Protein AF-A0A9E3QFG5-F1 (afdb_monomer)

Nearest PDB structures (foldseek):
  8r2e-assembly1_A  TM=4.050E-01  e=1.063E+00  Streptomyces nogalater
  7dsb-assembly1_A  TM=5.712E-01  e=6.136E+00  Gallus gallus
  8r20-assembly1_B  TM=4.074E-01  e=7.694E+00  Micromonospora
  3ina-assembly1_A  TM=1.939E-01  e=5.799E+00  Bacteroides thetaiotaomicron

Sequence (519 aa):
MRIGIRLGGVVAWTTLAAAFALSSQGATVERVQPVPLGAPAAGTFTGERHFGVYVPTRFGGVLTIKTTSGTVEGLTGPDGLPRRNGAEVGADQPGRDQHGWYTFRVVGAERPYTVETTFVQVGQARRLPWNFYYWPTKSDAIHEPWDGTGDGIARSMAVGDDEQAVPVGMPVAPGQDIVRAGSNGILETPVAPGDTSTWFPNLYDDMTFRGADGTFYAVPSPLLKYDQLFGTNARAWEAANTQNHDIQRWPGHCLGAAIASILLAEPTPAPGSGLTRDELKALWAELGENHLNHQIGDNVNNIPPGPPRPGWDETDAFAPNFHRMLEVHIRGRRQALLANLRAFPPTGTPGEVWNHGVGKYTAKFHPVPGKGERAVLISLELVANTGSNLNNSDNKPRINTYQYTLVYDMNGNVDLTPGTSDWIAVGGEAMFCPLNVMEVVMSRWQGHNPFVNEANVRALDLANGGLGNGRFAGAPPQFRPVGAYEGGFGPLFARRGGFGGLFGFGNGAGEMAGGPSGL

Solvent-accessible surface area (backbone atoms only — not comparable to full-atom values): 28314 Å² total; per-residue (Å²): 137,85,87,84,88,81,87,87,83,92,76,90,86,87,87,89,89,84,86,82,90,80,83,78,76,79,74,71,78,77,71,64,42,75,31,47,42,35,36,62,32,91,68,76,45,69,66,70,47,44,32,29,34,47,42,40,46,28,74,32,29,33,43,33,73,50,55,78,40,44,46,85,42,75,36,22,41,61,82,72,45,79,54,62,83,60,34,79,40,26,56,92,45,93,93,50,78,42,31,39,52,32,35,31,32,40,38,83,36,90,50,77,21,43,46,33,33,42,36,40,30,72,25,49,17,80,56,66,27,53,67,31,49,26,37,32,31,25,54,28,32,31,21,34,30,72,85,58,79,33,82,44,53,26,62,40,65,57,33,91,64,27,39,65,67,36,62,67,75,35,80,45,53,61,49,41,61,22,27,34,32,18,63,73,31,51,63,71,47,69,61,30,89,61,49,37,62,51,85,49,77,22,54,38,32,41,56,55,46,73,45,65,88,67,50,76,41,80,46,65,26,36,27,48,52,48,17,72,76,70,76,53,60,35,23,59,49,42,26,61,72,56,53,40,90,58,89,65,66,72,56,46,33,24,53,1,35,21,50,40,21,57,77,44,65,73,61,36,50,27,61,20,59,65,51,49,51,59,34,49,45,48,56,44,7,45,21,37,46,36,71,89,39,49,45,68,58,67,68,37,66,80,37,46,54,58,63,45,43,80,55,95,56,85,45,15,70,42,46,36,50,50,51,44,52,45,49,51,32,16,42,67,65,28,34,45,29,44,26,29,43,29,30,62,69,94,79,46,48,74,85,41,78,39,39,25,16,37,17,36,37,40,34,37,41,25,61,37,89,96,60,53,75,42,24,32,34,37,46,35,41,40,37,24,27,23,52,70,19,55,89,69,73,39,76,60,61,38,48,31,28,40,30,33,36,37,31,34,43,98,80,18,43,68,40,75,62,80,82,57,36,32,29,35,37,57,27,80,55,25,81,29,45,41,37,30,43,33,33,70,72,48,72,49,61,48,25,80,51,86,63,53,48,51,72,64,54,24,50,38,16,45,57,66,68,13,72,83,50,70,88,25,67,52,78,42,75,90,83,68,45,51,73,73,57,49,69,78,54,76,71,87,68,84,69,83,74,85,83,91,78,90,79,83,84,70,86,71,80,73,83,86,77,80,84,84,88,84,136

Foldseek 3Di:
DDDDDDDDDDDDDPDDDPDPPDDPPDPPPADAQEAAEAWKGPDWDDAKHKYKAFAQALLWFFKAKDKPFADKAQWAFPVRHGDDHRDTDNHDDPPDSGGTITMIMGHDGPDIMIMHMWTKHKFFAPDAQAFAAQAWLAFKFKAAAQVNQFPQFQAWDADDQKDQPDDGGDGHDHLDTGIGDGLQRAGPTAHDPRIAMDHGQHQQDWQWHQGNVRDTDGGAHLVLLLCVLPVFCLNSCSSNPRRDPDSDGQHGLQQQLQLCRQPFDQFDFQQQSPHDSRSLSNLSSQLRRPPVFFDWDQKQAQQDFDFFAFDDDSNFLRVQSVVLLRSCPRSVVSGWKKFQLAAFPDDGDSLHGRIWTWGMKMWIWGDDPPPDNQKTKIWMWTWTHYNRQDPNPPRDTQIKIWIKIFGHDPSNGTDSDPPRMGGHGIDDRRPGHIRMITDGPDGRRHGPRNRRDPVSSLCGGPRRNVVPNPSRNDHYDDRDTCCVP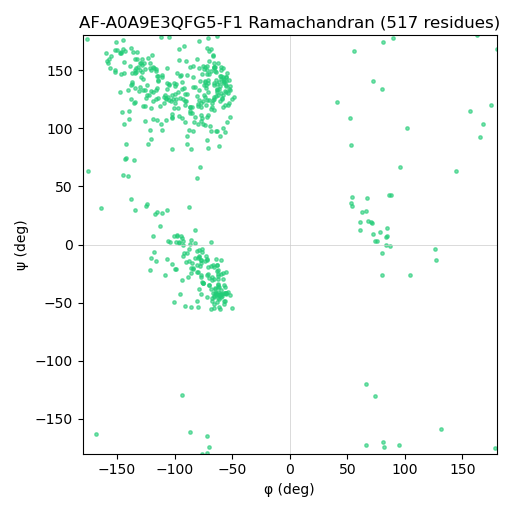CVVPDPPPVPPDDDPDDDDPPPCPPPPDDDDDDD

Structure (mmCIF, N/CA/C/O backbone):
data_AF-A0A9E3QFG5-F1
#
_entry.id   AF-A0A9E3QFG5-F1
#
loop_
_atom_site.group_PDB
_atom_site.id
_atom_site.type_symbol
_atom_site.label_atom_id
_atom_site.label_alt_id
_atom_site.label_comp_id
_atom_site.label_asym_id
_atom_site.label_entity_id
_atom_site.label_seq_id
_atom_site.pdbx_PDB_ins_code
_atom_site.Cartn_x
_atom_site.Cartn_y
_atom_site.Cartn_z
_atom_site.occupancy
_atom_site.B_iso_or_equiv
_atom_site.auth_seq_id
_atom_site.auth_comp_id
_atom_site.auth_asym_id
_atom_site.auth_atom_id
_atom_site.pdbx_PDB_model_num
ATOM 1 N N . MET A 1 1 ? -70.756 -3.613 -9.139 1.00 39.25 1 MET A N 1
ATOM 2 C CA . MET A 1 1 ? -70.552 -4.678 -8.127 1.00 39.25 1 MET A CA 1
ATOM 3 C C . MET A 1 1 ? -70.052 -3.980 -6.868 1.00 39.25 1 MET A C 1
ATOM 5 O O . MET A 1 1 ? -68.941 -3.489 -6.897 1.00 39.25 1 MET A O 1
ATOM 9 N N . ARG A 1 2 ? -70.882 -3.521 -5.923 1.00 32.50 2 ARG A N 1
ATOM 10 C CA . ARG A 1 2 ? -71.702 -4.224 -4.910 1.00 32.50 2 ARG A CA 1
ATOM 11 C C . ARG A 1 2 ? -70.933 -5.233 -4.029 1.00 32.50 2 ARG A C 1
ATOM 13 O O . ARG A 1 2 ? -70.700 -6.341 -4.483 1.00 32.50 2 ARG A O 1
ATOM 20 N N . ILE A 1 3 ? -70.770 -4.818 -2.756 1.00 33.53 3 ILE A N 1
ATOM 21 C CA . ILE A 1 3 ? -70.898 -5.582 -1.487 1.00 33.53 3 ILE A CA 1
ATOM 22 C C . ILE A 1 3 ? -69.675 -6.459 -1.108 1.00 33.53 3 ILE A C 1
ATOM 24 O O . ILE A 1 3 ? -69.174 -7.190 -1.942 1.00 33.53 3 ILE A O 1
ATOM 28 N N . GLY A 1 4 ? -69.154 -6.468 0.129 1.00 34.84 4 GLY A N 1
ATOM 29 C CA . GLY A 1 4 ? -69.692 -5.905 1.365 1.00 34.84 4 GLY A CA 1
ATOM 30 C C . GLY A 1 4 ? -68.798 -6.017 2.608 1.00 34.84 4 GLY A C 1
ATOM 31 O O . GLY A 1 4 ? -67.713 -6.588 2.608 1.00 34.84 4 GLY A O 1
ATOM 32 N N . ILE A 1 5 ? -69.355 -5.419 3.657 1.00 42.41 5 ILE A N 1
ATOM 33 C CA . ILE A 1 5 ? -68.932 -5.283 5.053 1.00 42.41 5 ILE A CA 1
ATOM 34 C C . ILE A 1 5 ? -69.005 -6.625 5.797 1.00 42.41 5 ILE A C 1
ATOM 36 O O . ILE A 1 5 ? -69.973 -7.362 5.612 1.00 42.41 5 ILE A O 1
ATOM 40 N N . ARG A 1 6 ? -68.088 -6.860 6.750 1.00 33.69 6 ARG A N 1
ATOM 41 C CA . ARG A 1 6 ? -68.387 -7.596 7.993 1.00 33.69 6 ARG A CA 1
ATOM 42 C C . ARG A 1 6 ? -67.704 -6.952 9.205 1.00 33.69 6 ARG A C 1
ATOM 44 O O . ARG A 1 6 ? -66.496 -7.051 9.377 1.00 33.69 6 ARG A O 1
ATOM 51 N N . LEU A 1 7 ? -68.533 -6.315 10.035 1.00 39.66 7 LEU A N 1
ATOM 52 C CA . LEU A 1 7 ? -68.345 -6.177 11.479 1.00 39.66 7 LEU A CA 1
ATOM 53 C C . LEU A 1 7 ? -68.588 -7.537 12.153 1.00 39.66 7 LEU A C 1
ATOM 55 O O . LEU A 1 7 ? -69.469 -8.282 11.722 1.00 39.66 7 LEU A O 1
ATOM 59 N N . GLY A 1 8 ? -67.916 -7.780 13.277 1.00 30.80 8 GLY A N 1
ATOM 60 C CA . GLY A 1 8 ? -68.390 -8.716 14.297 1.00 30.80 8 GLY A CA 1
ATOM 61 C C . GLY A 1 8 ? -67.276 -9.261 15.185 1.00 30.80 8 GLY A C 1
ATOM 62 O O . GLY A 1 8 ? -66.440 -10.015 14.702 1.00 30.80 8 GLY A O 1
ATOM 63 N N . GLY A 1 9 ? -67.302 -8.929 16.481 1.00 31.84 9 GLY A N 1
ATOM 64 C CA . GLY A 1 9 ? -66.568 -9.690 17.499 1.00 31.84 9 GLY A CA 1
ATOM 65 C C . GLY A 1 9 ? -65.978 -8.885 18.654 1.00 31.84 9 GLY A C 1
ATOM 66 O O . GLY A 1 9 ? -64.768 -8.878 18.830 1.00 31.84 9 GLY A O 1
ATOM 67 N N . VAL A 1 10 ? -66.823 -8.240 19.462 1.00 39.94 10 VAL A N 1
ATOM 68 C CA . VAL A 1 10 ? -66.477 -7.840 20.836 1.00 39.94 10 VAL A CA 1
ATOM 69 C C . VAL A 1 10 ? -66.626 -9.079 21.721 1.00 39.94 10 VAL A C 1
ATOM 71 O O . VAL A 1 10 ? -67.732 -9.606 21.816 1.00 39.94 10 VAL A O 1
ATOM 74 N N . VAL A 1 11 ? -65.555 -9.533 22.380 1.00 38.69 11 VAL A N 1
ATOM 75 C CA . VAL A 1 11 ? -65.648 -10.444 23.534 1.00 38.69 11 VAL A CA 1
ATOM 76 C C . VAL A 1 11 ? -64.703 -9.973 24.635 1.00 38.69 11 VAL A C 1
ATOM 78 O O . VAL A 1 11 ? -63.500 -9.817 24.445 1.00 38.69 11 VAL A O 1
ATOM 81 N N . ALA A 1 12 ? -65.327 -9.728 25.782 1.00 42.28 12 ALA A N 1
ATOM 82 C CA . ALA A 1 12 ? -64.786 -9.314 27.060 1.00 42.28 12 ALA A CA 1
ATOM 83 C C . ALA A 1 12 ? -63.647 -10.201 27.588 1.00 42.28 12 ALA A C 1
ATOM 85 O O . ALA A 1 12 ? -63.809 -11.413 27.685 1.00 42.28 12 ALA A O 1
ATOM 86 N N . TRP A 1 13 ? -62.567 -9.565 28.053 1.00 31.06 13 TRP A N 1
ATOM 87 C CA . TRP A 1 13 ? -61.645 -10.109 29.059 1.00 31.06 13 TRP A CA 1
ATOM 88 C C . TRP A 1 13 ? -61.184 -8.987 29.997 1.00 31.06 13 TRP A C 1
ATOM 90 O O . TRP A 1 13 ? -60.064 -8.491 29.943 1.00 31.06 13 TRP A O 1
ATOM 100 N N . THR A 1 14 ? -62.090 -8.576 30.876 1.00 35.97 14 THR A N 1
ATOM 101 C CA . THR A 1 14 ? -61.793 -7.780 32.072 1.00 35.97 14 THR A CA 1
ATOM 102 C C . THR A 1 14 ? -62.259 -8.574 33.277 1.00 35.97 14 THR A C 1
ATOM 104 O O . THR A 1 14 ? -63.431 -8.472 33.622 1.00 35.97 14 THR A O 1
ATOM 107 N N . THR A 1 15 ? -61.381 -9.399 33.862 1.00 37.97 15 THR A N 1
ATOM 108 C CA . THR A 1 15 ? -61.264 -9.706 35.311 1.00 37.97 15 THR A CA 1
ATOM 109 C C . THR A 1 15 ? -60.390 -10.945 35.538 1.00 37.97 15 THR A C 1
ATOM 111 O O . THR A 1 15 ? -60.888 -12.061 35.526 1.00 37.97 15 THR A O 1
ATOM 114 N N . LEU A 1 16 ? -59.082 -10.745 35.757 1.00 35.25 16 LEU A N 1
ATOM 115 C CA . LEU A 1 16 ? -58.198 -11.619 36.559 1.00 35.25 16 LEU A CA 1
ATOM 116 C C . LEU A 1 16 ? -56.796 -10.981 36.659 1.00 35.25 16 LEU A C 1
ATOM 118 O O . LEU A 1 16 ? -55.808 -11.496 36.155 1.00 35.25 16 LEU A O 1
ATOM 122 N N . ALA A 1 17 ? -56.716 -9.804 37.286 1.00 35.88 17 ALA A N 1
ATOM 123 C CA . ALA A 1 17 ? -55.449 -9.120 37.585 1.00 35.88 17 ALA A CA 1
ATOM 124 C C . ALA A 1 17 ? -55.452 -8.517 39.003 1.00 35.88 17 ALA A C 1
ATOM 126 O O . ALA A 1 17 ? -54.980 -7.408 39.227 1.00 35.88 17 ALA A O 1
ATOM 127 N N . ALA A 1 18 ? -56.029 -9.238 39.967 1.00 38.50 18 ALA A N 1
ATOM 128 C CA . ALA A 1 18 ? -56.089 -8.809 41.363 1.00 38.50 18 ALA A CA 1
ATOM 129 C C . ALA A 1 18 ? -55.976 -10.007 42.322 1.00 38.50 18 ALA A C 1
ATOM 131 O O . ALA A 1 18 ? -56.902 -10.272 43.077 1.00 38.50 18 ALA A O 1
ATOM 132 N N . ALA A 1 19 ? -54.868 -10.762 42.256 1.00 37.28 19 ALA A N 1
ATOM 133 C CA . ALA A 1 19 ? -54.499 -11.743 43.294 1.00 37.28 19 ALA A CA 1
ATOM 134 C C . ALA A 1 19 ? -53.022 -12.219 43.248 1.00 37.28 19 ALA A C 1
ATOM 136 O O . ALA A 1 19 ? -52.739 -13.351 43.617 1.00 37.28 19 ALA A O 1
ATOM 137 N N . PHE A 1 20 ? -52.069 -11.382 42.812 1.00 38.00 20 PHE A N 1
ATOM 138 C CA . PHE A 1 20 ? -50.620 -11.647 42.975 1.00 38.00 20 PHE A CA 1
ATOM 139 C C . PHE A 1 20 ? -49.849 -10.414 43.475 1.00 38.00 20 PHE A C 1
ATOM 141 O O . PHE A 1 20 ? -48.667 -10.225 43.204 1.00 38.00 20 PHE A O 1
ATOM 148 N N . ALA A 1 21 ? -50.519 -9.562 44.248 1.00 43.41 21 ALA A N 1
ATOM 149 C CA . ALA A 1 21 ? -49.835 -8.634 45.132 1.00 43.41 21 ALA A CA 1
ATOM 150 C C . ALA A 1 21 ? -49.597 -9.376 46.445 1.00 43.41 21 ALA A C 1
ATOM 152 O O . ALA A 1 21 ? -50.540 -9.520 47.212 1.00 43.41 21 ALA A O 1
ATOM 153 N N . LEU A 1 22 ? -48.389 -9.917 46.632 1.00 44.12 22 LEU A N 1
ATOM 154 C CA . LEU A 1 22 ? -47.682 -10.095 47.909 1.00 44.12 22 LEU A CA 1
ATOM 155 C C . LEU A 1 22 ? -46.391 -10.889 47.632 1.00 44.12 22 LEU A C 1
ATOM 157 O O . LEU A 1 22 ? -46.441 -12.026 47.174 1.00 44.12 22 LEU A O 1
ATOM 161 N N . SER A 1 23 ? -45.248 -10.268 47.949 1.00 44.97 23 SER A N 1
ATOM 162 C CA . SER A 1 23 ? -43.858 -10.767 47.875 1.00 44.97 23 SER A CA 1
ATOM 163 C C . SER A 1 23 ? -43.057 -10.600 46.568 1.00 44.97 23 SER A C 1
ATOM 165 O O . SER A 1 23 ? -42.237 -11.441 46.225 1.00 44.97 23 SER A O 1
ATOM 167 N N . SER A 1 24 ? -43.142 -9.440 45.907 1.00 43.78 24 SER A N 1
ATOM 168 C CA . SER A 1 24 ? -41.946 -8.893 45.244 1.00 43.78 24 SER A CA 1
ATOM 169 C C . SER A 1 24 ? -41.217 -8.007 46.256 1.00 43.78 24 SER A C 1
ATOM 171 O O . SER A 1 24 ? -41.562 -6.836 46.423 1.00 43.78 24 SER A O 1
ATOM 173 N N . GLN A 1 25 ? -40.245 -8.562 46.987 1.00 44.00 25 GLN A N 1
ATOM 174 C CA . GLN A 1 25 ? -39.234 -7.716 47.623 1.00 44.00 25 GLN A CA 1
ATOM 175 C C . GLN A 1 25 ? -38.654 -6.836 46.516 1.00 44.00 25 GLN A C 1
ATOM 177 O O . GLN A 1 25 ? -38.232 -7.351 45.482 1.00 44.00 25 GLN A O 1
ATOM 182 N N . GLY A 1 26 ? -38.751 -5.519 46.690 1.00 40.88 26 GLY A N 1
ATOM 183 C CA . GLY A 1 26 ? -38.322 -4.544 45.702 1.00 40.88 26 GLY A CA 1
ATOM 184 C C . GLY A 1 26 ? -36.835 -4.700 45.424 1.00 40.88 26 GLY A C 1
ATOM 185 O O . GLY A 1 26 ? -36.014 -4.105 46.114 1.00 40.88 26 GLY A O 1
ATOM 186 N N . ALA A 1 27 ? -36.495 -5.484 44.403 1.00 50.88 27 ALA A N 1
ATOM 187 C CA . ALA A 1 27 ? -35.227 -5.352 43.723 1.00 50.88 27 ALA A CA 1
ATOM 188 C C . ALA A 1 27 ? -35.248 -3.955 43.107 1.00 50.88 27 ALA A C 1
ATOM 190 O O . ALA A 1 27 ? -35.889 -3.715 42.082 1.00 50.88 27 ALA A O 1
ATOM 191 N N . THR A 1 28 ? -34.628 -2.996 43.794 1.00 56.84 28 THR A N 1
ATOM 192 C CA . THR A 1 28 ? -34.267 -1.719 43.193 1.00 56.84 28 THR A CA 1
ATOM 193 C C . THR A 1 28 ? -33.508 -2.061 41.925 1.00 56.84 28 THR A C 1
ATOM 195 O O . THR A 1 28 ? -32.416 -2.616 42.016 1.00 56.84 28 THR A O 1
ATOM 198 N N . VAL A 1 29 ? -34.118 -1.812 40.762 1.00 66.88 29 VAL A N 1
ATOM 199 C CA . VAL A 1 29 ? -33.468 -1.994 39.464 1.00 66.88 29 VAL A CA 1
ATOM 200 C C . VAL A 1 29 ? -32.193 -1.171 39.524 1.00 66.88 29 VAL A C 1
ATOM 202 O O . VAL A 1 29 ? -32.242 0.060 39.564 1.00 66.88 29 VAL A O 1
ATOM 205 N N . GLU A 1 30 ? -31.065 -1.856 39.669 1.00 77.62 30 GLU A N 1
ATOM 206 C CA . GLU A 1 30 ? -29.807 -1.187 39.925 1.00 77.62 30 GLU A CA 1
ATOM 207 C C . GLU A 1 30 ? -29.450 -0.389 38.674 1.00 77.62 30 GLU A C 1
ATOM 209 O O . GLU A 1 30 ? -29.372 -0.922 37.565 1.00 77.62 30 GLU A O 1
ATOM 214 N N . ARG A 1 31 ? -29.350 0.933 38.826 1.00 89.75 31 ARG A N 1
ATOM 215 C CA . ARG A 1 31 ? -29.195 1.835 37.690 1.00 89.75 31 ARG A CA 1
ATOM 216 C C . ARG A 1 31 ? -27.799 1.657 37.098 1.00 89.75 31 ARG A C 1
ATOM 218 O O . ARG A 1 31 ? -26.817 2.055 37.718 1.00 89.75 31 ARG A O 1
ATOM 225 N N . VAL A 1 32 ? -27.733 1.105 35.889 1.00 95.38 32 VAL A N 1
ATOM 226 C CA . VAL A 1 32 ? -26.496 0.990 35.108 1.00 95.38 32 VAL A CA 1
ATOM 227 C C . VAL A 1 32 ? -26.032 2.385 34.682 1.00 95.38 32 VAL A C 1
ATOM 229 O O . VAL A 1 32 ? -26.767 3.116 34.015 1.00 95.38 32 VAL A O 1
ATOM 232 N N . GLN A 1 33 ? -24.817 2.762 35.075 1.00 97.25 33 GLN A N 1
ATOM 233 C CA . GLN A 1 33 ? -24.192 4.028 34.699 1.00 97.25 33 GLN A CA 1
ATOM 234 C C . GLN A 1 33 ? -23.457 3.884 33.353 1.00 97.25 33 GLN A C 1
ATOM 236 O O . GLN A 1 33 ? -22.507 3.103 33.268 1.00 97.25 33 GLN A O 1
ATOM 241 N N . PRO A 1 34 ? -23.831 4.632 32.299 1.00 97.00 34 PRO A N 1
ATOM 242 C CA . PRO A 1 34 ? -23.105 4.579 31.036 1.00 97.00 34 PRO A CA 1
ATOM 243 C C . PRO A 1 34 ? -21.682 5.137 31.181 1.00 97.00 34 PRO A C 1
ATOM 245 O O . PRO A 1 34 ? -21.459 6.160 31.839 1.00 97.00 34 PRO A O 1
ATOM 248 N N . VAL A 1 35 ? -20.736 4.461 30.532 1.00 97.88 35 VAL A N 1
ATOM 249 C CA . VAL A 1 35 ? -19.325 4.828 30.388 1.00 97.88 35 VAL A CA 1
ATOM 250 C C . VAL A 1 35 ? -19.042 4.995 28.893 1.00 97.88 35 VAL A C 1
ATOM 252 O O . VAL A 1 35 ? -19.291 4.056 28.132 1.00 97.88 35 VAL A O 1
ATOM 255 N N . PRO A 1 36 ? -18.544 6.158 28.437 1.00 97.44 36 PRO A N 1
ATOM 256 C CA . PRO A 1 36 ? -18.240 6.357 27.025 1.00 97.44 36 PRO A CA 1
ATOM 257 C C . PRO A 1 36 ? -17.120 5.420 26.553 1.00 97.44 36 PRO A C 1
ATOM 259 O O . PRO A 1 36 ? -16.150 5.193 27.278 1.00 97.44 36 PRO A O 1
ATOM 262 N N . LEU A 1 37 ? -17.233 4.904 25.328 1.00 97.44 37 LEU A N 1
ATOM 263 C CA . LEU A 1 37 ? -16.230 4.023 24.730 1.00 97.44 37 LEU A CA 1
ATOM 264 C C . LEU A 1 37 ? -14.938 4.797 24.435 1.00 97.44 37 LEU A C 1
ATOM 266 O O . LEU A 1 37 ? -14.951 5.707 23.612 1.00 97.44 37 LEU A O 1
ATOM 270 N N . GLY A 1 38 ? -13.826 4.434 25.075 1.00 96.94 38 GLY A N 1
ATOM 271 C CA . GLY A 1 38 ? -12.532 5.088 24.844 1.00 96.94 38 GLY A CA 1
ATOM 272 C C . GLY A 1 38 ? -12.292 6.367 25.647 1.00 96.94 38 GLY A C 1
ATOM 273 O O . GLY A 1 38 ? -11.388 7.132 25.302 1.00 96.94 38 GLY A O 1
ATOM 274 N N . ALA A 1 39 ? -13.100 6.628 26.679 1.00 96.88 39 ALA A N 1
ATOM 275 C CA . ALA A 1 39 ? -12.957 7.780 27.565 1.00 96.88 39 ALA A CA 1
ATOM 276 C C . ALA A 1 39 ? -13.412 7.451 29.005 1.00 96.88 39 ALA A C 1
ATOM 278 O O . ALA A 1 39 ? -14.078 6.434 29.234 1.00 96.88 39 ALA A O 1
ATOM 279 N N . PRO A 1 40 ? -13.056 8.286 29.999 1.00 97.38 40 PRO A N 1
ATOM 280 C CA . PRO A 1 40 ? -13.573 8.149 31.356 1.00 97.38 40 PRO A CA 1
ATOM 281 C C . PRO A 1 40 ? -15.072 8.465 31.451 1.00 97.38 40 PRO A C 1
ATOM 283 O O . PRO A 1 40 ? -15.602 9.316 30.735 1.00 97.38 40 PRO A O 1
ATOM 286 N N . ALA A 1 41 ? -15.752 7.806 32.388 1.00 96.44 41 ALA A N 1
ATOM 287 C CA . ALA A 1 41 ? -17.092 8.177 32.821 1.00 96.44 41 ALA A CA 1
ATOM 288 C C . ALA A 1 41 ? -17.086 9.561 33.489 1.00 96.44 41 ALA A C 1
ATOM 290 O O . ALA A 1 41 ? -16.118 9.949 34.146 1.00 96.44 41 ALA A O 1
ATOM 291 N N . ALA A 1 42 ? -18.187 10.299 33.350 1.00 94.88 42 ALA A N 1
ATOM 292 C CA . ALA A 1 42 ? -18.318 11.613 33.964 1.00 94.88 42 ALA A CA 1
ATOM 293 C C . ALA A 1 42 ? -18.478 11.503 35.490 1.00 94.88 42 ALA A C 1
ATOM 295 O O . ALA A 1 42 ? -19.421 10.878 35.977 1.00 94.88 42 ALA A O 1
ATOM 296 N N . GLY A 1 43 ? -17.591 12.175 36.229 1.00 95.25 43 GLY A N 1
ATOM 297 C CA . GLY A 1 43 ? -17.656 12.302 37.686 1.00 95.25 43 GLY A CA 1
ATOM 298 C C . GLY A 1 43 ? -16.821 11.278 38.458 1.00 95.25 43 GLY A C 1
ATOM 299 O O . GLY A 1 43 ? -16.023 10.528 37.899 1.00 95.25 43 GLY A O 1
ATOM 300 N N . THR A 1 44 ? -16.992 11.295 39.779 1.00 97.38 44 THR A N 1
ATOM 301 C CA . THR A 1 44 ? -16.400 10.335 40.714 1.00 97.38 44 THR A CA 1
ATOM 302 C C . THR A 1 44 ? -17.498 9.509 41.366 1.00 97.38 44 THR A C 1
ATOM 304 O O . THR A 1 44 ? -18.601 9.991 41.629 1.00 97.38 44 THR A O 1
ATOM 307 N N . PHE A 1 45 ? -17.194 8.245 41.625 1.00 97.44 45 PHE A N 1
ATOM 308 C CA . PHE A 1 45 ? -18.141 7.266 42.135 1.00 97.44 45 PHE A CA 1
ATOM 309 C C . PHE A 1 45 ? -17.695 6.763 43.503 1.00 97.44 45 PHE A C 1
ATOM 311 O O . PHE A 1 45 ? -16.508 6.747 43.825 1.00 97.44 45 PHE A O 1
ATOM 318 N N . THR A 1 46 ? -18.660 6.354 44.319 1.00 97.00 46 THR A N 1
ATOM 319 C CA . THR A 1 46 ? -18.440 5.737 45.629 1.00 97.00 46 THR A CA 1
ATOM 320 C C . THR A 1 46 ? -19.318 4.502 45.769 1.00 97.00 46 THR A C 1
ATOM 322 O O . THR A 1 46 ? -20.395 4.420 45.163 1.00 97.00 46 THR A O 1
ATOM 325 N N . GLY A 1 47 ? -18.846 3.554 46.582 1.00 95.81 47 GLY A N 1
ATOM 326 C CA . GLY A 1 47 ? -19.505 2.270 46.795 1.00 95.81 47 GLY A CA 1
ATOM 327 C C . GLY A 1 47 ? -19.515 1.379 45.553 1.00 95.81 47 GLY A C 1
ATOM 328 O O . GLY A 1 47 ? -18.892 1.679 44.529 1.00 95.81 47 GLY A O 1
ATOM 329 N N . GLU A 1 48 ? -20.237 0.270 45.658 1.00 96.81 48 GLU A N 1
ATOM 330 C CA . GLU A 1 48 ? -20.452 -0.636 44.534 1.00 96.81 48 GLU A CA 1
ATOM 331 C C . GLU A 1 48 ? -21.427 -0.019 43.531 1.00 96.81 48 GLU A C 1
ATOM 333 O O . GLU A 1 48 ? -22.423 0.608 43.908 1.00 96.81 48 GLU A O 1
ATOM 338 N N . ARG A 1 49 ? -21.110 -0.150 42.241 1.00 97.31 49 ARG A N 1
ATOM 339 C CA . ARG A 1 49 ? -21.917 0.403 41.149 1.00 97.31 49 ARG A CA 1
ATOM 340 C C . ARG A 1 49 ? -21.860 -0.493 39.924 1.00 97.31 49 ARG A C 1
ATOM 342 O O . ARG A 1 49 ? -20.811 -1.060 39.615 1.00 97.31 49 ARG A O 1
ATOM 349 N N . HIS A 1 50 ? -22.971 -0.528 39.194 1.00 97.62 50 HIS A N 1
ATOM 350 C CA . HIS A 1 50 ? -23.059 -1.129 37.870 1.00 97.62 50 HIS A CA 1
ATOM 351 C C . HIS A 1 50 ? -22.830 -0.088 36.778 1.00 97.62 50 HIS A C 1
ATOM 353 O O . HIS A 1 50 ? -23.332 1.036 36.840 1.00 97.62 50 HIS A O 1
ATOM 359 N N . PHE A 1 51 ? -22.099 -0.495 35.753 1.00 98.38 51 PHE A N 1
ATOM 360 C CA . PHE A 1 51 ? -21.701 0.319 34.619 1.00 98.38 51 PHE A CA 1
ATOM 361 C C . PHE A 1 51 ? -22.019 -0.396 33.308 1.00 98.38 51 PHE A C 1
ATOM 363 O O . PHE A 1 51 ? -22.117 -1.623 33.261 1.00 98.38 51 PHE A O 1
ATOM 370 N N . GLY A 1 52 ? -22.177 0.383 32.243 1.00 98.00 52 GLY A N 1
ATOM 371 C CA . GLY A 1 52 ? -22.401 -0.118 30.893 1.00 98.00 52 GLY A CA 1
ATOM 372 C C . GLY A 1 52 ? -21.563 0.648 29.882 1.00 98.00 52 GLY A C 1
ATOM 373 O O . GLY A 1 52 ? -21.481 1.868 29.958 1.00 98.00 52 GLY A O 1
ATOM 374 N N . VAL A 1 53 ? -20.961 -0.045 28.923 1.00 98.25 53 VAL A N 1
ATOM 375 C CA . VAL A 1 53 ? -20.265 0.556 27.778 1.00 98.25 53 VAL A CA 1
ATOM 376 C C . VAL A 1 53 ? -20.835 -0.030 26.494 1.00 98.25 53 VAL A C 1
ATOM 378 O O . VAL A 1 53 ? -21.032 -1.239 26.393 1.00 98.25 53 VAL A O 1
ATOM 381 N N . TYR A 1 54 ? -21.141 0.822 25.522 1.00 97.88 54 TYR A N 1
ATOM 382 C CA . TYR A 1 54 ? -21.677 0.391 24.237 1.00 97.88 54 TYR A CA 1
ATOM 383 C C . TYR A 1 54 ? -20.538 0.194 23.231 1.00 97.88 54 TYR A C 1
ATOM 385 O O . TYR A 1 54 ? -19.748 1.109 22.999 1.00 97.88 54 TYR A O 1
ATOM 393 N N . VAL A 1 55 ? -20.451 -0.994 22.633 1.00 97.75 55 VAL A N 1
ATOM 394 C CA . VAL A 1 55 ? -19.514 -1.310 21.546 1.00 97.75 55 VAL A CA 1
ATOM 395 C C . VAL A 1 55 ? -20.294 -1.285 20.229 1.00 97.75 55 VAL A C 1
ATOM 397 O O . VAL A 1 55 ? -21.157 -2.144 20.040 1.00 97.75 55 VAL A O 1
ATOM 400 N N . PRO A 1 56 ? -20.032 -0.325 19.323 1.00 97.00 56 PRO A N 1
ATOM 401 C CA . PRO A 1 56 ? -20.906 -0.080 18.180 1.00 97.00 56 PRO A CA 1
ATOM 402 C C . PRO A 1 56 ? -20.642 -0.987 16.979 1.00 97.00 56 PRO A C 1
ATOM 404 O O . PRO A 1 56 ? -21.527 -1.148 16.152 1.00 97.00 56 PRO A O 1
ATOM 407 N N . THR A 1 57 ? -19.462 -1.597 16.880 1.00 96.25 57 THR A N 1
ATOM 408 C CA . THR A 1 57 ? -19.078 -2.437 15.738 1.00 96.25 57 THR A CA 1
ATOM 409 C C . THR A 1 57 ? -19.382 -3.911 15.980 1.00 96.25 57 THR A C 1
ATOM 411 O O . THR A 1 57 ? -19.018 -4.477 17.016 1.00 96.25 57 THR A O 1
ATOM 414 N N . ARG A 1 58 ? -19.984 -4.567 14.983 1.00 94.56 58 ARG A N 1
ATOM 415 C CA . ARG A 1 58 ? -20.160 -6.030 14.958 1.00 94.56 58 ARG A CA 1
ATOM 416 C C . ARG A 1 58 ? -18.852 -6.786 14.738 1.00 94.56 58 ARG A C 1
ATOM 418 O O . ARG A 1 58 ? -18.781 -7.976 15.014 1.00 94.56 58 ARG A O 1
ATOM 425 N N . PHE A 1 59 ? -17.823 -6.119 14.213 1.00 93.88 59 PHE A N 1
ATOM 426 C CA . PHE A 1 59 ? -16.549 -6.766 13.912 1.00 93.88 59 PHE A CA 1
ATOM 427 C C . PHE A 1 59 ? -15.724 -6.994 15.169 1.00 93.88 59 PHE A C 1
ATOM 429 O O . PHE A 1 59 ? -14.766 -7.757 15.113 1.00 93.88 59 PHE A O 1
ATOM 436 N N . GLY A 1 60 ? -16.081 -6.375 16.295 1.00 93.38 60 GLY A N 1
ATOM 437 C CA . GLY A 1 60 ? -15.425 -6.568 17.580 1.00 93.38 60 GLY A CA 1
ATOM 438 C C . GLY A 1 60 ? -14.136 -5.771 17.773 1.00 93.38 60 GLY A C 1
ATOM 439 O O . GLY A 1 60 ? -13.813 -4.885 16.982 1.00 93.38 60 GLY A O 1
ATOM 440 N N . GLY A 1 61 ? -13.417 -6.095 18.846 1.00 96.06 61 GLY A N 1
ATOM 441 C CA . GLY A 1 61 ? -12.140 -5.503 19.250 1.00 96.06 61 GLY A CA 1
ATOM 442 C C . GLY A 1 61 ? -11.831 -5.795 20.718 1.00 96.06 61 GLY A C 1
ATOM 443 O O . GLY A 1 61 ? -12.626 -6.426 21.411 1.00 96.06 61 GLY A O 1
ATOM 444 N N . VAL A 1 62 ? -10.697 -5.314 21.217 1.00 97.75 62 VAL A N 1
ATOM 445 C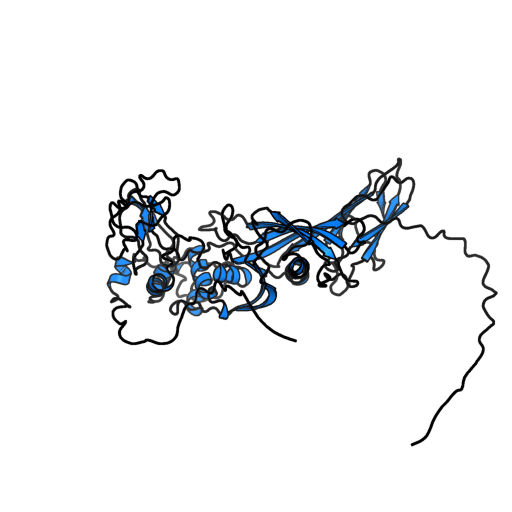 CA . VAL A 1 62 ? -10.294 -5.501 22.614 1.00 97.75 62 VAL A CA 1
ATOM 446 C C . VAL A 1 62 ? -10.897 -4.397 23.475 1.00 97.75 62 VAL A C 1
ATOM 448 O O . VAL A 1 62 ? -10.520 -3.231 23.336 1.00 97.75 62 VAL A O 1
ATOM 451 N N . LEU A 1 63 ? -11.791 -4.768 24.397 1.00 98.19 63 LEU A N 1
ATOM 452 C CA . LEU A 1 63 ? -12.376 -3.862 25.389 1.00 98.19 63 LEU A CA 1
ATOM 453 C C . LEU A 1 63 ? -11.621 -3.976 26.717 1.00 98.19 63 LEU A C 1
ATOM 455 O O . LEU A 1 63 ? -11.632 -5.026 27.358 1.00 98.19 63 LEU A O 1
ATOM 459 N N . THR A 1 64 ? -10.999 -2.884 27.158 1.00 98.56 64 THR A N 1
ATOM 460 C CA . THR A 1 64 ? -10.361 -2.793 28.479 1.00 98.56 64 THR A CA 1
ATOM 461 C C . THR A 1 64 ? -11.077 -1.764 29.341 1.00 98.56 64 THR A C 1
ATOM 463 O O . THR A 1 64 ? -11.356 -0.657 28.897 1.00 98.56 64 THR A O 1
ATOM 466 N N . ILE A 1 65 ? -11.341 -2.121 30.591 1.00 98.62 65 ILE A N 1
ATOM 467 C CA . ILE A 1 65 ? -11.969 -1.284 31.609 1.00 98.62 65 ILE A CA 1
ATOM 468 C C . ILE A 1 65 ? -10.972 -1.119 32.751 1.00 98.62 65 ILE A C 1
ATOM 470 O O . ILE A 1 65 ? -10.415 -2.105 33.244 1.00 98.62 65 ILE A O 1
ATOM 474 N N . LYS A 1 66 ? -10.753 0.115 33.196 1.00 98.50 66 LYS A N 1
ATOM 475 C CA . LYS A 1 66 ? -9.900 0.423 34.347 1.00 98.50 66 LYS A CA 1
ATOM 476 C C . LYS A 1 66 ? -10.670 1.247 35.370 1.00 98.50 66 LYS A C 1
ATOM 478 O O . LYS A 1 66 ? -11.572 2.009 35.028 1.00 98.50 66 LYS A O 1
ATOM 483 N N . THR A 1 67 ? -10.288 1.082 36.632 1.00 98.50 67 THR A N 1
ATOM 484 C CA . THR A 1 67 ? -10.782 1.876 37.758 1.00 98.50 67 THR A CA 1
ATOM 485 C C . THR A 1 67 ? -9.613 2.333 38.626 1.00 98.50 67 THR A C 1
ATOM 487 O O . THR A 1 67 ? -8.604 1.636 38.729 1.00 98.50 67 THR A O 1
ATOM 490 N N . THR A 1 68 ? -9.728 3.505 39.251 1.00 98.44 68 THR A N 1
ATOM 491 C CA . THR A 1 68 ? -8.699 4.054 40.158 1.00 98.44 68 THR A CA 1
ATOM 492 C C . THR A 1 68 ? -8.770 3.502 41.592 1.00 98.44 68 THR A C 1
ATOM 494 O O . THR A 1 68 ? -7.837 3.699 42.381 1.00 98.44 68 THR A O 1
ATOM 497 N N . SER A 1 69 ? -9.855 2.800 41.940 1.00 98.38 69 SER A N 1
ATOM 498 C CA . SER A 1 69 ? -10.011 1.990 43.158 1.00 98.38 69 SER A CA 1
ATOM 499 C C . SER A 1 69 ? -11.082 0.909 42.951 1.00 98.38 69 SER A C 1
ATOM 501 O O . SER A 1 69 ? -12.005 1.092 42.157 1.00 98.38 69 SER A O 1
ATOM 503 N N . GLY A 1 70 ? -10.966 -0.211 43.666 1.00 98.06 70 GLY A N 1
ATOM 504 C CA . GLY A 1 70 ? -11.840 -1.375 43.511 1.00 98.06 70 GLY A CA 1
ATOM 505 C C . GLY A 1 70 ? -11.441 -2.296 42.355 1.00 98.06 70 GLY A C 1
ATOM 506 O O . GLY A 1 70 ? -10.404 -2.115 41.718 1.00 98.06 70 GLY A O 1
ATOM 507 N N . THR A 1 71 ? -12.278 -3.299 42.098 1.00 98.25 71 THR A N 1
ATOM 508 C CA . THR A 1 71 ? -12.068 -4.340 41.082 1.00 98.25 71 THR A CA 1
ATOM 509 C C . THR A 1 71 ? -13.241 -4.378 40.110 1.00 98.25 71 THR A C 1
ATOM 511 O O . THR A 1 71 ? -14.396 -4.298 40.523 1.00 98.25 71 THR A O 1
ATOM 514 N N . VAL A 1 72 ? -12.944 -4.503 38.813 1.00 98.31 72 VAL A N 1
ATOM 515 C CA . VAL A 1 72 ? -13.950 -4.704 37.759 1.00 98.31 72 VAL A CA 1
ATOM 516 C C . VAL A 1 72 ? -14.364 -6.175 37.738 1.00 98.31 72 VAL A C 1
ATOM 518 O O . VAL A 1 72 ? -13.530 -7.045 37.492 1.00 98.31 72 VAL A O 1
ATOM 521 N N . GLU A 1 73 ? -15.651 -6.450 37.939 1.00 98.06 73 GLU A N 1
ATOM 522 C CA . GLU A 1 73 ? -16.223 -7.798 37.950 1.00 98.06 73 GLU A CA 1
ATOM 523 C C . GLU A 1 73 ? -17.436 -7.929 37.023 1.00 98.06 73 GLU A C 1
ATOM 525 O O . GLU A 1 73 ? -18.101 -6.948 36.684 1.00 98.06 73 GLU A O 1
ATOM 530 N N . GLY A 1 74 ? -17.757 -9.173 36.649 1.00 96.44 74 GLY A N 1
ATOM 531 C CA . GLY A 1 74 ? -19.035 -9.512 36.017 1.00 96.44 74 GLY A CA 1
ATOM 532 C C . GLY A 1 74 ? -19.250 -8.909 34.629 1.00 96.44 74 GLY A C 1
ATOM 533 O O . GLY A 1 74 ? -20.397 -8.663 34.260 1.00 96.44 74 GLY A O 1
ATOM 534 N N . LEU A 1 75 ? -18.179 -8.657 33.864 1.00 97.69 75 LEU A N 1
ATOM 535 C CA . LEU A 1 75 ? -18.311 -8.161 32.495 1.00 97.69 75 LEU A CA 1
ATOM 536 C C . LEU A 1 75 ? -19.144 -9.146 31.670 1.00 97.69 75 LEU A C 1
ATOM 538 O O . LEU A 1 75 ? -18.761 -10.299 31.495 1.00 97.69 75 LEU A O 1
ATOM 542 N N . THR A 1 76 ? -20.275 -8.673 31.171 1.00 96.75 76 THR A N 1
ATOM 543 C CA . THR A 1 76 ? -21.273 -9.462 30.453 1.00 96.75 76 THR A CA 1
ATOM 544 C C . THR A 1 76 ? -21.562 -8.784 29.122 1.00 96.75 76 THR A C 1
ATOM 546 O O . THR A 1 76 ? -21.710 -7.563 29.076 1.00 96.75 76 THR A O 1
ATOM 549 N N . GLY A 1 77 ? -21.578 -9.561 28.039 1.00 95.38 77 GLY A N 1
ATOM 550 C CA . GLY A 1 77 ? -21.888 -9.063 26.700 1.00 95.38 77 GLY A CA 1
ATOM 551 C C . GLY A 1 77 ? -23.392 -8.872 26.459 1.00 95.38 77 GLY A C 1
ATOM 552 O O . GLY A 1 77 ? -24.210 -9.271 27.291 1.00 95.38 77 GLY A O 1
ATOM 553 N N . PRO A 1 78 ? -23.777 -8.327 25.292 1.00 94.75 78 PRO A N 1
ATOM 554 C CA . PRO A 1 78 ? -25.183 -8.129 24.919 1.00 94.75 78 PRO A CA 1
ATOM 555 C C . PRO A 1 78 ? -25.973 -9.443 24.787 1.00 94.75 78 PRO A C 1
ATOM 557 O O . PRO A 1 78 ? -27.198 -9.439 24.831 1.00 94.75 78 PRO A O 1
ATOM 560 N N . ASP A 1 79 ? -25.279 -10.575 24.663 1.00 92.56 79 ASP A N 1
ATOM 561 C CA . ASP A 1 79 ? -25.850 -11.923 24.658 1.00 92.56 79 ASP A CA 1
ATOM 562 C C . ASP A 1 79 ? -26.041 -12.519 26.067 1.00 92.56 79 ASP A C 1
ATOM 564 O O . ASP A 1 79 ? -26.411 -13.685 26.200 1.00 92.56 79 ASP A O 1
ATOM 568 N N . GLY A 1 80 ? -25.758 -11.751 27.124 1.00 93.38 80 GLY A N 1
ATOM 569 C CA . GLY A 1 80 ? -25.849 -12.202 28.511 1.00 93.38 80 GLY A CA 1
ATOM 570 C C . GLY A 1 80 ? -24.724 -13.148 28.943 1.00 93.38 80 GLY A C 1
ATOM 571 O O . GLY A 1 80 ? -24.737 -13.628 30.076 1.00 93.38 80 GLY A O 1
ATOM 572 N N . LEU A 1 81 ? -23.744 -13.430 28.078 1.00 93.38 81 LEU A N 1
ATOM 573 C CA . LEU A 1 81 ? -22.636 -14.324 28.403 1.00 93.38 81 LEU A CA 1
ATOM 574 C C . LEU A 1 81 ? -21.464 -13.546 29.033 1.00 93.38 81 LEU A C 1
ATOM 576 O O . LEU A 1 81 ? -21.190 -12.408 28.634 1.00 93.38 81 LEU A O 1
ATOM 580 N N . PRO A 1 82 ? -20.718 -14.153 29.975 1.00 95.44 82 PRO A N 1
ATOM 581 C CA . PRO A 1 82 ? -19.575 -13.507 30.608 1.00 95.44 82 PRO A CA 1
ATOM 582 C C . PRO A 1 82 ? -18.438 -13.257 29.609 1.00 95.44 82 PRO A C 1
ATOM 584 O O . PRO A 1 82 ? -18.258 -13.985 28.628 1.00 95.44 82 PRO A O 1
ATOM 587 N N . ARG A 1 83 ? -17.648 -12.218 29.867 1.00 95.38 83 ARG A N 1
ATOM 588 C CA . ARG A 1 83 ? -16.455 -11.823 29.114 1.00 95.38 83 ARG A CA 1
ATOM 589 C C . ARG A 1 83 ? -15.321 -11.510 30.078 1.00 95.38 83 ARG A C 1
ATOM 591 O O . ARG A 1 83 ? -15.529 -11.211 31.252 1.00 95.38 83 ARG A O 1
ATOM 598 N N . ARG A 1 84 ? -14.097 -11.556 29.564 1.00 96.44 84 ARG A N 1
ATOM 599 C CA . ARG A 1 84 ? -12.904 -11.173 30.316 1.00 96.44 84 ARG A CA 1
ATOM 600 C C . ARG A 1 84 ? -12.534 -9.730 29.980 1.00 96.44 84 ARG A C 1
ATOM 602 O O . ARG A 1 84 ? -12.448 -9.371 28.812 1.00 96.44 84 ARG A O 1
ATOM 609 N N . ASN A 1 85 ? -12.284 -8.918 31.002 1.00 98.00 85 ASN A N 1
ATOM 610 C CA . ASN A 1 85 ? -11.753 -7.569 30.822 1.00 98.00 85 ASN A CA 1
ATOM 611 C C . ASN A 1 85 ? -10.384 -7.617 30.113 1.00 98.00 85 ASN A C 1
ATOM 613 O O . ASN A 1 85 ? -9.510 -8.385 30.525 1.00 98.00 85 ASN A O 1
ATOM 617 N N . GLY A 1 86 ? -10.205 -6.816 29.061 1.00 96.94 86 GLY A N 1
ATOM 618 C CA . GLY A 1 86 ? -9.001 -6.801 28.228 1.00 96.94 86 GLY A CA 1
ATOM 619 C C . GLY A 1 86 ? -8.919 -7.938 27.205 1.00 96.94 86 GLY A C 1
ATOM 620 O O . GLY A 1 86 ? -7.857 -8.137 26.620 1.00 96.94 86 GLY A O 1
ATOM 621 N N . ALA A 1 87 ? -9.999 -8.698 26.998 1.00 95.75 87 ALA A N 1
ATOM 622 C CA . ALA A 1 87 ? -10.091 -9.693 25.933 1.00 95.75 87 ALA A CA 1
ATOM 623 C C . ALA A 1 87 ? -10.795 -9.132 24.689 1.00 95.75 87 ALA A C 1
ATOM 625 O O . ALA A 1 87 ? -11.405 -8.059 24.727 1.00 95.75 87 ALA A O 1
ATOM 626 N N . GLU A 1 88 ? -10.703 -9.886 23.595 1.00 94.50 88 GLU A N 1
ATOM 627 C CA . GLU A 1 88 ? -11.500 -9.646 22.397 1.00 94.50 88 GLU A CA 1
ATOM 628 C C . GLU A 1 88 ? -12.993 -9.773 22.738 1.00 94.50 88 GLU A C 1
ATOM 630 O O . GLU A 1 88 ? -13.421 -10.662 23.477 1.00 94.50 88 GLU A O 1
ATOM 635 N N . VAL A 1 89 ? -13.789 -8.843 22.224 1.00 93.44 89 VAL A N 1
ATOM 636 C CA . VAL A 1 89 ? -15.250 -8.876 22.255 1.00 93.44 89 VAL A CA 1
ATOM 637 C C . VAL A 1 89 ? -15.771 -8.709 20.832 1.00 93.44 89 VAL A C 1
ATOM 639 O O . VAL A 1 89 ? -15.069 -8.173 19.978 1.00 93.44 89 VAL A O 1
ATOM 642 N N . GLY A 1 90 ? -16.985 -9.170 20.534 1.00 80.12 90 GLY A N 1
ATOM 643 C CA . GLY A 1 90 ? -17.605 -8.976 19.217 1.00 80.12 90 GLY A CA 1
ATOM 644 C C . GLY A 1 90 ? -17.167 -9.932 18.097 1.00 80.12 90 GLY A C 1
ATOM 645 O O . GLY A 1 90 ? -17.957 -10.169 17.195 1.00 80.12 90 GLY A O 1
ATOM 646 N N . ALA A 1 91 ? -15.959 -10.510 18.140 1.00 71.38 91 ALA A N 1
ATOM 647 C CA . ALA A 1 91 ? -15.394 -11.264 17.008 1.00 71.38 91 ALA A CA 1
ATOM 648 C C . ALA A 1 91 ? -15.464 -12.799 17.129 1.00 71.38 91 ALA A C 1
ATOM 650 O O . ALA A 1 91 ? -15.292 -13.510 16.139 1.00 71.38 91 ALA A O 1
ATOM 651 N N . ASP A 1 92 ? -15.692 -13.324 18.333 1.00 56.81 92 ASP A N 1
ATOM 652 C CA . ASP A 1 92 ? -15.256 -14.687 18.666 1.00 56.81 92 ASP A CA 1
ATOM 653 C C . ASP A 1 92 ? -16.183 -15.803 18.167 1.00 56.81 92 ASP A C 1
ATOM 655 O O . ASP A 1 92 ? -15.843 -16.980 18.296 1.00 56.81 92 ASP A O 1
ATOM 659 N N . GLN A 1 93 ? -17.348 -15.479 17.592 1.00 58.59 93 GLN A N 1
ATOM 660 C CA . GLN A 1 93 ? -18.265 -16.490 17.061 1.00 58.59 93 GLN A CA 1
ATOM 661 C C . GLN A 1 93 ? -18.902 -16.062 15.733 1.00 58.59 93 GLN A C 1
ATOM 663 O O . GLN A 1 93 ? -19.714 -15.133 15.717 1.00 58.59 93 GLN A O 1
ATOM 668 N N . PRO A 1 94 ? -18.603 -16.773 14.626 1.00 56.97 94 PRO A N 1
ATOM 669 C CA . PRO A 1 94 ? -19.319 -16.609 13.368 1.00 56.97 94 PRO A CA 1
ATOM 670 C C . PRO A 1 94 ? -20.834 -16.679 13.597 1.00 56.97 94 PRO A C 1
ATOM 672 O O . PRO A 1 94 ? -21.335 -17.637 14.187 1.00 56.97 94 PRO A O 1
ATOM 675 N N . GLY A 1 95 ? -21.560 -15.655 13.148 1.00 62.12 95 GLY A N 1
ATOM 676 C CA . GLY A 1 95 ? -23.021 -15.596 13.248 1.00 62.12 95 GLY A CA 1
ATOM 677 C C . GLY A 1 95 ? -23.583 -15.083 14.578 1.00 62.12 95 GLY A C 1
ATOM 678 O O . GLY A 1 95 ? -24.799 -15.120 14.752 1.00 62.12 95 GLY A O 1
ATOM 679 N N . ARG A 1 96 ? -22.752 -14.590 15.508 1.00 69.12 96 ARG A N 1
ATOM 680 C CA . ARG A 1 96 ? -23.236 -13.830 16.670 1.00 69.12 96 ARG A CA 1
ATOM 681 C C . ARG A 1 96 ? -22.817 -12.373 16.544 1.00 69.12 96 ARG A C 1
ATOM 683 O O . ARG A 1 96 ? -21.694 -12.022 16.887 1.00 69.12 96 ARG A O 1
ATOM 690 N N . ASP A 1 97 ? -23.739 -11.539 16.077 1.00 74.69 97 ASP A N 1
ATOM 691 C CA . ASP A 1 97 ? -23.587 -10.085 16.098 1.00 74.69 97 ASP A CA 1
ATOM 692 C C . ASP A 1 97 ? -23.648 -9.619 17.566 1.00 74.69 97 ASP A C 1
ATOM 694 O O . ASP A 1 97 ? -24.715 -9.555 18.172 1.00 74.69 97 ASP A O 1
ATOM 698 N N . GLN A 1 98 ? -22.475 -9.406 18.175 1.00 86.62 98 GLN A N 1
ATOM 699 C CA . GLN A 1 98 ? -22.314 -9.053 19.596 1.00 86.62 98 GLN A CA 1
ATOM 700 C C . GLN A 1 98 ? -21.926 -7.575 19.796 1.00 86.62 98 GLN A C 1
ATOM 702 O O . GLN A 1 98 ? -21.238 -7.232 20.766 1.00 86.62 98 GLN A O 1
ATOM 707 N N . HIS A 1 99 ? -22.339 -6.687 18.889 1.00 94.31 99 HIS A N 1
ATOM 708 C CA . HIS A 1 99 ? -22.342 -5.248 19.165 1.00 94.31 99 HIS A CA 1
ATOM 709 C C . HIS A 1 99 ? -23.455 -4.926 20.170 1.00 94.31 99 HIS A C 1
ATOM 711 O O . HIS A 1 99 ? -24.445 -5.650 20.282 1.00 94.31 99 HIS A O 1
ATOM 717 N N . GLY A 1 100 ? -23.299 -3.849 20.932 1.00 96.19 100 GLY A N 1
ATOM 718 C CA . GLY A 1 100 ? -24.284 -3.448 21.931 1.00 96.19 100 GLY A CA 1
ATOM 719 C C . GLY A 1 100 ? -23.693 -3.131 23.297 1.00 96.19 100 GLY A C 1
ATOM 720 O O . GLY A 1 100 ? -22.514 -2.807 23.433 1.00 96.19 100 GLY A O 1
ATOM 721 N N . TRP A 1 101 ? -24.544 -3.204 24.318 1.00 97.44 101 TRP A N 1
ATOM 722 C CA . TRP A 1 101 ? -24.180 -2.892 25.696 1.00 97.44 101 TRP A CA 1
ATOM 723 C C . TRP A 1 101 ? -23.430 -4.045 26.362 1.00 97.44 101 TRP A C 1
ATOM 725 O O . TRP A 1 101 ? -23.939 -5.158 26.460 1.00 97.44 101 TRP A O 1
ATOM 735 N N . TYR A 1 102 ? -22.244 -3.732 26.875 1.00 97.69 102 TYR A N 1
ATOM 736 C CA . TYR A 1 102 ? -21.470 -4.569 27.780 1.00 97.69 102 TYR A CA 1
ATOM 737 C C . TYR A 1 102 ? -21.609 -4.009 29.190 1.00 97.69 102 TYR A C 1
ATOM 739 O O . TYR A 1 102 ? -21.293 -2.841 29.424 1.00 97.69 102 TYR A O 1
ATOM 747 N N . THR A 1 103 ? -22.076 -4.822 30.132 1.00 98.12 103 THR A N 1
ATOM 748 C CA . THR A 1 103 ? -22.326 -4.395 31.516 1.00 98.12 103 THR A CA 1
ATOM 749 C C . THR A 1 103 ? -21.337 -5.032 32.474 1.00 98.12 103 THR A C 1
ATOM 751 O O . THR A 1 103 ? -20.974 -6.190 32.302 1.00 98.12 103 THR A O 1
ATOM 754 N N . PHE A 1 104 ? -20.919 -4.301 33.498 1.00 98.38 104 PHE A N 1
ATOM 755 C CA . PHE A 1 104 ? -20.010 -4.776 34.541 1.00 98.38 104 PHE A CA 1
ATOM 756 C C . PHE A 1 104 ? -20.292 -4.039 35.848 1.00 98.38 104 PHE A C 1
ATOM 758 O O . PHE A 1 104 ? -21.074 -3.089 35.878 1.00 98.38 104 PHE A O 1
ATOM 765 N N . ARG A 1 105 ? -19.632 -4.440 36.932 1.00 98.12 105 ARG A N 1
ATOM 766 C CA . ARG A 1 105 ? -19.671 -3.712 38.203 1.00 98.12 105 ARG A CA 1
ATOM 767 C C . ARG A 1 105 ? -18.273 -3.435 38.729 1.00 98.12 105 ARG A C 1
ATOM 769 O O . ARG A 1 105 ? -17.336 -4.170 38.421 1.00 98.12 105 ARG A O 1
ATOM 776 N N . VAL A 1 106 ? -18.144 -2.381 39.526 1.00 98.38 106 VAL A N 1
ATOM 777 C CA . VAL A 1 106 ? -16.938 -2.120 40.321 1.00 98.38 106 VAL A CA 1
ATOM 778 C C . VAL A 1 106 ? -17.259 -2.409 41.779 1.00 98.38 106 VAL A C 1
ATOM 780 O O . VAL A 1 106 ? -18.214 -1.850 42.318 1.00 98.38 106 VAL A O 1
ATOM 783 N N . VAL A 1 107 ? -16.467 -3.281 42.402 1.00 98.19 107 VAL A N 1
ATOM 784 C CA . VAL A 1 107 ? -16.632 -3.712 43.801 1.00 98.19 107 VAL A CA 1
ATOM 785 C C . VAL A 1 107 ? -15.376 -3.436 44.622 1.00 98.19 107 VAL A C 1
ATOM 787 O O . VAL A 1 107 ? -14.291 -3.257 44.067 1.00 98.19 107 VAL A O 1
ATOM 790 N N . GLY A 1 108 ? -15.511 -3.396 45.949 1.00 97.69 108 GLY A N 1
ATOM 791 C CA . GLY A 1 108 ? -14.364 -3.273 46.859 1.00 97.69 108 GLY A CA 1
ATOM 792 C C . GLY A 1 108 ? -13.563 -1.970 46.719 1.00 97.69 108 GLY A C 1
ATOM 793 O O . GLY A 1 108 ? -12.361 -1.961 46.963 1.00 97.69 108 GLY A O 1
ATOM 794 N N . ALA A 1 109 ? -14.190 -0.875 46.280 1.00 97.62 109 ALA A N 1
ATOM 795 C CA . ALA A 1 109 ? -13.535 0.429 46.231 1.00 97.62 109 ALA A CA 1
ATOM 796 C C . ALA A 1 109 ? -13.453 1.052 47.637 1.00 97.62 109 ALA A C 1
ATOM 798 O O . ALA A 1 109 ? -14.474 1.290 48.278 1.00 97.62 109 ALA A O 1
ATOM 799 N N . GLU A 1 110 ? -12.240 1.353 48.102 1.00 97.81 110 GLU A N 1
ATOM 800 C CA . GLU A 1 110 ? -11.978 1.899 49.448 1.00 97.81 110 GLU A CA 1
ATOM 801 C C . GLU A 1 110 ? -12.072 3.434 49.509 1.00 97.81 110 GLU A C 1
ATOM 803 O O . GLU A 1 110 ? -12.121 4.035 50.581 1.00 97.81 110 GLU A O 1
ATOM 808 N N . ARG A 1 111 ? -12.080 4.088 48.345 1.00 97.62 111 ARG A N 1
ATOM 809 C CA . ARG A 1 111 ? -12.109 5.547 48.183 1.00 97.62 111 ARG A CA 1
ATOM 810 C C . ARG A 1 111 ? -12.902 5.927 46.929 1.00 97.62 111 ARG A C 1
ATOM 812 O O . ARG A 1 111 ? -13.142 5.052 46.092 1.00 97.62 111 ARG A O 1
ATOM 819 N N . PRO A 1 112 ? -13.291 7.207 46.761 1.00 98.25 112 PRO A N 1
ATOM 820 C CA . PRO A 1 112 ? -13.892 7.662 45.515 1.00 98.25 112 PRO A CA 1
ATOM 821 C C . PRO A 1 112 ? -13.032 7.281 44.305 1.00 98.25 112 PRO A C 1
ATOM 823 O O . PRO A 1 112 ? -11.808 7.422 44.347 1.00 98.25 112 PRO A O 1
ATOM 826 N N . TYR A 1 113 ? -13.671 6.794 43.245 1.00 98.38 113 TYR A N 1
ATOM 827 C CA . TYR A 1 113 ? -12.998 6.262 42.062 1.00 98.38 113 TYR A CA 1
ATOM 828 C C . TYR A 1 113 ? -13.582 6.812 40.765 1.00 98.38 113 TYR A C 1
ATOM 830 O O . TYR A 1 113 ? -14.665 7.393 40.723 1.00 98.38 113 TYR A O 1
ATOM 838 N N . THR A 1 114 ? -12.832 6.613 39.693 1.00 98.38 114 THR A N 1
ATOM 839 C CA . THR A 1 114 ? -13.207 6.888 38.308 1.00 98.38 114 THR A CA 1
ATOM 840 C C . THR A 1 114 ? -13.174 5.584 37.531 1.00 98.38 114 THR A C 1
ATOM 842 O O . THR A 1 114 ? -12.423 4.675 37.883 1.00 98.38 114 THR A O 1
ATOM 845 N N . VAL A 1 115 ? -13.975 5.502 36.473 1.00 98.50 115 VAL A N 1
ATOM 846 C CA . VAL A 1 115 ? -14.005 4.359 35.558 1.00 98.50 115 VAL A CA 1
ATOM 847 C C . VAL A 1 115 ? -13.669 4.860 34.166 1.00 98.50 115 VAL A C 1
ATOM 849 O O . VAL A 1 115 ? -14.236 5.854 33.722 1.00 98.50 115 VAL A O 1
ATOM 852 N N . GLU A 1 116 ? -12.761 4.181 33.479 1.00 98.31 116 GLU A N 1
ATOM 853 C CA . GLU A 1 116 ? -12.384 4.482 32.100 1.00 98.31 116 GLU A CA 1
ATOM 854 C C . GLU A 1 116 ? -12.432 3.225 31.241 1.00 98.31 116 GLU A C 1
ATOM 856 O O . GLU A 1 116 ? -12.204 2.113 31.726 1.00 98.31 116 GLU A O 1
ATOM 861 N N . THR A 1 117 ? -12.727 3.405 29.955 1.00 98.56 117 THR A N 1
ATOM 862 C CA . THR A 1 117 ? -12.671 2.320 28.975 1.00 98.56 117 THR A CA 1
ATOM 863 C C . THR A 1 117 ? -11.690 2.656 27.863 1.00 98.56 117 THR A C 1
ATOM 865 O O . THR A 1 117 ? -11.512 3.818 27.499 1.00 98.56 117 THR A O 1
ATOM 868 N N . THR A 1 118 ? -11.073 1.631 27.287 1.00 98.56 118 THR A N 1
ATOM 869 C CA . THR A 1 118 ? -10.383 1.710 26.001 1.00 98.56 118 THR A CA 1
ATOM 870 C C . THR A 1 118 ? -10.899 0.608 25.091 1.00 98.56 118 THR A C 1
ATOM 872 O O . THR A 1 118 ? -11.181 -0.505 25.539 1.00 98.56 118 THR A O 1
ATOM 875 N N . PHE A 1 119 ? -11.025 0.921 23.804 1.00 98.44 119 PHE A N 1
ATOM 876 C CA . PHE A 1 119 ? -11.428 -0.044 22.793 1.00 98.44 119 PHE A CA 1
ATOM 877 C C . PHE A 1 119 ? -10.526 0.068 21.574 1.00 98.44 119 PHE A C 1
ATOM 879 O O . PHE A 1 119 ? -10.373 1.148 20.994 1.00 98.44 119 PHE A O 1
ATOM 886 N N . VAL A 1 120 ? -9.895 -1.051 21.225 1.00 98.50 120 VAL A N 1
ATOM 887 C CA . VAL A 1 120 ? -8.945 -1.132 20.116 1.00 98.50 120 VAL A CA 1
ATOM 888 C C . VAL A 1 120 ? -9.348 -2.272 19.202 1.00 98.50 120 VAL A C 1
ATOM 890 O O . VAL A 1 120 ? -9.363 -3.431 19.608 1.00 98.50 120 VAL A O 1
ATOM 893 N N . GLN A 1 121 ? -9.636 -1.949 17.951 1.00 97.94 121 GLN A N 1
ATOM 894 C CA . GLN A 1 121 ? -9.910 -2.928 16.914 1.00 97.94 121 GLN A CA 1
ATOM 895 C C . GLN A 1 121 ? -8.655 -3.129 16.065 1.00 97.94 121 GLN A C 1
ATOM 897 O O . GLN A 1 121 ? -8.068 -2.166 15.575 1.00 97.94 121 GLN A O 1
ATOM 902 N N . VAL A 1 122 ? -8.248 -4.383 15.870 1.00 98.19 122 VAL A N 1
ATOM 903 C CA . VAL A 1 122 ? -7.112 -4.734 15.005 1.00 98.19 122 VAL A CA 1
ATOM 904 C C . VAL A 1 122 ? -7.598 -5.650 13.893 1.00 98.19 122 VAL A C 1
ATOM 906 O O . VAL A 1 122 ? -8.078 -6.754 14.150 1.00 98.19 122 VAL A O 1
ATOM 909 N N . GLY A 1 123 ? -7.480 -5.208 12.646 1.00 97.56 123 GLY A N 1
ATOM 910 C CA . GLY A 1 123 ? -7.690 -6.055 11.478 1.00 97.56 123 GLY A CA 1
ATOM 911 C C . GLY A 1 123 ? -6.356 -6.497 10.903 1.00 97.56 123 GLY A C 1
ATOM 912 O O . GLY A 1 123 ? -5.423 -5.703 10.812 1.00 97.56 123 GLY A O 1
ATOM 913 N N . GLN A 1 124 ? -6.261 -7.757 10.485 1.00 98.25 124 GLN A N 1
ATOM 914 C CA . GLN A 1 124 ? -5.092 -8.248 9.761 1.00 98.25 124 GLN A CA 1
ATOM 915 C C . GLN A 1 124 ? -5.508 -9.323 8.764 1.00 98.25 124 GLN A C 1
ATOM 917 O O . GLN A 1 124 ? -6.191 -10.278 9.138 1.00 98.25 124 GLN A O 1
ATOM 922 N N . ALA A 1 125 ? -5.048 -9.194 7.525 1.00 98.31 125 ALA A N 1
ATOM 923 C CA . ALA A 1 125 ? -5.204 -10.201 6.496 1.00 98.31 125 ALA A CA 1
ATOM 924 C C . ALA A 1 125 ? -4.491 -11.510 6.880 1.00 98.31 125 ALA A C 1
ATOM 926 O O . ALA A 1 125 ? -3.532 -11.523 7.656 1.00 98.31 125 ALA A O 1
ATOM 927 N N . ARG A 1 126 ? -4.933 -12.634 6.308 1.00 97.81 126 ARG A N 1
ATOM 928 C CA . ARG A 1 126 ? -4.338 -13.959 6.537 1.00 97.81 126 ARG A CA 1
ATOM 929 C C . ARG A 1 126 ? -2.851 -13.983 6.184 1.00 97.81 126 ARG A C 1
ATOM 931 O O . ARG A 1 126 ? -2.074 -14.668 6.843 1.00 97.81 126 ARG A O 1
ATOM 938 N N . ARG A 1 127 ? -2.474 -13.234 5.151 1.00 97.44 127 ARG A N 1
ATOM 939 C CA . ARG A 1 127 ? -1.099 -12.994 4.729 1.00 97.44 127 ARG A CA 1
ATOM 940 C C . ARG A 1 127 ? -0.949 -11.503 4.459 1.00 97.44 127 ARG A C 1
ATOM 942 O O . ARG A 1 127 ? -1.813 -10.913 3.814 1.00 97.44 127 ARG A O 1
ATOM 949 N N . LEU A 1 128 ? 0.132 -10.909 4.953 1.00 98.25 128 LEU A N 1
ATOM 950 C CA . LEU A 1 128 ? 0.473 -9.541 4.585 1.00 98.25 128 LEU A CA 1
ATOM 951 C C . LEU A 1 128 ? 1.005 -9.515 3.143 1.00 98.25 128 LEU A C 1
ATOM 953 O O . LEU A 1 128 ? 1.750 -10.427 2.760 1.00 98.25 128 LEU A O 1
ATOM 957 N N . PRO A 1 129 ? 0.636 -8.504 2.343 1.00 98.38 129 PRO A N 1
ATOM 958 C CA . PRO A 1 129 ? 1.265 -8.274 1.051 1.00 98.38 129 PRO A CA 1
ATOM 959 C C . PRO A 1 129 ? 2.782 -8.138 1.211 1.00 98.38 129 PRO A C 1
ATOM 961 O O . PRO A 1 129 ? 3.248 -7.502 2.157 1.00 98.38 129 PRO A O 1
ATOM 964 N N . TRP A 1 130 ? 3.558 -8.769 0.329 1.00 97.94 130 TRP A N 1
ATOM 965 C CA . TRP A 1 130 ? 5.017 -8.655 0.372 1.00 97.94 130 TRP A CA 1
ATOM 966 C C . TRP A 1 130 ? 5.484 -7.280 -0.122 1.00 97.94 130 TRP A C 1
ATOM 968 O O . TRP A 1 130 ? 4.811 -6.629 -0.920 1.00 97.94 130 TRP A O 1
ATOM 978 N N . ASN A 1 131 ? 6.639 -6.840 0.374 1.00 97.56 131 ASN A N 1
ATOM 979 C CA . ASN A 1 131 ? 7.267 -5.575 -0.004 1.00 97.56 131 ASN A CA 1
ATOM 980 C C . ASN A 1 131 ? 7.928 -5.667 -1.381 1.00 97.56 131 ASN A C 1
ATOM 982 O O . ASN A 1 131 ? 8.461 -6.724 -1.749 1.00 97.56 131 ASN A O 1
ATOM 986 N N . PHE A 1 132 ? 7.918 -4.556 -2.114 1.00 96.56 132 PHE A N 1
ATOM 987 C CA . PHE A 1 132 ? 8.408 -4.493 -3.484 1.00 96.56 132 PHE A CA 1
ATOM 988 C C . PHE A 1 132 ? 9.110 -3.172 -3.790 1.00 96.56 132 PHE A C 1
ATOM 990 O O . PHE A 1 132 ? 9.000 -2.204 -3.040 1.00 96.56 132 PHE A O 1
ATOM 997 N N . TYR A 1 133 ? 9.822 -3.154 -4.911 1.00 96.38 133 TYR A N 1
ATOM 998 C CA . TYR A 1 133 ? 10.269 -1.934 -5.563 1.00 96.38 133 TYR A CA 1
ATOM 999 C C . TYR A 1 133 ? 9.307 -1.612 -6.708 1.00 96.38 133 TYR A C 1
ATOM 1001 O O . TYR A 1 133 ? 8.839 -2.528 -7.381 1.00 96.38 133 TYR A O 1
ATOM 1009 N N . TYR A 1 134 ? 8.934 -0.346 -6.878 1.00 95.31 134 TYR A N 1
ATOM 1010 C CA . TYR A 1 134 ? 7.911 0.058 -7.843 1.00 95.31 134 TYR A CA 1
ATOM 1011 C C . TYR A 1 134 ? 8.384 0.003 -9.290 1.00 95.31 134 TYR A C 1
ATOM 1013 O O . TYR A 1 134 ? 7.534 0.038 -10.167 1.00 95.31 134 TYR A O 1
ATOM 1021 N N . TRP A 1 135 ? 9.697 -0.105 -9.516 1.00 95.69 135 TRP A N 1
ATOM 1022 C CA . TRP A 1 135 ? 10.332 -0.130 -10.831 1.00 95.69 135 TRP A CA 1
ATOM 1023 C C . TRP A 1 135 ? 9.904 1.067 -11.695 1.00 95.69 135 TRP A C 1
ATOM 1025 O O . TRP A 1 135 ? 8.925 0.982 -12.434 1.00 95.69 135 TRP A O 1
ATOM 1035 N N . PRO A 1 136 ? 10.584 2.215 -11.563 1.00 94.50 136 PRO A N 1
ATOM 1036 C CA . PRO A 1 136 ? 10.273 3.400 -12.344 1.00 94.50 136 PRO A CA 1
ATOM 1037 C C . PRO A 1 136 ? 10.319 3.100 -13.842 1.00 94.50 136 PRO A C 1
ATOM 1039 O O . PRO A 1 136 ? 11.200 2.375 -14.299 1.00 94.50 136 PRO A O 1
ATOM 1042 N N . THR A 1 137 ? 9.426 3.721 -14.609 1.00 93.94 137 THR A N 1
ATOM 1043 C CA . THR A 1 137 ? 9.560 3.764 -16.072 1.00 93.94 137 THR A CA 1
ATOM 1044 C C . THR A 1 137 ? 10.401 4.947 -16.545 1.00 93.94 137 THR A C 1
ATOM 1046 O O . THR A 1 137 ? 10.640 5.104 -17.738 1.00 93.94 137 THR A O 1
ATOM 1049 N N . LYS A 1 138 ? 10.845 5.828 -15.642 1.00 90.94 138 LYS A N 1
ATOM 1050 C CA . LYS A 1 138 ? 11.815 6.867 -15.996 1.00 90.94 138 LYS A CA 1
ATOM 1051 C C . LYS A 1 138 ? 13.162 6.195 -16.258 1.00 90.94 138 LYS A C 1
ATOM 1053 O O . LYS A 1 138 ? 13.677 5.501 -15.385 1.00 90.94 138 LYS A O 1
ATOM 1058 N N . SER A 1 139 ? 13.724 6.422 -17.441 1.00 89.19 139 SER A N 1
ATOM 1059 C CA . SER A 1 139 ? 15.078 5.971 -17.752 1.00 89.19 139 SER A CA 1
ATOM 1060 C C . SER A 1 139 ? 16.131 6.749 -16.977 1.00 89.19 139 SER A C 1
ATOM 1062 O O . SER A 1 139 ? 15.889 7.854 -16.480 1.00 89.19 139 SER A O 1
ATOM 1064 N N . ASP A 1 140 ? 17.345 6.218 -16.997 1.00 91.62 140 ASP A N 1
ATOM 1065 C CA . ASP A 1 140 ? 18.528 6.967 -16.609 1.00 91.62 140 ASP A CA 1
ATOM 1066 C C . ASP A 1 140 ? 18.656 8.261 -17.425 1.00 91.62 140 ASP A C 1
ATOM 1068 O O . ASP A 1 140 ? 18.284 8.344 -18.605 1.00 91.62 140 ASP A O 1
ATOM 1072 N N . ALA A 1 141 ? 19.147 9.300 -16.756 1.00 94.31 141 ALA A N 1
ATOM 1073 C CA . ALA A 1 141 ? 19.323 10.619 -17.342 1.00 94.31 141 ALA A CA 1
ATOM 1074 C C . ALA A 1 141 ? 20.469 11.376 -16.666 1.00 94.31 141 ALA A C 1
ATOM 1076 O O . ALA A 1 141 ? 20.730 11.220 -15.466 1.00 94.31 141 ALA A O 1
ATOM 1077 N N . ILE A 1 142 ? 21.102 12.248 -17.445 1.00 95.69 142 ILE A N 1
ATOM 1078 C CA . ILE A 1 142 ? 21.972 13.314 -16.954 1.00 95.69 142 ILE A CA 1
ATOM 1079 C C . ILE A 1 142 ? 21.115 14.553 -16.760 1.00 95.69 142 ILE A C 1
ATOM 1081 O O . ILE A 1 142 ? 20.341 14.904 -17.647 1.00 95.69 142 ILE A O 1
ATOM 1085 N N . HIS A 1 143 ? 21.269 15.236 -15.636 1.00 95.12 143 HIS A N 1
ATOM 1086 C CA . HIS A 1 143 ? 20.508 16.435 -15.314 1.00 95.12 143 HIS A CA 1
ATOM 1087 C C . HIS A 1 143 ? 21.345 17.423 -14.500 1.00 95.12 143 HIS A C 1
ATOM 1089 O O . HIS A 1 143 ? 22.372 17.072 -13.912 1.00 95.12 143 HIS A O 1
ATOM 1095 N N . GLU A 1 144 ? 20.861 18.658 -14.424 1.00 95.75 144 GLU A N 1
ATOM 1096 C CA . GLU A 1 144 ? 21.402 19.661 -13.505 1.00 95.75 144 GLU A CA 1
ATOM 1097 C C . GLU A 1 144 ? 21.187 19.199 -12.047 1.00 95.75 144 GLU A C 1
ATOM 1099 O O . GLU A 1 144 ? 20.107 18.678 -11.730 1.00 95.75 144 GLU A O 1
ATOM 1104 N N . PRO A 1 145 ? 22.156 19.360 -11.126 1.00 93.38 145 PRO A N 1
ATOM 1105 C CA . PRO A 1 145 ? 21.980 19.005 -9.719 1.00 93.38 145 PRO A CA 1
ATOM 1106 C C . PRO A 1 145 ? 20.719 19.614 -9.081 1.00 93.38 145 PRO A C 1
ATOM 1108 O O . PRO A 1 145 ? 20.435 20.804 -9.203 1.00 93.38 145 PRO A O 1
ATOM 1111 N N . TRP A 1 146 ? 19.956 18.785 -8.362 1.00 89.75 146 TRP A N 1
ATOM 1112 C CA . TRP A 1 146 ? 18.672 19.170 -7.750 1.00 89.75 146 TRP A CA 1
ATOM 1113 C C . TRP A 1 146 ? 18.800 20.191 -6.622 1.00 89.75 146 TRP A C 1
ATOM 1115 O O . TRP A 1 146 ? 17.868 20.944 -6.355 1.00 89.75 146 TRP A O 1
ATOM 1125 N N . ASP A 1 147 ? 19.941 20.198 -5.944 1.00 91.75 147 ASP A N 1
ATOM 1126 C CA . ASP A 1 147 ? 20.254 21.111 -4.847 1.00 91.75 147 ASP A CA 1
ATOM 1127 C C . ASP A 1 147 ? 20.742 22.487 -5.336 1.00 91.75 147 ASP A C 1
ATOM 1129 O O . ASP A 1 147 ? 21.050 23.354 -4.518 1.00 91.75 147 ASP A O 1
ATOM 1133 N N . GLY A 1 148 ? 20.799 22.695 -6.658 1.00 90.06 148 GLY A N 1
ATOM 1134 C CA . GLY A 1 148 ? 21.272 23.931 -7.275 1.00 90.06 148 GLY A CA 1
ATOM 1135 C C . GLY A 1 148 ? 22.780 24.144 -7.150 1.00 90.06 148 GLY A C 1
ATOM 1136 O O . GLY A 1 148 ? 23.236 25.275 -7.291 1.00 90.06 148 GLY A O 1
ATOM 1137 N N . THR A 1 149 ? 23.552 23.091 -6.857 1.00 92.12 149 THR A N 1
ATOM 1138 C CA . THR A 1 149 ? 25.022 23.167 -6.786 1.00 92.12 149 THR A CA 1
ATOM 1139 C C . THR A 1 149 ? 25.712 23.149 -8.148 1.00 92.12 149 THR A C 1
ATOM 1141 O O . THR A 1 149 ? 26.916 23.408 -8.210 1.00 92.12 149 THR A O 1
ATOM 1144 N N . GLY A 1 150 ? 24.976 22.859 -9.224 1.00 90.88 150 GLY A N 1
ATOM 1145 C CA . GLY A 1 150 ? 25.483 23.015 -10.581 1.00 90.88 150 GLY A CA 1
ATOM 1146 C C . GLY A 1 150 ? 25.628 24.486 -10.974 1.00 90.88 150 GLY A C 1
ATOM 1147 O O . GLY A 1 150 ? 25.358 25.405 -10.196 1.00 90.88 150 GLY A O 1
ATOM 1148 N N . ASP A 1 151 ? 26.125 24.722 -12.183 1.00 95.06 151 ASP A N 1
ATOM 1149 C CA . ASP A 1 151 ? 26.353 26.075 -12.696 1.00 95.06 151 ASP A CA 1
ATOM 1150 C C . ASP A 1 151 ? 25.224 26.587 -13.598 1.00 95.06 151 ASP A C 1
ATOM 1152 O O . ASP A 1 151 ? 25.342 27.668 -14.184 1.00 95.06 151 ASP A O 1
ATOM 1156 N N . GLY A 1 152 ? 24.119 25.840 -13.673 1.00 96.25 152 GLY A N 1
ATOM 1157 C CA . GLY A 1 152 ? 22.947 26.173 -14.463 1.00 96.25 152 GLY A CA 1
ATOM 1158 C C . GLY A 1 152 ? 23.190 26.110 -15.966 1.00 96.25 152 GLY A C 1
ATOM 1159 O O . GLY A 1 152 ? 22.437 26.745 -16.707 1.00 96.25 152 GLY A O 1
ATOM 1160 N N . ILE A 1 153 ? 24.225 25.402 -16.433 1.00 97.62 153 ILE A N 1
ATOM 1161 C CA . ILE A 1 153 ? 24.557 25.250 -17.853 1.00 97.62 153 ILE A CA 1
ATOM 1162 C C . ILE A 1 153 ? 24.625 23.768 -18.221 1.00 97.62 153 ILE A C 1
ATOM 1164 O O . ILE A 1 153 ? 25.373 23.009 -17.628 1.00 97.62 153 ILE A O 1
ATOM 1168 N N . ALA A 1 154 ? 23.922 23.367 -19.281 1.00 97.75 154 ALA A N 1
ATOM 1169 C CA . ALA A 1 154 ? 23.999 22.009 -19.812 1.00 97.75 154 ALA A CA 1
ATOM 1170 C C . ALA A 1 154 ? 25.395 21.711 -20.390 1.00 97.75 154 ALA A C 1
ATOM 1172 O O . ALA A 1 154 ? 25.789 22.321 -21.391 1.00 97.75 154 ALA A O 1
ATOM 1173 N N . ARG A 1 155 ? 26.147 20.767 -19.809 1.00 97.12 155 ARG A N 1
ATOM 1174 C CA . ARG A 1 155 ? 27.526 20.464 -20.253 1.00 97.12 155 ARG A CA 1
ATOM 1175 C C . ARG A 1 155 ? 27.674 19.140 -20.987 1.00 97.12 155 ARG A C 1
ATOM 1177 O O . ARG A 1 155 ? 28.587 19.006 -21.804 1.00 97.12 155 ARG A O 1
ATOM 1184 N N . SER A 1 156 ? 26.796 18.186 -20.720 1.00 97.25 156 SER A N 1
ATOM 1185 C CA . SER A 1 156 ? 26.856 16.848 -21.303 1.00 97.25 156 SER A CA 1
ATOM 1186 C C . SER A 1 156 ? 26.308 16.819 -22.729 1.00 97.25 156 SER A C 1
ATOM 1188 O O . SER A 1 156 ? 25.233 17.350 -23.015 1.00 97.25 156 SER A O 1
ATOM 1190 N N . MET A 1 157 ? 27.064 16.182 -23.625 1.00 97.88 157 MET A N 1
ATOM 1191 C CA . MET A 1 157 ? 26.714 15.980 -25.030 1.00 97.88 157 MET A CA 1
ATOM 1192 C C . MET A 1 157 ? 26.284 14.532 -25.240 1.00 97.88 157 MET A C 1
ATOM 1194 O O . MET A 1 157 ? 27.075 13.638 -24.950 1.00 97.88 157 MET A O 1
ATOM 1198 N N . ALA A 1 158 ? 25.082 14.320 -25.772 1.00 97.62 158 ALA A N 1
ATOM 1199 C CA . ALA A 1 158 ? 24.542 12.990 -26.035 1.00 97.62 158 ALA A CA 1
ATOM 1200 C C . ALA A 1 158 ? 25.474 12.128 -26.919 1.00 97.62 158 ALA A C 1
ATOM 1202 O O . ALA A 1 158 ? 26.078 12.621 -27.880 1.00 97.62 158 ALA A O 1
ATOM 1203 N N . VAL A 1 159 ? 25.579 10.838 -26.595 1.00 96.56 159 VAL A N 1
ATOM 1204 C CA . VAL A 1 159 ? 26.388 9.810 -27.273 1.00 96.56 159 VAL A CA 1
ATOM 1205 C C . VAL A 1 159 ? 25.501 8.609 -27.604 1.00 96.56 159 VAL A C 1
ATOM 1207 O O . VAL A 1 159 ? 24.590 8.298 -26.856 1.00 96.56 159 VAL A O 1
ATOM 1210 N N . GLY A 1 160 ? 25.784 7.895 -28.697 1.00 93.19 160 GLY A N 1
ATOM 1211 C CA . GLY A 1 160 ? 25.014 6.695 -29.043 1.00 93.19 160 GLY A CA 1
ATOM 1212 C C . GLY A 1 160 ? 23.633 7.051 -29.585 1.00 93.19 160 GLY A C 1
ATOM 1213 O O . GLY A 1 160 ? 23.543 7.870 -30.505 1.00 93.19 160 GLY A O 1
ATOM 1214 N N . ASP A 1 161 ? 22.587 6.416 -29.057 1.00 92.81 161 ASP A N 1
ATOM 1215 C CA . ASP A 1 161 ? 21.194 6.784 -29.332 1.00 92.81 161 ASP A CA 1
ATOM 1216 C C . ASP A 1 161 ? 20.566 7.661 -28.242 1.00 92.81 161 ASP A C 1
ATOM 1218 O O . ASP A 1 161 ? 19.379 7.974 -28.349 1.00 92.81 161 ASP A O 1
ATOM 1222 N N . ASP A 1 162 ? 21.352 8.114 -27.259 1.00 95.62 162 ASP A N 1
ATOM 1223 C CA . ASP A 1 162 ? 20.907 9.085 -26.262 1.00 95.62 162 ASP A CA 1
ATOM 1224 C C . ASP A 1 162 ? 20.333 10.360 -26.891 1.00 95.62 162 ASP A C 1
ATOM 1226 O O . ASP A 1 162 ? 20.781 10.870 -27.926 1.00 95.62 162 ASP A O 1
ATOM 1230 N N . GLU A 1 163 ? 19.353 10.935 -26.203 1.00 95.75 163 GLU A N 1
ATOM 1231 C CA . GLU A 1 163 ? 18.650 12.129 -26.639 1.00 95.75 163 GLU A CA 1
ATOM 1232 C C . GLU A 1 163 ? 19.144 13.376 -25.905 1.00 95.75 163 GLU A C 1
ATOM 1234 O O . GLU A 1 163 ? 19.079 13.476 -24.676 1.00 95.75 163 GLU A O 1
ATOM 1239 N N . GLN A 1 164 ? 19.552 14.392 -26.668 1.00 97.69 164 GLN A N 1
ATOM 1240 C CA . GLN A 1 164 ? 19.867 15.711 -26.123 1.00 97.69 164 GLN A CA 1
ATOM 1241 C C . GLN A 1 164 ? 18.572 16.469 -25.779 1.00 97.69 164 GLN A C 1
ATOM 1243 O O . GLN A 1 164 ? 17.910 17.011 -26.666 1.00 97.69 164 GLN A O 1
ATOM 1248 N N . ALA A 1 165 ? 18.223 16.545 -24.493 1.00 96.06 165 ALA A N 1
ATOM 1249 C CA . ALA A 1 165 ? 17.039 17.264 -24.019 1.00 96.06 165 ALA A CA 1
ATOM 1250 C C . ALA A 1 165 ? 17.267 18.786 -23.950 1.00 96.06 165 ALA A C 1
ATOM 1252 O O . ALA A 1 165 ? 16.383 19.564 -24.313 1.00 96.06 165 ALA A O 1
ATOM 1253 N N . VAL A 1 166 ? 18.467 19.216 -23.538 1.00 97.06 166 VAL A N 1
ATOM 1254 C CA . VAL A 1 166 ? 18.889 20.629 -23.510 1.00 97.06 166 VAL A CA 1
ATOM 1255 C C . VAL A 1 166 ? 20.191 20.779 -24.299 1.00 97.06 166 VAL A C 1
ATOM 1257 O O . VAL A 1 166 ? 21.138 20.057 -23.999 1.00 97.06 166 VAL A O 1
ATOM 1260 N N . PRO A 1 167 ? 20.292 21.681 -25.299 1.00 98.06 167 PRO A N 1
ATOM 1261 C CA . PRO A 1 167 ? 21.525 21.844 -26.066 1.00 98.06 167 PRO A CA 1
ATOM 1262 C C . PRO A 1 167 ? 22.718 22.238 -25.187 1.00 98.06 167 PRO A C 1
ATOM 1264 O O . PRO A 1 167 ? 22.585 23.054 -24.275 1.00 98.06 167 PRO A O 1
ATOM 1267 N N . VAL A 1 168 ? 23.899 21.705 -25.505 1.00 98.00 168 VAL A N 1
ATOM 1268 C CA . VAL A 1 168 ? 25.144 22.005 -24.781 1.00 98.00 168 VAL A CA 1
ATOM 1269 C C . VAL A 1 168 ? 25.414 23.514 -24.763 1.00 98.00 168 VAL A C 1
ATOM 1271 O O . VAL A 1 168 ? 25.364 24.179 -25.799 1.00 98.00 168 VAL A O 1
ATOM 1274 N N . GLY A 1 169 ? 25.726 24.050 -23.584 1.00 97.62 169 GLY A N 1
ATOM 1275 C CA . GLY A 1 169 ? 26.000 25.466 -23.344 1.00 97.62 169 GLY A CA 1
ATOM 1276 C C . GLY A 1 169 ? 24.764 26.322 -23.055 1.00 97.62 169 GLY A C 1
ATOM 1277 O O . GLY A 1 169 ? 24.915 27.519 -22.807 1.00 97.62 169 GLY A O 1
ATOM 1278 N N . MET A 1 170 ? 23.557 25.747 -23.074 1.00 98.38 170 MET A N 1
ATOM 1279 C CA . MET A 1 170 ? 22.324 26.476 -22.767 1.00 98.38 170 MET A CA 1
ATOM 1280 C C . MET A 1 170 ? 22.013 26.486 -21.263 1.00 98.38 170 MET A C 1
ATOM 1282 O O . MET A 1 170 ? 22.388 25.544 -20.562 1.00 98.38 170 MET A O 1
ATOM 1286 N N . PRO A 1 171 ? 21.288 27.513 -20.772 1.00 97.75 171 PRO A N 1
ATOM 1287 C CA . PRO A 1 171 ? 20.778 27.527 -19.407 1.00 97.75 171 PRO A CA 1
ATOM 1288 C C . PRO A 1 171 ? 19.866 26.330 -19.108 1.00 97.75 171 PRO A C 1
ATOM 1290 O O . PRO A 1 171 ? 19.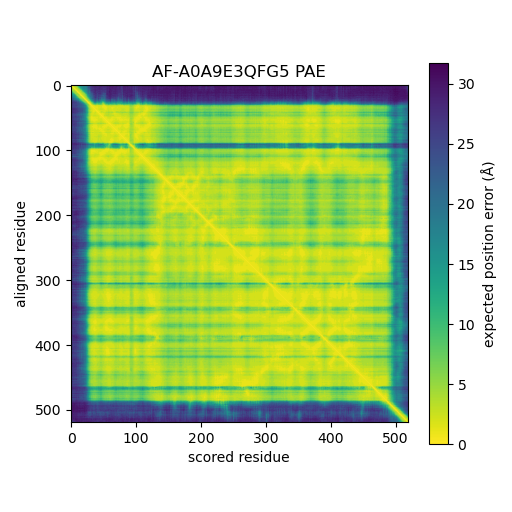010 25.989 -19.928 1.00 97.75 171 PRO A O 1
ATOM 1293 N N . VAL A 1 172 ? 20.011 25.744 -17.921 1.00 97.44 172 VAL A N 1
ATOM 1294 C CA . VAL A 1 172 ? 19.220 24.610 -17.422 1.00 97.44 172 VAL A CA 1
ATOM 1295 C C . VAL A 1 172 ? 18.835 24.844 -15.957 1.00 97.44 172 VAL A C 1
ATOM 1297 O O . VAL A 1 172 ? 19.612 25.398 -15.181 1.00 97.44 172 VAL A O 1
ATOM 1300 N N . ALA A 1 173 ? 17.605 24.490 -15.579 1.00 96.25 173 ALA A N 1
ATOM 1301 C CA . ALA A 1 173 ? 17.133 24.635 -14.202 1.00 96.25 173 ALA A CA 1
ATOM 1302 C C . ALA A 1 173 ? 17.544 23.430 -13.330 1.00 96.25 173 ALA A C 1
ATOM 1304 O O . ALA A 1 173 ? 17.647 22.324 -13.860 1.00 96.25 173 ALA A O 1
ATOM 1305 N N . PRO A 1 174 ? 17.695 23.589 -11.999 1.00 94.75 174 PRO A N 1
ATOM 1306 C CA . PRO A 1 174 ? 17.954 22.473 -11.087 1.00 94.75 174 PRO A CA 1
ATOM 1307 C C . PRO A 1 174 ? 17.006 21.288 -11.307 1.00 94.75 174 PRO A C 1
ATOM 1309 O O . PRO A 1 174 ? 15.784 21.450 -11.309 1.00 94.75 174 PRO A O 1
ATOM 1312 N N . GLY A 1 175 ? 17.576 20.096 -11.497 1.00 92.00 175 GLY A N 1
ATOM 1313 C CA . GLY A 1 175 ? 16.845 18.850 -11.736 1.00 92.00 175 GLY A CA 1
ATOM 1314 C C . GLY A 1 175 ? 16.340 18.625 -13.163 1.00 92.00 175 GLY A C 1
ATOM 1315 O O . GLY A 1 175 ? 15.848 17.536 -13.454 1.00 92.00 175 GLY A O 1
ATOM 1316 N N . GLN A 1 176 ? 16.448 19.608 -14.058 1.00 94.81 176 GLN A N 1
ATOM 1317 C CA . GLN A 1 176 ? 16.020 19.455 -15.446 1.00 94.81 176 GLN A CA 1
ATOM 1318 C C . GLN A 1 176 ? 16.967 18.514 -16.205 1.00 94.81 176 GLN A C 1
ATOM 1320 O O . GLN A 1 176 ? 18.188 18.672 -16.159 1.00 94.81 176 GLN A O 1
ATOM 1325 N N . ASP A 1 177 ? 16.385 17.548 -16.920 1.00 95.44 177 ASP A N 1
ATOM 1326 C CA . ASP A 1 177 ? 17.129 16.581 -17.730 1.00 95.44 177 ASP A CA 1
ATOM 1327 C C . ASP A 1 177 ? 17.890 17.293 -18.869 1.00 95.44 177 ASP A C 1
ATOM 1329 O O . ASP A 1 177 ? 17.325 18.108 -19.601 1.00 95.44 177 ASP A O 1
ATOM 1333 N N . ILE A 1 178 ? 19.176 16.967 -19.017 1.00 97.06 178 ILE A N 1
ATOM 1334 C CA . ILE A 1 178 ? 20.112 17.473 -20.034 1.00 97.06 178 ILE A CA 1
ATOM 1335 C C . ILE A 1 178 ? 20.268 16.449 -21.162 1.00 97.06 178 ILE A C 1
ATOM 1337 O O . ILE A 1 178 ? 20.122 16.796 -22.338 1.00 97.06 178 ILE A O 1
ATOM 1341 N N . VAL A 1 179 ? 20.527 15.190 -20.799 1.00 97.12 179 VAL A N 1
ATOM 1342 C CA . VAL A 1 179 ? 20.600 14.037 -21.709 1.00 97.12 179 VAL A CA 1
ATOM 1343 C C . VAL A 1 179 ? 19.740 12.915 -21.143 1.00 97.12 179 VAL A C 1
ATOM 1345 O O . VAL A 1 179 ? 19.792 12.646 -19.944 1.00 97.12 179 VAL A O 1
ATOM 1348 N N . ARG A 1 180 ? 18.952 12.264 -21.996 1.00 95.25 180 ARG A N 1
ATOM 1349 C CA . ARG A 1 180 ? 18.107 11.118 -21.635 1.00 95.25 180 ARG A CA 1
ATOM 1350 C C . ARG A 1 180 ? 18.571 9.884 -22.395 1.00 95.25 180 ARG A C 1
ATOM 1352 O O . ARG A 1 180 ? 19.014 10.029 -23.532 1.00 95.25 180 ARG A O 1
ATOM 1359 N N . ALA A 1 181 ? 18.401 8.711 -21.789 1.00 93.38 181 ALA A N 1
ATOM 1360 C CA . ALA A 1 181 ? 18.613 7.448 -22.484 1.00 93.38 181 ALA A CA 1
ATOM 1361 C C . ALA A 1 181 ? 17.805 7.382 -23.789 1.00 93.38 181 ALA A C 1
ATOM 1363 O O . ALA A 1 181 ? 16.658 7.848 -23.843 1.00 93.38 181 ALA A O 1
ATOM 1364 N N . GLY A 1 182 ? 18.414 6.795 -24.814 1.00 92.56 182 GLY A N 1
ATOM 1365 C CA . GLY A 1 182 ? 17.809 6.595 -26.122 1.00 92.56 182 GLY A CA 1
ATOM 1366 C C . GLY A 1 182 ? 16.721 5.525 -26.161 1.00 92.56 182 GLY A C 1
ATOM 1367 O O . GLY A 1 182 ? 16.227 5.039 -25.147 1.00 92.56 182 GLY A O 1
ATOM 1368 N N . SER A 1 183 ? 16.377 5.111 -27.380 1.00 89.94 183 SER A N 1
ATOM 1369 C CA . SER A 1 183 ? 15.393 4.054 -27.649 1.00 89.94 183 SER A CA 1
ATOM 1370 C C . SER A 1 183 ? 15.779 2.679 -27.101 1.00 89.94 183 SER A C 1
ATOM 1372 O O . SER A 1 183 ? 14.915 1.818 -26.924 1.00 89.94 183 SER A O 1
ATOM 1374 N N . ASN A 1 184 ? 17.072 2.453 -26.865 1.00 88.94 184 ASN A N 1
ATOM 1375 C CA . ASN A 1 184 ? 17.568 1.236 -26.242 1.00 88.94 184 ASN A CA 1
ATOM 1376 C C . ASN A 1 184 ? 17.383 1.239 -24.711 1.00 88.94 184 ASN A C 1
ATOM 1378 O O . ASN A 1 184 ? 17.570 0.190 -24.098 1.00 88.94 184 ASN A O 1
ATOM 1382 N N . GLY A 1 185 ? 17.008 2.370 -24.098 1.00 89.56 185 GLY A N 1
ATOM 1383 C CA . GLY A 1 185 ? 16.805 2.528 -22.658 1.00 89.56 185 GLY A CA 1
ATOM 1384 C C . GLY A 1 185 ? 18.083 2.549 -21.810 1.00 89.56 185 GLY A C 1
ATOM 1385 O O . GLY A 1 185 ? 17.976 2.498 -20.588 1.00 89.56 185 GLY A O 1
ATOM 1386 N N . ILE A 1 186 ? 19.271 2.606 -22.419 1.00 91.81 186 ILE A N 1
ATOM 1387 C CA . ILE A 1 186 ? 20.572 2.723 -21.748 1.00 91.81 186 ILE A CA 1
ATOM 1388 C C . ILE A 1 186 ? 21.110 4.135 -21.946 1.00 91.81 186 ILE A C 1
ATOM 1390 O O . ILE A 1 186 ? 20.989 4.699 -23.021 1.00 91.81 186 ILE A O 1
ATOM 1394 N N . LEU A 1 187 ? 21.700 4.700 -20.893 1.00 93.50 187 LEU A N 1
ATOM 1395 C CA . LEU A 1 187 ? 22.417 5.967 -20.970 1.00 93.50 187 LEU A CA 1
ATOM 1396 C C . LEU A 1 187 ? 23.899 5.696 -21.276 1.00 93.50 187 LEU A C 1
ATOM 1398 O O . LEU A 1 187 ? 24.649 5.266 -20.393 1.00 93.50 187 LEU A O 1
ATOM 1402 N N . GLU A 1 188 ? 24.348 5.940 -22.510 1.00 93.00 188 GLU A N 1
ATOM 1403 C CA . GLU A 1 188 ? 25.766 5.794 -22.888 1.00 93.00 188 GLU A CA 1
ATOM 1404 C C . GLU A 1 188 ? 26.607 7.041 -22.604 1.00 93.00 188 GLU A C 1
ATOM 1406 O O . GLU A 1 188 ? 27.844 6.977 -22.529 1.00 93.00 188 GLU A O 1
ATOM 1411 N N . THR A 1 189 ? 25.946 8.186 -22.473 1.00 95.62 189 THR A N 1
ATOM 1412 C CA . THR A 1 189 ? 26.594 9.483 -22.348 1.00 95.62 189 THR A CA 1
ATOM 1413 C C . THR A 1 189 ? 27.356 9.585 -21.028 1.00 95.62 189 THR A C 1
ATOM 1415 O O . THR A 1 189 ? 26.778 9.420 -19.953 1.00 95.62 189 THR A O 1
ATOM 1418 N N . PRO A 1 190 ? 28.666 9.897 -21.061 1.00 94.56 190 PRO A N 1
ATOM 1419 C CA . PRO A 1 190 ? 29.408 10.190 -19.846 1.00 94.56 190 PRO A CA 1
ATOM 1420 C C . PRO A 1 190 ? 28.979 11.542 -19.265 1.00 94.56 190 PRO A C 1
ATOM 1422 O O . PRO A 1 190 ? 28.847 12.527 -19.990 1.00 94.56 190 PRO A O 1
ATOM 1425 N N . VAL A 1 191 ? 28.845 11.601 -17.942 1.00 95.19 191 VAL A N 1
ATOM 1426 C CA . VAL A 1 191 ? 28.524 12.840 -17.221 1.00 95.19 191 VAL A CA 1
ATOM 1427 C C . VAL A 1 191 ? 29.667 13.848 -17.351 1.00 95.19 191 VAL A C 1
ATOM 1429 O O . VAL A 1 191 ? 30.820 13.538 -17.037 1.00 95.19 191 VAL A O 1
ATOM 1432 N N . ALA A 1 192 ? 29.360 15.060 -17.817 1.00 94.88 192 ALA A N 1
ATOM 1433 C CA . ALA A 1 192 ? 30.309 16.167 -17.852 1.00 94.88 192 ALA A CA 1
ATOM 1434 C C . ALA A 1 192 ? 30.461 16.832 -16.465 1.00 94.88 192 ALA A C 1
ATOM 1436 O O . ALA A 1 192 ? 29.514 16.834 -15.678 1.00 94.88 192 ALA A O 1
ATOM 1437 N N . PRO A 1 193 ? 31.622 17.441 -16.142 1.00 92.88 193 PRO A N 1
ATOM 1438 C CA . PRO A 1 193 ? 31.797 18.158 -14.877 1.00 92.88 193 PRO A CA 1
ATOM 1439 C C . PRO A 1 193 ? 30.762 19.276 -14.714 1.00 92.88 193 PRO A C 1
ATOM 1441 O O . PRO A 1 193 ? 30.667 20.113 -15.602 1.00 92.88 193 PRO A O 1
ATOM 1444 N N . GLY A 1 194 ? 30.053 19.318 -13.585 1.00 88.94 194 GLY A N 1
ATOM 1445 C CA . GLY A 1 194 ? 28.987 20.296 -13.311 1.00 88.94 194 GLY A CA 1
ATOM 1446 C C . GLY A 1 194 ? 27.579 19.709 -13.432 1.00 88.94 194 GLY A C 1
ATOM 1447 O O . GLY A 1 194 ? 26.691 20.135 -12.699 1.00 88.94 194 GLY A O 1
ATOM 1448 N N . ASP A 1 195 ? 27.418 18.662 -14.243 1.00 93.81 195 ASP A N 1
ATOM 1449 C CA . ASP A 1 195 ? 26.180 17.891 -14.337 1.00 93.81 195 ASP A CA 1
ATOM 1450 C C . ASP A 1 195 ? 26.217 16.700 -13.359 1.00 93.81 195 ASP A C 1
ATOM 1452 O O . ASP A 1 195 ? 27.256 16.351 -12.788 1.00 93.81 195 ASP A O 1
ATOM 1456 N N . THR A 1 196 ? 25.086 16.018 -13.187 1.00 93.75 196 THR A N 1
ATOM 1457 C CA . THR A 1 196 ? 25.013 14.750 -12.450 1.00 93.75 196 THR A CA 1
ATOM 1458 C C . THR A 1 196 ? 24.137 13.735 -13.187 1.00 93.75 196 THR A C 1
ATOM 1460 O O . THR A 1 196 ? 23.411 14.091 -14.110 1.00 93.75 196 THR A O 1
ATOM 1463 N N . SER A 1 197 ? 24.201 12.462 -12.798 1.00 92.31 197 SER A N 1
ATOM 1464 C CA . SER A 1 197 ? 23.304 11.416 -13.311 1.00 92.31 197 SER A CA 1
ATOM 1465 C C . SER A 1 197 ? 22.425 10.871 -12.194 1.00 92.31 197 SER A C 1
ATOM 1467 O O . SER A 1 197 ? 22.863 10.750 -11.048 1.00 92.31 197 SER A O 1
ATOM 1469 N N . THR A 1 198 ? 21.185 10.513 -12.527 1.00 87.69 198 THR A N 1
ATOM 1470 C CA . THR A 1 198 ? 20.373 9.642 -11.671 1.00 87.69 198 THR A CA 1
ATOM 1471 C C . THR A 1 198 ? 20.234 8.289 -12.349 1.00 87.69 198 THR A C 1
ATOM 1473 O O . THR A 1 198 ? 19.780 8.226 -13.489 1.00 87.69 198 THR A O 1
ATOM 1476 N N . TRP A 1 199 ? 20.581 7.234 -11.612 1.00 88.75 199 TRP A N 1
ATOM 1477 C CA . TRP A 1 199 ? 20.214 5.867 -11.957 1.00 88.75 199 TRP A CA 1
ATOM 1478 C C . TRP A 1 199 ? 18.864 5.510 -11.337 1.00 88.75 199 TRP A C 1
ATOM 1480 O O . TRP A 1 199 ? 18.656 5.696 -10.130 1.00 88.75 199 TRP A O 1
ATOM 1490 N N . PHE A 1 200 ? 17.965 4.986 -12.161 1.00 86.81 200 PHE A N 1
ATOM 1491 C CA . PHE A 1 200 ? 16.674 4.452 -11.756 1.00 86.81 200 PHE A CA 1
ATOM 1492 C C . PHE A 1 200 ? 16.644 2.951 -12.046 1.00 86.81 200 PHE A C 1
ATOM 1494 O O . PHE A 1 200 ? 16.496 2.591 -13.209 1.00 86.81 200 PHE A O 1
ATOM 1501 N N . PRO A 1 201 ? 16.721 2.081 -11.016 1.00 90.06 201 PRO A N 1
ATOM 1502 C CA . PRO A 1 201 ? 16.625 0.635 -11.198 1.00 90.06 201 PRO A CA 1
ATOM 1503 C C . PRO A 1 201 ? 15.318 0.251 -11.913 1.00 90.06 201 PRO A C 1
ATOM 1505 O O . PRO A 1 201 ? 14.270 0.146 -11.282 1.00 90.06 201 PRO A O 1
ATOM 1508 N N . ASN A 1 202 ? 15.335 0.057 -13.224 1.00 92.25 202 ASN A N 1
ATOM 1509 C CA . ASN A 1 202 ? 14.119 -0.158 -14.012 1.00 92.25 202 ASN A CA 1
ATOM 1510 C C . ASN A 1 202 ? 14.062 -1.597 -14.559 1.00 92.25 202 ASN A C 1
ATOM 1512 O O . ASN A 1 202 ? 14.925 -2.434 -14.285 1.00 92.25 202 ASN A O 1
ATOM 1516 N N . LEU A 1 203 ? 12.990 -1.938 -15.279 1.00 94.69 203 LEU A N 1
ATOM 1517 C CA . LEU A 1 203 ? 12.811 -3.296 -15.811 1.00 94.69 203 LEU A CA 1
ATOM 1518 C C . LEU A 1 203 ? 13.775 -3.628 -16.960 1.00 94.69 203 LEU A C 1
ATOM 1520 O O . LEU A 1 203 ? 14.066 -4.803 -17.206 1.00 94.69 203 LEU A O 1
ATOM 1524 N N . TYR A 1 204 ? 14.245 -2.605 -17.663 1.00 92.56 204 TYR A N 1
ATOM 1525 C CA . TYR A 1 204 ? 14.999 -2.680 -18.907 1.00 92.56 204 TYR A CA 1
ATOM 1526 C C . TYR A 1 204 ? 16.431 -2.152 -18.749 1.00 92.56 204 TYR A C 1
ATOM 1528 O O . TYR A 1 204 ? 17.043 -1.734 -19.727 1.00 92.56 204 TYR A O 1
ATOM 1536 N N . ASP A 1 205 ? 17.005 -2.231 -17.551 1.00 91.44 205 ASP A N 1
ATOM 1537 C CA . ASP A 1 205 ? 18.413 -1.913 -17.312 1.00 91.44 205 ASP A CA 1
ATOM 1538 C C . ASP A 1 205 ? 19.354 -2.963 -17.937 1.00 91.44 205 ASP A C 1
ATOM 1540 O O . ASP A 1 205 ? 18.968 -4.107 -18.229 1.00 91.44 205 ASP A O 1
ATOM 1544 N N . ASP A 1 206 ? 20.605 -2.563 -18.188 1.00 91.94 206 ASP A N 1
ATOM 1545 C CA . ASP A 1 206 ? 21.698 -3.488 -18.525 1.00 91.94 206 ASP A CA 1
ATOM 1546 C C . ASP A 1 206 ? 22.192 -4.221 -17.261 1.00 91.94 206 ASP A C 1
ATOM 1548 O O . ASP A 1 206 ? 21.714 -4.007 -16.159 1.00 91.94 206 ASP A O 1
ATOM 1552 N N . MET A 1 207 ? 23.184 -5.098 -17.378 1.00 93.12 207 MET A N 1
ATOM 1553 C CA . MET A 1 207 ? 23.866 -5.724 -16.244 1.00 93.12 207 MET A CA 1
ATOM 1554 C C . MET A 1 207 ? 24.659 -4.715 -15.397 1.00 93.12 207 MET A C 1
ATOM 1556 O O . MET A 1 207 ? 25.022 -5.024 -14.257 1.00 93.12 207 MET A O 1
ATOM 1560 N N . THR A 1 208 ? 24.973 -3.540 -15.956 1.00 91.31 208 THR A N 1
ATOM 1561 C CA . THR A 1 208 ? 25.766 -2.503 -15.294 1.00 91.31 208 THR A CA 1
ATOM 1562 C C . THR A 1 208 ? 25.318 -1.088 -15.636 1.00 91.31 208 THR A C 1
ATOM 1564 O O . THR A 1 208 ? 24.977 -0.824 -16.782 1.00 91.31 208 THR A O 1
ATOM 1567 N N . PHE A 1 209 ? 25.458 -0.170 -14.682 1.00 90.06 209 PHE A N 1
ATOM 1568 C CA . PHE A 1 209 ? 25.295 1.274 -14.864 1.00 90.06 209 PHE A CA 1
ATOM 1569 C C . PHE A 1 209 ? 26.632 1.988 -14.641 1.00 90.06 209 PHE A C 1
ATOM 1571 O O . PHE A 1 209 ? 27.383 1.624 -13.731 1.00 90.06 209 PHE A O 1
ATOM 1578 N N . ARG A 1 210 ? 26.940 3.010 -15.447 1.00 88.62 210 ARG A N 1
ATOM 1579 C CA . ARG A 1 210 ? 28.138 3.839 -15.270 1.00 88.62 210 ARG A CA 1
ATOM 1580 C C . ARG A 1 210 ? 27.782 5.108 -14.497 1.00 88.62 210 ARG A C 1
ATOM 1582 O O . ARG A 1 210 ? 27.131 5.993 -15.037 1.00 88.62 210 ARG A O 1
ATOM 1589 N N . GLY A 1 211 ? 28.255 5.216 -13.258 1.00 86.44 211 GLY A N 1
ATOM 1590 C CA . GLY A 1 211 ? 28.028 6.402 -12.435 1.00 86.44 211 GLY A CA 1
ATOM 1591 C C . GLY A 1 211 ? 28.758 7.647 -12.929 1.00 86.44 211 GLY A C 1
ATOM 1592 O O . GLY A 1 211 ? 29.663 7.583 -13.764 1.00 86.44 211 GLY A O 1
ATOM 1593 N N . ALA A 1 212 ? 28.391 8.795 -12.352 1.00 86.62 212 ALA A N 1
ATOM 1594 C CA . ALA A 1 212 ? 29.020 10.087 -12.638 1.00 86.62 212 ALA A CA 1
ATOM 1595 C C . ALA A 1 212 ? 30.531 10.114 -12.326 1.00 86.62 212 ALA A C 1
ATOM 1597 O O . ALA A 1 212 ? 31.278 10.873 -12.936 1.00 86.62 212 ALA A O 1
ATOM 1598 N N . ASP A 1 213 ? 30.996 9.263 -11.409 1.00 88.00 213 ASP A N 1
ATOM 1599 C CA . ASP A 1 213 ? 32.412 9.065 -11.078 1.00 88.00 213 ASP A CA 1
ATOM 1600 C C . ASP A 1 213 ? 33.159 8.174 -12.094 1.00 88.00 213 ASP A C 1
ATOM 1602 O O . ASP A 1 213 ? 34.373 7.992 -12.004 1.00 88.00 213 ASP A O 1
ATOM 1606 N N . GLY A 1 214 ? 32.439 7.616 -13.069 1.00 86.69 214 GLY A N 1
ATOM 1607 C CA . GLY A 1 214 ? 32.949 6.690 -14.069 1.00 86.69 214 GLY A CA 1
ATOM 1608 C C . GLY A 1 214 ? 33.010 5.232 -13.612 1.00 86.69 214 GLY A C 1
ATOM 1609 O O . GLY A 1 214 ? 33.414 4.393 -14.422 1.00 86.69 214 GLY A O 1
ATOM 1610 N N . THR A 1 215 ? 32.611 4.914 -12.377 1.00 90.00 215 THR A N 1
ATOM 1611 C CA . THR A 1 215 ? 32.572 3.543 -11.856 1.00 90.00 215 THR A CA 1
ATOM 1612 C C . THR A 1 215 ? 31.399 2.776 -12.466 1.00 90.00 215 THR A C 1
ATOM 1614 O O . THR A 1 215 ? 30.306 3.315 -12.627 1.00 90.00 215 THR A O 1
ATOM 1617 N N . PHE A 1 216 ? 31.611 1.497 -12.785 1.00 89.56 216 PHE A N 1
ATOM 1618 C CA . PHE A 1 216 ? 30.538 0.588 -13.192 1.00 89.56 216 PHE A CA 1
ATOM 1619 C C . PHE A 1 216 ? 29.951 -0.127 -11.974 1.00 89.56 216 PHE A C 1
ATOM 1621 O O . PHE A 1 216 ? 30.665 -0.815 -11.241 1.00 89.56 216 PHE A O 1
ATOM 1628 N N . TYR A 1 217 ? 28.644 0.007 -11.789 1.00 90.81 217 TYR A N 1
ATOM 1629 C CA . TYR A 1 217 ? 27.871 -0.645 -10.739 1.00 90.81 217 TYR A CA 1
ATOM 1630 C C . TYR A 1 217 ? 27.062 -1.784 -11.340 1.00 90.81 217 TYR A C 1
ATOM 1632 O O . TYR A 1 217 ? 26.488 -1.622 -12.410 1.00 90.81 217 TYR A O 1
ATOM 1640 N N . ALA A 1 218 ? 26.999 -2.930 -10.663 1.00 91.62 218 ALA A N 1
ATOM 1641 C CA . ALA A 1 218 ? 26.082 -3.997 -11.048 1.00 91.62 218 ALA A CA 1
ATOM 1642 C C . ALA A 1 218 ? 24.647 -3.599 -10.685 1.00 91.62 218 ALA A C 1
ATOM 1644 O O . ALA A 1 218 ? 24.406 -3.140 -9.566 1.00 91.62 218 ALA A O 1
ATOM 1645 N N . VAL A 1 219 ? 23.708 -3.810 -11.604 1.00 90.94 219 VAL A N 1
ATOM 1646 C CA . VAL A 1 219 ? 22.305 -3.411 -11.430 1.00 90.94 219 VAL A CA 1
ATOM 1647 C C . VAL A 1 219 ? 21.354 -4.579 -11.731 1.00 90.94 219 VAL A C 1
ATOM 1649 O O . VAL A 1 219 ? 21.755 -5.537 -12.401 1.00 90.94 219 VAL A O 1
ATOM 1652 N N . PRO A 1 220 ? 20.122 -4.579 -11.183 1.00 91.25 220 PRO A N 1
ATOM 1653 C CA . PRO A 1 220 ? 19.092 -5.539 -11.572 1.00 91.25 220 PRO A CA 1
ATOM 1654 C C . PRO A 1 220 ? 18.741 -5.389 -13.055 1.00 91.25 220 PRO A C 1
ATOM 1656 O O . PRO A 1 220 ? 18.623 -4.274 -13.537 1.00 91.25 220 PRO A O 1
ATOM 1659 N N . SER A 1 221 ? 18.528 -6.499 -13.758 1.00 95.25 221 SER A N 1
ATOM 1660 C CA . SER A 1 221 ? 18.240 -6.498 -15.200 1.00 95.25 221 SER A CA 1
ATOM 1661 C C . SER A 1 221 ? 17.169 -7.539 -15.564 1.00 95.25 221 SER A C 1
ATOM 1663 O O . SER A 1 221 ? 17.414 -8.480 -16.333 1.00 95.25 221 SER A O 1
ATOM 1665 N N . PRO A 1 222 ? 15.957 -7.431 -14.978 1.00 97.31 222 PRO A N 1
ATOM 1666 C CA . PRO A 1 222 ? 14.966 -8.503 -15.011 1.00 97.31 222 PRO A CA 1
ATOM 1667 C C . PRO A 1 222 ? 14.552 -8.882 -16.435 1.00 97.31 222 PRO A C 1
ATOM 1669 O O . PRO A 1 222 ? 14.535 -10.075 -16.752 1.00 97.31 222 PRO A O 1
ATOM 1672 N N . LEU A 1 223 ? 14.280 -7.909 -17.316 1.00 97.94 223 LEU A N 1
ATOM 1673 C CA . LEU A 1 223 ? 13.876 -8.215 -18.690 1.00 97.94 223 LEU A CA 1
ATOM 1674 C C . LEU A 1 223 ? 15.041 -8.680 -19.568 1.00 97.94 223 LEU A C 1
ATOM 1676 O O . LEU A 1 223 ? 14.844 -9.559 -20.400 1.00 97.94 223 LEU A O 1
ATOM 1680 N N . LEU A 1 224 ? 16.265 -8.187 -19.351 1.00 97.56 224 LEU A N 1
ATOM 1681 C CA . LEU A 1 224 ? 17.441 -8.669 -20.086 1.00 97.56 224 LEU A CA 1
ATOM 1682 C C . LEU A 1 224 ? 17.732 -10.145 -19.777 1.00 97.56 224 LEU A C 1
ATOM 1684 O O . LEU A 1 224 ? 18.026 -10.941 -20.675 1.00 97.56 224 LEU A O 1
ATOM 1688 N N . LYS A 1 225 ? 17.644 -10.531 -18.500 1.00 98.12 225 LYS A N 1
ATOM 1689 C CA . LYS A 1 225 ? 17.787 -11.932 -18.088 1.00 98.12 225 LYS A CA 1
ATOM 1690 C C . LYS A 1 225 ? 16.630 -12.778 -18.608 1.00 98.12 225 LYS A C 1
ATOM 1692 O O . LYS A 1 225 ? 16.867 -13.876 -19.106 1.00 98.12 225 LYS A O 1
ATOM 1697 N N . TYR A 1 226 ? 15.399 -12.268 -18.544 1.00 98.50 226 TYR A N 1
ATOM 1698 C CA . TYR A 1 226 ? 14.224 -12.933 -19.111 1.00 98.50 226 TYR A CA 1
ATOM 1699 C C . TYR A 1 226 ? 14.403 -13.222 -20.607 1.00 98.50 226 TYR A C 1
ATOM 1701 O O . TYR A 1 226 ? 14.237 -14.367 -21.037 1.00 98.50 226 TYR A O 1
ATOM 1709 N N . ASP A 1 227 ? 14.841 -12.225 -21.375 1.00 98.12 227 ASP A N 1
ATOM 1710 C CA . ASP A 1 227 ? 15.108 -12.359 -22.803 1.00 98.12 227 ASP A CA 1
ATOM 1711 C C . ASP A 1 227 ? 16.154 -13.430 -23.085 1.00 98.12 227 ASP A C 1
ATOM 1713 O O . ASP A 1 227 ? 15.927 -14.303 -23.919 1.00 98.12 227 ASP A O 1
ATOM 1717 N N . GLN A 1 228 ? 17.248 -13.459 -22.327 1.00 97.56 228 GLN A N 1
ATOM 1718 C CA . GLN A 1 228 ? 18.290 -14.475 -22.483 1.00 97.56 228 GLN A CA 1
ATOM 1719 C C . GLN A 1 228 ? 17.841 -15.890 -22.099 1.00 97.56 228 GLN A C 1
ATOM 1721 O O . GLN A 1 228 ? 18.324 -16.865 -22.680 1.00 97.56 228 GLN A O 1
ATOM 1726 N N . LEU A 1 229 ? 16.915 -16.028 -21.147 1.00 97.69 229 LEU A N 1
ATOM 1727 C CA . LEU A 1 229 ? 16.382 -17.326 -20.730 1.00 97.69 229 LEU A CA 1
ATOM 1728 C C . LEU A 1 229 ? 15.370 -17.892 -21.734 1.00 97.69 229 LEU A C 1
ATOM 1730 O O . LEU A 1 229 ? 15.282 -19.119 -21.873 1.00 97.69 229 LEU A O 1
ATOM 1734 N N . PHE A 1 230 ? 14.608 -17.034 -22.422 1.00 97.69 230 PHE A N 1
ATOM 1735 C CA . PHE A 1 230 ? 13.487 -17.441 -23.280 1.00 97.69 230 PHE A CA 1
ATOM 1736 C C . PHE A 1 230 ? 13.634 -17.095 -24.766 1.00 97.69 230 PHE A C 1
ATOM 1738 O O . PHE A 1 230 ? 12.816 -17.555 -25.559 1.00 97.69 230 PHE A O 1
ATOM 1745 N N . GLY A 1 231 ? 14.674 -16.361 -25.160 1.00 96.44 231 GLY A N 1
ATOM 1746 C CA . GLY A 1 231 ? 14.878 -15.895 -26.532 1.00 96.44 231 GLY A CA 1
ATOM 1747 C C . GLY A 1 231 ? 13.834 -14.865 -26.969 1.00 96.44 231 GLY A C 1
ATOM 1748 O O . GLY A 1 231 ? 13.325 -14.954 -28.086 1.00 96.44 231 GLY A O 1
ATOM 1749 N N . THR A 1 232 ? 13.465 -13.944 -26.077 1.00 96.56 232 THR A N 1
ATOM 1750 C CA . THR A 1 232 ? 12.458 -12.896 -26.325 1.00 96.56 232 THR A CA 1
ATOM 1751 C C . THR A 1 232 ? 13.095 -11.516 -26.539 1.00 96.56 232 THR A C 1
ATOM 1753 O O . THR A 1 232 ? 14.318 -11.393 -26.500 1.00 96.56 232 THR A O 1
ATOM 1756 N N . ASN A 1 233 ? 12.253 -10.505 -26.801 1.00 96.00 233 ASN A N 1
ATOM 1757 C CA . ASN A 1 233 ? 12.619 -9.087 -26.937 1.00 96.00 233 ASN A CA 1
ATOM 1758 C C . ASN A 1 233 ? 11.806 -8.202 -25.966 1.00 96.00 233 ASN A C 1
ATOM 1760 O O . ASN A 1 233 ? 11.372 -7.105 -26.323 1.00 96.00 233 ASN A O 1
ATOM 1764 N N . ALA A 1 234 ? 11.504 -8.717 -24.775 1.00 97.25 234 ALA A N 1
ATOM 1765 C CA . ALA A 1 234 ? 10.718 -8.021 -23.769 1.00 97.25 234 ALA A CA 1
ATOM 1766 C C . ALA A 1 234 ? 11.395 -6.718 -23.339 1.00 97.25 234 ALA A C 1
ATOM 1768 O O . ALA A 1 234 ? 10.731 -5.690 -23.281 1.00 97.25 234 ALA A O 1
ATOM 1769 N N . ARG A 1 235 ? 12.710 -6.732 -23.110 1.00 96.38 235 ARG A N 1
ATOM 1770 C CA . ARG A 1 235 ? 13.476 -5.558 -22.682 1.00 96.38 235 ARG A CA 1
ATOM 1771 C C . ARG A 1 235 ? 13.411 -4.427 -23.710 1.00 96.38 235 ARG A C 1
ATOM 1773 O O . ARG A 1 235 ? 13.012 -3.320 -23.368 1.00 96.38 235 ARG A O 1
ATOM 1780 N N . ALA A 1 236 ? 13.762 -4.713 -24.965 1.00 94.19 236 ALA A N 1
ATOM 1781 C CA . ALA A 1 236 ? 13.741 -3.719 -26.039 1.00 94.19 236 ALA A CA 1
ATOM 1782 C C . ALA A 1 236 ? 12.327 -3.172 -26.300 1.00 94.19 236 ALA A C 1
ATOM 1784 O O . ALA A 1 236 ? 12.163 -2.005 -26.649 1.00 94.19 236 ALA A O 1
ATOM 1785 N N . TRP A 1 237 ? 11.293 -4.005 -26.132 1.00 95.31 237 TRP A N 1
ATOM 1786 C CA . TRP A 1 237 ? 9.912 -3.534 -26.194 1.00 95.31 237 TRP A CA 1
ATOM 1787 C C . TRP A 1 237 ? 9.596 -2.573 -25.048 1.00 95.31 237 TRP A C 1
ATOM 1789 O O . TRP A 1 237 ? 9.000 -1.531 -25.299 1.00 95.31 237 TRP A O 1
ATOM 1799 N N . GLU A 1 238 ? 10.009 -2.906 -23.826 1.00 95.69 238 GLU A N 1
ATOM 1800 C CA . GLU A 1 238 ? 9.766 -2.091 -22.635 1.00 95.69 238 GLU A CA 1
ATOM 1801 C C . GLU A 1 238 ? 10.405 -0.709 -22.779 1.00 95.69 238 GLU A C 1
ATOM 1803 O O . GLU A 1 238 ? 9.694 0.294 -22.793 1.00 95.69 238 GLU A O 1
ATOM 1808 N N . ALA A 1 239 ? 11.716 -0.668 -23.042 1.00 93.56 239 ALA A N 1
ATOM 1809 C CA . ALA A 1 239 ? 12.461 0.571 -23.257 1.00 93.56 239 ALA A CA 1
ATOM 1810 C C . ALA A 1 239 ? 11.796 1.468 -24.318 1.00 93.56 239 ALA A C 1
ATOM 1812 O O . ALA A 1 239 ? 11.601 2.658 -24.109 1.00 93.56 239 ALA A O 1
ATOM 1813 N N . ALA A 1 240 ? 11.345 0.889 -25.433 1.00 91.44 240 ALA A N 1
ATOM 1814 C CA . ALA A 1 240 ? 10.765 1.666 -26.523 1.00 91.44 240 ALA A CA 1
ATOM 1815 C C . ALA A 1 240 ? 9.309 2.127 -26.306 1.00 91.44 240 ALA A C 1
ATOM 1817 O O . ALA A 1 240 ? 8.843 2.991 -27.053 1.00 91.44 240 ALA A O 1
ATOM 1818 N N . ASN A 1 241 ? 8.550 1.524 -25.381 1.00 91.88 241 ASN A N 1
ATOM 1819 C CA . ASN A 1 241 ? 7.102 1.766 -25.264 1.00 91.88 241 ASN A CA 1
ATOM 1820 C C . ASN A 1 241 ? 6.654 2.301 -23.903 1.00 91.88 241 ASN A C 1
ATOM 1822 O O . ASN A 1 241 ? 5.575 2.891 -23.837 1.00 91.88 241 ASN A O 1
ATOM 1826 N N . THR A 1 242 ? 7.427 2.100 -22.836 1.00 90.12 242 THR A N 1
ATOM 1827 C CA . THR A 1 242 ? 7.018 2.491 -21.479 1.00 90.12 242 THR A CA 1
ATOM 1828 C C . THR A 1 242 ? 7.907 3.564 -20.868 1.00 90.12 242 THR A C 1
ATOM 1830 O O . THR A 1 242 ? 7.476 4.209 -19.910 1.00 90.12 242 THR A O 1
ATOM 1833 N N . GLN A 1 243 ? 9.081 3.822 -21.458 1.00 88.19 243 GLN A N 1
ATOM 1834 C CA . GLN A 1 243 ? 10.017 4.839 -20.993 1.00 88.19 243 GLN A CA 1
ATOM 1835 C C . GLN A 1 243 ? 9.343 6.211 -20.862 1.00 88.19 243 GLN A C 1
ATOM 1837 O O . GLN A 1 243 ? 8.830 6.797 -21.819 1.00 88.19 243 GLN A O 1
ATOM 1842 N N . ASN A 1 244 ? 9.358 6.739 -19.641 1.00 86.75 244 ASN A N 1
ATOM 1843 C CA . ASN A 1 244 ? 8.891 8.079 -19.348 1.00 86.75 244 ASN A CA 1
ATOM 1844 C C . ASN A 1 244 ? 10.028 9.082 -19.564 1.00 86.75 244 ASN A C 1
ATOM 1846 O O . ASN A 1 244 ? 11.042 9.051 -18.867 1.00 86.75 244 ASN A O 1
ATOM 1850 N N . HIS A 1 245 ? 9.821 10.006 -20.499 1.00 83.38 245 HIS A N 1
ATOM 1851 C CA . HIS A 1 245 ? 10.763 11.082 -20.810 1.00 83.38 245 HIS A CA 1
ATOM 1852 C C . HIS A 1 245 ? 10.482 12.388 -20.043 1.00 83.38 245 HIS A C 1
ATOM 1854 O O . HIS A 1 245 ? 11.112 13.411 -20.331 1.00 83.38 245 HIS A O 1
ATOM 1860 N N . ASP A 1 246 ? 9.519 12.372 -19.116 1.00 84.38 246 ASP A N 1
ATOM 1861 C CA . ASP A 1 246 ? 9.227 13.475 -18.200 1.00 84.38 246 ASP A CA 1
ATOM 1862 C C . ASP A 1 246 ? 10.197 13.482 -17.003 1.00 84.38 246 ASP A C 1
ATOM 1864 O O . ASP A 1 246 ? 10.807 12.476 -16.627 1.00 84.38 246 ASP A O 1
ATOM 1868 N N . ILE A 1 247 ? 10.308 14.636 -16.348 1.00 82.81 247 ILE A N 1
ATOM 1869 C CA . ILE A 1 247 ? 11.070 14.832 -15.119 1.00 82.81 247 ILE A CA 1
ATOM 1870 C C . ILE A 1 247 ? 10.508 13.999 -13.950 1.00 82.81 247 ILE A C 1
ATOM 1872 O O . ILE A 1 247 ? 11.237 13.670 -13.011 1.00 82.81 247 ILE A O 1
ATOM 1876 N N . GLN A 1 248 ? 9.227 13.623 -14.024 1.00 84.56 248 GLN A N 1
ATOM 1877 C CA . GLN A 1 248 ? 8.516 12.844 -13.014 1.00 84.56 248 GLN A CA 1
ATOM 1878 C C . GLN A 1 248 ? 9.096 11.436 -12.830 1.00 84.56 248 GLN A C 1
ATOM 1880 O O . GLN A 1 248 ? 9.305 10.692 -13.783 1.00 84.56 248 GLN A O 1
ATOM 1885 N N . ARG A 1 249 ? 9.305 11.056 -11.565 1.00 86.88 249 ARG A N 1
ATOM 1886 C CA . ARG A 1 249 ? 9.989 9.810 -11.167 1.00 86.88 249 ARG A CA 1
ATOM 1887 C C . ARG A 1 249 ? 9.053 8.732 -10.622 1.00 86.88 249 ARG A C 1
ATOM 1889 O O . ARG A 1 249 ? 9.474 7.605 -10.429 1.00 86.88 249 ARG A O 1
ATOM 1896 N N . TRP A 1 250 ? 7.811 9.097 -10.322 1.00 90.62 250 TRP A N 1
ATOM 1897 C CA . TRP A 1 250 ? 6.831 8.209 -9.703 1.00 90.62 250 TRP A CA 1
ATOM 1898 C C . TRP A 1 250 ? 6.148 7.219 -10.668 1.00 90.62 250 TRP A C 1
ATOM 1900 O O . TRP A 1 250 ? 5.700 6.184 -10.171 1.00 90.62 250 TRP A O 1
ATOM 1910 N N . PRO A 1 251 ? 6.049 7.455 -12.000 1.00 93.44 251 PRO A N 1
ATOM 1911 C CA . PRO A 1 251 ? 5.513 6.440 -12.905 1.00 93.44 251 PRO A CA 1
ATOM 1912 C C . PRO A 1 251 ? 6.367 5.172 -12.881 1.00 93.44 251 PRO A C 1
ATOM 1914 O O . PRO A 1 251 ? 7.596 5.239 -12.917 1.00 93.44 251 PRO A O 1
ATOM 1917 N N . GLY A 1 252 ? 5.710 4.021 -12.795 1.00 95.12 252 GLY A N 1
ATOM 1918 C CA . GLY A 1 252 ? 6.342 2.719 -12.612 1.00 95.12 252 GLY A CA 1
ATOM 1919 C C . GLY A 1 252 ? 5.301 1.611 -12.501 1.00 95.12 252 GLY A C 1
ATOM 1920 O O . GLY A 1 252 ? 4.101 1.866 -12.574 1.00 95.12 252 GLY A O 1
ATOM 1921 N N . HIS A 1 253 ? 5.755 0.396 -12.225 1.00 96.81 253 HIS A N 1
ATOM 1922 C CA . HIS A 1 253 ? 4.939 -0.820 -12.152 1.00 96.81 253 HIS A CA 1
ATOM 1923 C C . HIS A 1 253 ? 4.326 -1.075 -10.757 1.00 96.81 253 HIS A C 1
ATOM 1925 O O . HIS A 1 253 ? 4.187 -2.219 -10.300 1.00 96.81 253 HIS A O 1
ATOM 1931 N N . CYS A 1 254 ? 3.991 -0.011 -10.013 1.00 97.06 254 CYS A N 1
ATOM 1932 C CA . CYS A 1 254 ? 3.476 -0.150 -8.646 1.00 97.06 254 CYS A CA 1
ATOM 1933 C C . CYS A 1 254 ? 2.104 -0.840 -8.596 1.00 97.06 254 CYS A C 1
ATOM 1935 O O . CYS A 1 254 ? 1.802 -1.515 -7.609 1.00 97.06 254 CYS A O 1
ATOM 1937 N N . LEU A 1 255 ? 1.274 -0.698 -9.640 1.00 97.56 255 LEU A N 1
ATOM 1938 C CA . LEU A 1 255 ? -0.034 -1.347 -9.712 1.00 97.56 255 LEU A CA 1
ATOM 1939 C C . LEU A 1 255 ? 0.134 -2.862 -9.788 1.00 97.56 255 LEU A C 1
ATOM 1941 O O . LEU A 1 255 ? -0.408 -3.588 -8.945 1.00 97.56 255 LEU A O 1
ATOM 1945 N N . GLY A 1 256 ? 0.912 -3.334 -10.761 1.00 98.06 256 GLY A N 1
ATOM 1946 C CA . GLY A 1 256 ? 1.145 -4.757 -10.937 1.00 98.06 256 GLY A CA 1
ATOM 1947 C C . GLY A 1 256 ? 1.846 -5.386 -9.740 1.00 98.06 256 GLY A C 1
ATOM 1948 O O . GLY A 1 256 ? 1.434 -6.452 -9.272 1.00 98.06 256 GLY A O 1
ATOM 1949 N N . ALA A 1 257 ? 2.833 -4.693 -9.164 1.00 98.12 257 ALA A N 1
ATOM 1950 C CA . ALA A 1 257 ? 3.522 -5.152 -7.963 1.00 98.12 257 ALA A CA 1
ATOM 1951 C C . ALA A 1 257 ? 2.580 -5.251 -6.748 1.00 98.12 257 ALA A C 1
ATOM 1953 O O . ALA A 1 257 ? 2.598 -6.256 -6.029 1.00 98.12 257 ALA A O 1
ATOM 1954 N N . ALA A 1 258 ? 1.699 -4.265 -6.536 1.00 98.44 258 ALA A N 1
ATOM 1955 C CA . ALA A 1 258 ? 0.710 -4.305 -5.461 1.00 98.44 258 ALA A CA 1
ATOM 1956 C C . ALA A 1 258 ? -0.258 -5.486 -5.622 1.00 98.44 258 ALA A C 1
ATOM 1958 O O . ALA A 1 258 ? -0.505 -6.219 -4.662 1.00 98.44 258 ALA A O 1
ATOM 1959 N N . ILE A 1 259 ? -0.747 -5.743 -6.833 1.00 98.50 259 ILE A N 1
ATOM 1960 C CA . ILE A 1 259 ? -1.674 -6.850 -7.098 1.00 98.50 259 ILE A CA 1
ATOM 1961 C C . ILE A 1 259 ? -0.992 -8.210 -6.919 1.00 98.50 259 ILE A C 1
ATOM 1963 O O . ILE A 1 259 ? -1.526 -9.078 -6.219 1.00 98.50 259 ILE A O 1
ATOM 1967 N N . ALA A 1 260 ? 0.216 -8.381 -7.461 1.00 98.50 260 ALA A N 1
ATOM 1968 C CA . ALA A 1 260 ? 1.037 -9.569 -7.241 1.00 98.50 260 ALA A CA 1
ATOM 1969 C C . ALA A 1 260 ? 1.289 -9.807 -5.746 1.00 98.50 260 ALA A C 1
ATOM 1971 O O . ALA A 1 260 ? 1.139 -10.931 -5.261 1.00 98.50 260 ALA A O 1
ATOM 1972 N N . SER A 1 261 ? 1.559 -8.744 -4.983 1.00 98.56 261 SER A N 1
ATOM 1973 C CA . SER A 1 261 ? 1.787 -8.837 -3.541 1.00 98.56 261 SER A CA 1
ATOM 1974 C C . SER A 1 261 ? 0.590 -9.351 -2.744 1.00 98.56 261 SER A C 1
ATOM 1976 O O . SER A 1 261 ? 0.759 -10.123 -1.791 1.00 98.56 261 SER A O 1
ATOM 1978 N N . ILE A 1 262 ? -0.623 -8.996 -3.171 1.00 98.56 262 ILE A N 1
ATOM 1979 C CA . ILE A 1 262 ? -1.884 -9.417 -2.553 1.00 98.56 262 ILE A CA 1
ATOM 1980 C C . ILE A 1 262 ? -2.237 -10.859 -2.933 1.00 98.56 262 ILE A C 1
ATOM 1982 O O . ILE A 1 262 ? -2.652 -11.632 -2.068 1.00 98.56 262 ILE A O 1
ATOM 1986 N N . LEU A 1 263 ? -2.069 -11.240 -4.202 1.00 98.12 263 LEU A N 1
ATOM 1987 C CA . LEU A 1 263 ? -2.598 -12.505 -4.725 1.00 98.12 263 LEU A CA 1
ATOM 1988 C C . LEU A 1 263 ? -1.605 -13.673 -4.672 1.00 98.12 263 LEU A C 1
ATOM 1990 O O . LEU A 1 263 ? -2.028 -14.815 -4.500 1.00 98.12 263 LEU A O 1
ATOM 1994 N N . LEU A 1 264 ? -0.303 -13.413 -4.791 1.00 98.19 264 LEU A N 1
ATOM 1995 C CA . LEU A 1 264 ? 0.719 -14.450 -4.950 1.00 98.19 264 LEU A CA 1
ATOM 1996 C C . LEU A 1 264 ? 1.543 -14.651 -3.678 1.00 98.19 264 LEU A C 1
ATOM 1998 O O . LEU A 1 264 ? 1.748 -13.719 -2.895 1.00 98.19 264 LEU A O 1
ATOM 2002 N N . ALA A 1 265 ? 2.067 -15.864 -3.486 1.00 98.25 265 ALA A N 1
ATOM 2003 C CA . ALA A 1 265 ? 3.132 -16.072 -2.509 1.00 98.25 265 ALA A CA 1
ATOM 2004 C C . ALA A 1 265 ? 4.343 -15.200 -2.879 1.00 98.25 265 ALA A C 1
ATOM 2006 O O . ALA A 1 265 ? 4.524 -14.868 -4.052 1.00 98.25 265 ALA A O 1
ATOM 2007 N N . GLU A 1 266 ? 5.165 -14.811 -1.898 1.00 97.81 266 GLU A N 1
ATOM 2008 C CA . GLU A 1 266 ? 6.376 -14.047 -2.216 1.00 97.81 266 GLU A CA 1
ATOM 2009 C C . GLU A 1 266 ? 7.262 -14.870 -3.170 1.00 97.81 266 GLU A C 1
ATOM 2011 O O . GLU A 1 266 ? 7.562 -16.028 -2.850 1.00 97.81 266 GLU A O 1
ATOM 2016 N N . PRO A 1 267 ? 7.655 -14.315 -4.333 1.00 97.88 267 PRO A N 1
ATOM 2017 C CA . PRO A 1 267 ? 8.353 -15.083 -5.353 1.00 97.88 267 PRO A CA 1
ATOM 2018 C C . PRO A 1 267 ? 9.654 -15.703 -4.847 1.00 97.88 267 PRO A C 1
ATOM 2020 O O . PRO A 1 267 ? 10.399 -15.096 -4.074 1.00 97.88 267 PRO A O 1
ATOM 2023 N N . THR A 1 268 ? 9.948 -16.916 -5.310 1.00 97.94 268 THR A N 1
ATOM 2024 C CA . THR A 1 268 ? 11.205 -17.611 -5.012 1.00 97.94 268 THR A CA 1
ATOM 2025 C C . THR A 1 268 ? 11.872 -18.017 -6.323 1.00 97.94 268 THR A C 1
ATOM 2027 O O . THR A 1 268 ? 11.397 -18.957 -6.963 1.00 97.94 268 THR A O 1
ATOM 2030 N N . PRO A 1 269 ? 12.956 -17.341 -6.746 1.00 97.81 269 PRO A N 1
ATOM 2031 C CA . PRO A 1 269 ? 13.569 -17.613 -8.038 1.00 97.81 269 PRO A CA 1
ATOM 2032 C C . PRO A 1 269 ? 14.170 -19.016 -8.094 1.00 97.81 269 PRO A C 1
ATOM 2034 O O . PRO A 1 269 ? 14.834 -19.472 -7.161 1.00 97.81 269 PRO A O 1
ATOM 2037 N N . ALA A 1 270 ? 13.947 -19.700 -9.214 1.00 97.69 270 ALA A N 1
ATOM 2038 C CA . ALA A 1 270 ? 14.604 -20.960 -9.519 1.00 97.69 270 ALA A CA 1
ATOM 2039 C C . ALA A 1 270 ? 16.127 -20.731 -9.640 1.00 97.69 270 ALA A C 1
ATOM 2041 O O . ALA A 1 270 ? 16.529 -19.787 -10.326 1.00 97.69 270 ALA A O 1
ATOM 2042 N N . PRO A 1 271 ? 16.993 -21.569 -9.038 1.00 96.19 271 PRO A N 1
ATOM 2043 C CA . PRO A 1 271 ? 18.443 -21.335 -9.016 1.00 96.19 271 PRO A CA 1
ATOM 2044 C C . PRO A 1 271 ? 19.072 -21.114 -10.400 1.00 96.19 271 PRO A C 1
ATOM 2046 O O . PRO A 1 271 ? 19.884 -20.208 -10.580 1.00 96.19 271 PRO A O 1
ATOM 2049 N N . GLY A 1 272 ? 18.638 -21.886 -11.398 1.00 96.94 272 GLY A N 1
ATOM 2050 C CA . GLY A 1 272 ? 19.136 -21.811 -12.772 1.00 96.94 272 GLY A CA 1
ATOM 2051 C C . GLY A 1 272 ? 18.616 -20.621 -13.572 1.00 96.94 272 GLY A C 1
ATOM 2052 O O . GLY A 1 272 ? 19.033 -20.437 -14.711 1.00 96.94 272 GLY A O 1
ATOM 2053 N N . SER A 1 273 ? 17.717 -19.812 -13.006 1.00 97.38 273 SER A N 1
ATOM 2054 C CA . SER A 1 273 ? 17.295 -18.555 -13.629 1.00 97.38 273 SER A CA 1
ATOM 2055 C C . SER A 1 273 ? 18.329 -17.445 -13.468 1.00 97.38 273 SER A C 1
ATOM 2057 O O . SER A 1 273 ? 18.357 -16.538 -14.283 1.00 97.38 273 SER A O 1
ATOM 2059 N N . GLY A 1 274 ? 19.147 -17.467 -12.408 1.00 96.75 274 GLY A N 1
ATOM 2060 C CA . GLY A 1 274 ? 20.059 -16.363 -12.073 1.00 96.75 274 GLY A CA 1
ATOM 2061 C C . GLY A 1 274 ? 19.373 -15.020 -11.782 1.00 96.75 274 GLY A C 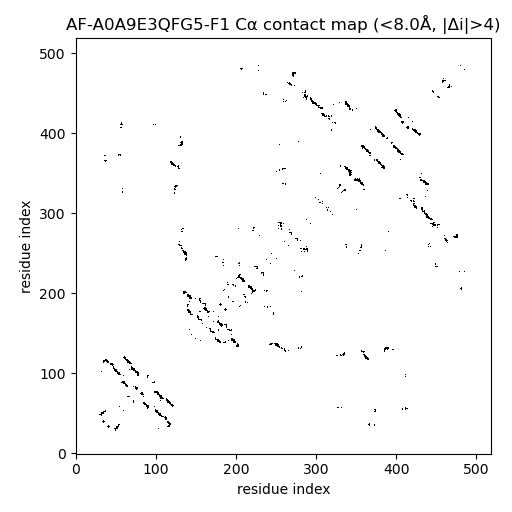1
ATOM 2062 O O . GLY A 1 274 ? 20.050 -13.989 -11.711 1.00 96.75 274 GLY A O 1
ATOM 2063 N N . LEU A 1 275 ? 18.048 -15.030 -11.609 1.00 97.44 275 LEU A N 1
ATOM 2064 C CA . LEU A 1 275 ? 17.280 -13.886 -11.144 1.00 97.44 275 LEU A CA 1
ATOM 2065 C C . LEU A 1 275 ? 17.429 -13.741 -9.630 1.00 97.44 275 LEU A C 1
ATOM 2067 O O . LEU A 1 275 ? 17.401 -14.724 -8.883 1.00 97.44 275 LEU A O 1
ATOM 2071 N N . THR A 1 276 ? 17.532 -12.504 -9.164 1.00 96.62 276 THR A N 1
ATOM 2072 C CA . THR A 1 276 ? 17.292 -12.186 -7.760 1.00 96.62 276 THR A CA 1
ATOM 2073 C C . THR A 1 276 ? 15.800 -12.296 -7.450 1.00 96.62 276 THR A C 1
ATOM 2075 O O . THR A 1 276 ? 14.943 -12.402 -8.333 1.00 96.62 276 THR A O 1
ATOM 2078 N N . ARG A 1 277 ? 15.462 -12.258 -6.158 1.00 96.75 277 ARG A N 1
ATOM 2079 C CA . ARG A 1 277 ? 14.060 -12.241 -5.738 1.00 96.75 277 ARG A CA 1
ATOM 2080 C C . ARG A 1 277 ? 13.319 -11.025 -6.292 1.00 96.75 277 ARG A C 1
ATOM 2082 O O . ARG A 1 277 ? 12.186 -11.171 -6.738 1.00 96.75 277 ARG A O 1
ATOM 2089 N N . ASP A 1 278 ? 13.942 -9.852 -6.259 1.00 96.38 278 ASP A N 1
ATOM 2090 C CA . ASP A 1 278 ? 13.287 -8.624 -6.698 1.00 96.38 278 ASP A CA 1
ATOM 2091 C C . ASP A 1 278 ? 13.197 -8.544 -8.223 1.00 96.38 278 ASP A C 1
ATOM 2093 O O . ASP A 1 278 ? 12.160 -8.131 -8.727 1.00 96.38 278 ASP A O 1
ATOM 2097 N N . GLU A 1 279 ? 14.173 -9.071 -8.969 1.00 97.62 279 GLU A N 1
ATOM 2098 C CA . GLU A 1 279 ? 14.033 -9.219 -10.424 1.00 97.62 279 GLU A CA 1
ATOM 2099 C C . GLU A 1 279 ? 12.837 -10.113 -10.789 1.00 97.62 279 GLU A C 1
ATOM 2101 O O . GLU A 1 279 ? 12.079 -9.798 -11.702 1.00 97.62 279 GLU A O 1
ATOM 2106 N N . LEU A 1 280 ? 12.595 -11.195 -10.041 1.00 98.31 280 LEU A N 1
ATOM 2107 C CA . LEU A 1 280 ? 11.402 -12.017 -10.250 1.00 98.31 280 LEU A CA 1
ATOM 2108 C C . LEU A 1 280 ? 10.103 -11.301 -9.829 1.00 98.31 280 LEU A C 1
ATOM 2110 O O . LEU A 1 280 ? 9.074 -11.474 -10.482 1.00 98.31 280 LEU A O 1
ATOM 2114 N N . LYS A 1 281 ? 10.129 -10.472 -8.775 1.00 98.25 281 LYS A N 1
ATOM 2115 C CA . LYS A 1 281 ? 8.992 -9.594 -8.437 1.00 98.25 281 LYS A CA 1
ATOM 2116 C C . LYS A 1 281 ? 8.715 -8.583 -9.552 1.00 98.25 281 LYS A C 1
ATOM 2118 O O . LYS A 1 281 ? 7.546 -8.323 -9.811 1.00 98.25 281 LYS A O 1
ATOM 2123 N N . ALA A 1 282 ? 9.745 -8.061 -10.222 1.00 98.12 282 ALA A N 1
ATOM 2124 C CA . ALA A 1 282 ? 9.603 -7.151 -11.360 1.00 98.12 282 ALA A CA 1
ATOM 2125 C C . ALA A 1 282 ? 8.842 -7.806 -12.520 1.00 98.12 282 ALA A C 1
ATOM 2127 O O . ALA A 1 282 ? 7.932 -7.205 -13.079 1.00 98.12 282 ALA A O 1
ATOM 2128 N N . LEU A 1 283 ? 9.134 -9.075 -12.827 1.00 98.56 283 LEU A N 1
ATOM 2129 C CA . LEU A 1 283 ? 8.414 -9.815 -13.871 1.00 98.56 283 LEU A CA 1
ATOM 2130 C C . LEU A 1 283 ? 6.931 -10.032 -13.529 1.00 98.56 283 LEU A C 1
ATOM 2132 O O . LEU A 1 283 ? 6.072 -9.962 -14.406 1.00 98.56 283 LEU A O 1
ATOM 2136 N N . TRP A 1 284 ? 6.611 -10.281 -12.256 1.00 98.44 284 TRP A N 1
ATOM 2137 C CA . TRP A 1 284 ? 5.218 -10.334 -11.803 1.00 98.44 284 TRP A CA 1
ATOM 2138 C C . TRP A 1 284 ? 4.541 -8.961 -11.810 1.00 98.44 284 TRP A C 1
ATOM 2140 O O . TRP A 1 284 ? 3.347 -8.886 -12.099 1.00 98.44 284 TRP A O 1
ATOM 2150 N N . ALA A 1 285 ? 5.289 -7.896 -11.511 1.00 98.12 285 ALA A N 1
ATOM 2151 C CA . ALA A 1 285 ? 4.800 -6.529 -11.615 1.00 98.12 285 ALA A CA 1
ATOM 2152 C C . ALA A 1 285 ? 4.429 -6.197 -13.066 1.00 98.12 285 ALA A C 1
ATOM 2154 O O . ALA A 1 285 ? 3.311 -5.756 -13.303 1.00 98.12 285 ALA A O 1
ATOM 2155 N N . GLU A 1 286 ? 5.281 -6.541 -14.035 1.00 98.00 286 GLU A N 1
ATOM 2156 C CA . GLU A 1 286 ? 4.976 -6.350 -15.458 1.00 98.00 286 GLU A CA 1
ATOM 2157 C C . GLU A 1 286 ? 3.687 -7.067 -15.872 1.00 98.00 286 GLU A C 1
ATOM 2159 O O . GLU A 1 286 ? 2.777 -6.467 -16.441 1.00 98.00 286 GLU A O 1
ATOM 2164 N N . LEU A 1 287 ? 3.537 -8.342 -15.498 1.00 98.06 287 LEU A N 1
ATOM 2165 C CA . LEU A 1 287 ? 2.321 -9.104 -15.800 1.00 98.06 287 LEU A CA 1
ATOM 2166 C C . LEU A 1 287 ? 1.049 -8.529 -15.159 1.00 98.06 287 LEU A C 1
ATOM 2168 O O . LEU A 1 287 ? -0.051 -8.780 -15.656 1.00 98.06 287 LEU A O 1
ATOM 2172 N N . GLY A 1 288 ? 1.185 -7.822 -14.038 1.00 97.44 288 GLY A N 1
ATOM 2173 C CA . GLY A 1 288 ? 0.076 -7.239 -13.291 1.00 97.44 288 GLY A CA 1
ATOM 2174 C C . GLY A 1 288 ? -0.268 -5.801 -13.684 1.00 97.44 288 GLY A C 1
ATOM 2175 O O . GLY A 1 288 ? -1.266 -5.281 -13.187 1.00 97.44 288 GLY A O 1
ATOM 2176 N N . GLU A 1 289 ? 0.521 -5.144 -14.535 1.00 94.94 289 GLU A N 1
ATOM 2177 C CA . GLU A 1 289 ? 0.413 -3.693 -14.738 1.00 94.94 289 GLU A CA 1
ATOM 2178 C C . GLU A 1 289 ? -0.843 -3.277 -15.519 1.00 94.94 289 GLU A C 1
ATOM 2180 O O . GLU A 1 289 ? -1.400 -2.198 -15.319 1.00 94.94 289 GLU A O 1
ATOM 2185 N N . ASN A 1 290 ? -1.378 -4.168 -16.354 1.00 94.69 290 ASN A N 1
ATOM 2186 C CA . ASN A 1 290 ? -2.574 -3.875 -17.131 1.00 94.69 290 ASN A CA 1
ATOM 2187 C C . ASN A 1 290 ? -3.840 -3.879 -16.254 1.00 94.69 290 ASN A C 1
ATOM 2189 O O . ASN A 1 290 ? -4.404 -4.930 -15.938 1.00 94.69 290 ASN A O 1
ATOM 2193 N N . HIS A 1 291 ? -4.333 -2.685 -15.916 1.00 90.50 291 HIS A N 1
ATOM 2194 C CA . HIS A 1 291 ? -5.494 -2.498 -15.042 1.00 90.50 291 HIS A CA 1
ATOM 2195 C C . HIS A 1 291 ? -6.787 -3.185 -15.528 1.00 90.50 291 HIS A C 1
ATOM 2197 O O . HIS A 1 291 ? -7.645 -3.515 -14.710 1.00 90.50 291 HIS A O 1
ATOM 2203 N N . LEU A 1 292 ? -6.932 -3.441 -16.835 1.00 93.38 292 LEU A N 1
ATOM 2204 C CA . LEU A 1 292 ? -8.117 -4.092 -17.416 1.00 93.38 292 LEU A CA 1
ATOM 2205 C C . LEU A 1 292 ? -8.201 -5.593 -17.105 1.00 93.38 292 LEU A C 1
ATOM 2207 O O . LEU A 1 292 ? -9.226 -6.225 -17.367 1.00 93.38 292 LEU A O 1
ATOM 2211 N N . ASN A 1 293 ? -7.139 -6.173 -16.549 1.00 95.19 293 ASN A N 1
ATOM 2212 C CA . ASN A 1 293 ? -7.056 -7.600 -16.266 1.00 95.19 293 ASN A CA 1
ATOM 2213 C C . ASN A 1 293 ? -7.499 -7.992 -14.856 1.00 95.19 293 ASN A C 1
ATOM 2215 O O . ASN A 1 293 ? -7.501 -9.182 -14.523 1.00 95.19 293 ASN A O 1
ATOM 2219 N N . HIS A 1 294 ? -7.901 -7.024 -14.035 1.00 96.94 294 HIS A N 1
ATOM 2220 C CA . HIS A 1 294 ? -8.226 -7.254 -12.633 1.00 96.94 294 HIS A CA 1
ATOM 2221 C C . HIS A 1 294 ? -9.726 -7.167 -12.410 1.00 96.94 294 HIS A C 1
ATOM 2223 O O . HIS A 1 294 ? -10.371 -6.172 -12.734 1.00 96.94 294 HIS A O 1
ATOM 2229 N N . GLN A 1 295 ? -10.291 -8.214 -11.817 1.00 97.88 295 GLN A N 1
ATOM 2230 C CA . GLN A 1 295 ? -11.667 -8.172 -11.354 1.00 97.88 295 GLN A CA 1
ATOM 2231 C C . GLN A 1 295 ? -11.700 -7.486 -9.989 1.00 97.88 295 GLN A C 1
ATOM 2233 O O . GLN A 1 295 ? -11.242 -8.048 -8.989 1.00 97.88 295 GLN A O 1
ATOM 2238 N N . ILE A 1 296 ? -12.260 -6.279 -9.961 1.00 97.81 296 ILE A N 1
ATOM 2239 C CA . ILE A 1 296 ? -12.461 -5.503 -8.739 1.00 97.81 296 ILE A CA 1
ATOM 2240 C C . ILE A 1 296 ? -13.840 -5.810 -8.154 1.00 97.81 296 ILE A C 1
ATOM 2242 O O . ILE A 1 296 ? -14.843 -5.803 -8.869 1.00 97.81 296 ILE A O 1
ATOM 2246 N N . GLY A 1 297 ? -13.864 -6.126 -6.860 1.00 98.12 297 GLY A N 1
ATOM 2247 C CA . GLY A 1 297 ? -15.078 -6.384 -6.089 1.00 98.12 297 GLY A CA 1
ATOM 2248 C C . GLY A 1 297 ? -15.574 -5.126 -5.382 1.00 98.12 297 GLY A C 1
ATOM 2249 O O . GLY A 1 297 ? -15.696 -4.053 -5.985 1.00 98.12 297 GLY A O 1
ATOM 2250 N N . ASP A 1 298 ? -15.836 -5.260 -4.083 1.00 98.12 298 ASP A N 1
ATOM 2251 C CA . ASP A 1 298 ? -16.186 -4.127 -3.226 1.00 98.12 298 ASP A CA 1
ATOM 2252 C C . ASP A 1 298 ? -15.080 -3.053 -3.277 1.00 98.12 298 ASP A C 1
ATOM 2254 O O . ASP A 1 298 ? -13.883 -3.356 -3.315 1.00 98.12 298 ASP A O 1
ATOM 2258 N N . ASN A 1 299 ? -15.466 -1.777 -3.301 1.00 98.50 299 ASN A N 1
ATOM 2259 C CA . ASN A 1 299 ? -14.509 -0.677 -3.316 1.00 98.50 299 ASN A CA 1
ATOM 2260 C C . ASN A 1 299 ? -15.076 0.628 -2.749 1.00 98.50 299 ASN A C 1
ATOM 2262 O O . ASN A 1 299 ? -16.288 0.830 -2.653 1.00 98.50 299 ASN A O 1
ATOM 2266 N N . VAL A 1 300 ? -14.152 1.522 -2.409 1.00 98.25 300 VAL A N 1
ATOM 2267 C CA . VAL A 1 300 ? -14.360 2.967 -2.335 1.00 98.25 300 VAL A CA 1
ATOM 2268 C C . VAL A 1 300 ? -13.358 3.613 -3.288 1.00 98.25 300 VAL A C 1
ATOM 2270 O O . VAL A 1 300 ? -12.172 3.277 -3.260 1.00 98.25 300 VAL A O 1
ATOM 2273 N N . ASN A 1 301 ? -13.817 4.493 -4.172 1.00 97.38 301 ASN A N 1
ATOM 2274 C CA . ASN A 1 301 ? -12.990 5.097 -5.212 1.00 97.38 301 ASN A CA 1
ATOM 2275 C C . ASN A 1 301 ? -13.271 6.594 -5.359 1.00 97.38 301 ASN A C 1
ATOM 2277 O O . ASN A 1 301 ? -14.236 7.110 -4.800 1.00 97.38 301 ASN A O 1
ATOM 2281 N N . ASN A 1 302 ? -12.405 7.274 -6.115 1.00 96.50 302 ASN A N 1
ATOM 2282 C CA . ASN A 1 302 ? -12.514 8.701 -6.419 1.00 96.50 302 ASN A CA 1
ATOM 2283 C C . ASN A 1 302 ? -12.638 9.584 -5.169 1.00 96.50 302 ASN A C 1
ATOM 2285 O O . ASN A 1 302 ? -13.292 10.623 -5.208 1.00 96.50 302 ASN A O 1
ATOM 2289 N N . ILE A 1 303 ? -12.001 9.176 -4.066 1.00 97.06 303 ILE A N 1
ATOM 2290 C CA . ILE A 1 303 ? -11.960 9.997 -2.858 1.00 97.06 303 ILE A CA 1
ATOM 2291 C C . ILE A 1 303 ? -11.150 11.255 -3.196 1.00 97.06 303 ILE A C 1
ATOM 2293 O O . ILE A 1 303 ? -10.027 11.120 -3.709 1.00 97.06 303 ILE A O 1
ATOM 2297 N N . PRO A 1 304 ? -11.678 12.461 -2.947 1.00 96.06 304 PRO A N 1
ATOM 2298 C CA . PRO A 1 304 ? -10.990 13.686 -3.311 1.00 96.06 304 PRO A CA 1
ATOM 2299 C C . PRO A 1 304 ? -9.610 13.826 -2.646 1.00 96.06 304 PRO A C 1
ATOM 2301 O O . PRO A 1 304 ? -9.378 13.293 -1.560 1.00 96.06 304 PRO A O 1
ATOM 2304 N N . PRO A 1 305 ? -8.663 14.512 -3.307 1.00 86.38 305 PRO A N 1
ATOM 2305 C CA . PRO A 1 305 ? -7.285 14.631 -2.842 1.00 86.38 305 PRO A CA 1
ATOM 2306 C C . PRO A 1 305 ? -7.082 15.616 -1.684 1.00 86.38 305 PRO A C 1
ATOM 2308 O O . PRO A 1 305 ? -5.954 15.722 -1.207 1.00 86.38 305 PRO A O 1
ATOM 2311 N N . GLY A 1 306 ? -8.104 16.378 -1.274 1.00 79.62 306 GLY A N 1
ATOM 2312 C CA . GLY A 1 306 ? -7.962 17.391 -0.229 1.00 79.62 306 GLY A CA 1
ATOM 2313 C C . GLY A 1 306 ? -7.393 16.793 1.063 1.00 79.62 306 GLY A C 1
ATOM 2314 O O . GLY A 1 306 ? -7.793 15.687 1.441 1.00 79.62 306 GLY A O 1
ATOM 2315 N N . PRO A 1 307 ? -6.447 17.470 1.749 1.00 81.81 307 PRO A N 1
ATOM 2316 C CA . PRO A 1 307 ? -6.144 17.080 3.110 1.00 81.81 307 PRO A CA 1
ATOM 2317 C C . PRO A 1 307 ? -7.439 17.251 3.922 1.00 81.81 307 PRO A C 1
ATOM 2319 O O . PRO A 1 307 ? -8.003 18.351 3.913 1.00 81.81 307 PRO A O 1
ATOM 2322 N N . PRO A 1 308 ? -7.920 16.186 4.579 1.00 90.06 308 PRO A N 1
ATOM 2323 C CA . PRO A 1 308 ? -9.123 16.242 5.393 1.00 90.06 308 PRO A CA 1
ATOM 2324 C C . PRO A 1 308 ? -8.944 17.292 6.488 1.00 90.06 308 PRO A C 1
ATOM 2326 O O . PRO A 1 308 ? -7.832 17.469 7.007 1.00 90.06 308 PRO A O 1
ATOM 2329 N N . ARG A 1 309 ? -10.018 18.001 6.824 1.00 93.31 309 ARG A N 1
ATOM 2330 C CA . ARG A 1 309 ? -10.011 19.039 7.860 1.00 93.31 309 ARG A CA 1
ATOM 2331 C C . ARG A 1 309 ? -11.224 18.878 8.770 1.00 93.31 309 ARG A C 1
ATOM 2333 O O . ARG A 1 309 ? -12.272 18.488 8.289 1.00 93.31 309 ARG A O 1
ATOM 2340 N N . PRO A 1 310 ? -11.137 19.262 10.058 1.00 94.81 310 PRO A N 1
ATOM 2341 C CA . PRO A 1 310 ? -12.301 19.220 10.934 1.00 94.81 310 PRO A CA 1
ATOM 2342 C C . PRO A 1 310 ? -13.491 20.010 10.364 1.00 94.81 310 PRO A C 1
ATOM 2344 O O . PRO A 1 310 ? -13.354 21.197 10.038 1.00 94.81 310 PRO A O 1
ATOM 2347 N N . GLY A 1 311 ? -14.668 19.386 10.353 1.00 92.94 311 GLY A N 1
ATOM 2348 C CA . GLY A 1 311 ? -15.895 19.946 9.795 1.00 92.94 311 GLY A CA 1
ATOM 2349 C C . GLY A 1 311 ? -16.078 19.623 8.312 1.00 92.94 311 GLY A C 1
ATOM 2350 O O . GLY A 1 311 ? -15.233 19.006 7.690 1.00 92.94 311 GLY A O 1
ATOM 2351 N N . TRP A 1 312 ? -17.201 20.066 7.738 1.00 93.19 312 TRP A N 1
ATOM 2352 C CA . TRP A 1 312 ? -17.626 19.562 6.431 1.00 93.19 312 TRP A CA 1
ATOM 2353 C C . TRP A 1 312 ? -16.607 19.796 5.297 1.00 93.19 312 TRP A C 1
ATOM 2355 O O . TRP A 1 312 ? -16.248 20.946 4.995 1.00 93.19 312 TRP A O 1
ATOM 2365 N N . ASP A 1 313 ? -16.221 18.716 4.616 1.00 94.81 313 ASP A N 1
ATOM 2366 C CA . ASP A 1 313 ? -15.479 18.730 3.359 1.00 94.81 313 ASP A CA 1
ATOM 2367 C C . ASP A 1 313 ? -15.872 17.592 2.391 1.00 94.81 313 ASP A C 1
ATOM 2369 O O . ASP A 1 313 ? -16.737 16.755 2.653 1.00 94.81 313 ASP A O 1
ATOM 2373 N N . GLU A 1 314 ? -15.284 17.612 1.194 1.00 95.50 314 GLU A N 1
ATOM 2374 C CA . GLU A 1 314 ? -15.614 16.683 0.108 1.00 95.50 314 GLU A CA 1
ATOM 2375 C C . GLU A 1 314 ? -15.188 15.226 0.375 1.00 95.50 314 GLU A C 1
ATOM 2377 O O . GLU A 1 314 ? -15.712 14.307 -0.257 1.00 95.50 314 GLU A O 1
ATOM 2382 N N . THR A 1 315 ? -14.269 14.990 1.314 1.00 96.31 315 THR A N 1
ATOM 2383 C CA . THR A 1 315 ? -13.784 13.653 1.684 1.00 96.31 315 THR A CA 1
ATOM 2384 C C . THR A 1 315 ? -14.695 12.954 2.697 1.00 96.31 315 THR A C 1
ATOM 2386 O O . THR A 1 315 ? -14.732 11.719 2.737 1.00 96.31 315 THR A O 1
ATOM 2389 N N . ASP A 1 316 ? -15.511 13.705 3.442 1.00 96.81 316 ASP A N 1
ATOM 2390 C CA . ASP A 1 316 ? -16.379 13.195 4.513 1.00 96.81 316 ASP A CA 1
ATOM 2391 C C . ASP A 1 316 ? -17.315 12.081 4.068 1.00 96.81 316 ASP A C 1
ATOM 2393 O O . ASP A 1 316 ? -17.493 11.086 4.775 1.00 96.81 316 ASP A O 1
ATOM 2397 N N . ALA A 1 317 ? -17.900 12.225 2.877 1.00 96.19 317 ALA A N 1
ATOM 2398 C CA . ALA A 1 317 ? -18.838 11.256 2.318 1.00 96.19 317 ALA A CA 1
ATOM 2399 C C . ALA A 1 317 ? -18.193 9.880 2.064 1.00 96.19 317 ALA A C 1
ATOM 2401 O O . ALA A 1 317 ? -18.897 8.879 1.921 1.00 96.19 317 ALA A O 1
ATOM 2402 N N . PHE A 1 318 ? -16.859 9.812 2.027 1.00 97.69 318 PHE A N 1
ATOM 2403 C CA . PHE A 1 318 ? -16.103 8.599 1.732 1.00 97.69 318 PHE A CA 1
ATOM 2404 C C . PHE A 1 318 ? -15.574 7.895 2.983 1.00 97.69 318 PHE A C 1
ATOM 2406 O O . PHE A 1 318 ? -15.323 6.689 2.918 1.00 97.69 318 PHE A O 1
ATOM 2413 N N . ALA A 1 319 ? -15.452 8.587 4.123 1.00 97.75 319 ALA A N 1
ATOM 2414 C CA . ALA A 1 319 ? -14.950 7.997 5.369 1.00 97.75 319 ALA A CA 1
ATOM 2415 C C . ALA A 1 319 ? -15.731 6.736 5.814 1.00 97.75 319 ALA A C 1
ATOM 2417 O O . ALA A 1 319 ? -15.085 5.739 6.159 1.00 97.75 319 ALA A O 1
ATOM 2418 N N . PRO A 1 320 ? -17.083 6.689 5.736 1.00 98.50 320 PRO A N 1
ATOM 2419 C CA . PRO A 1 320 ? -17.845 5.494 6.095 1.00 98.50 320 PRO A CA 1
ATOM 2420 C C . PRO A 1 320 ? -17.500 4.286 5.220 1.00 98.50 320 PRO A C 1
ATOM 2422 O O . PRO A 1 320 ? -17.228 3.195 5.724 1.00 98.50 320 PRO A O 1
ATOM 2425 N N . ASN A 1 321 ? -17.450 4.479 3.899 1.00 98.38 321 ASN A N 1
ATOM 2426 C CA . ASN A 1 321 ? -17.116 3.404 2.967 1.00 98.38 321 ASN A CA 1
ATOM 2427 C C . ASN A 1 321 ? -15.651 2.972 3.090 1.00 98.38 321 ASN A C 1
ATOM 2429 O O . ASN A 1 321 ? -15.378 1.774 3.056 1.00 98.38 321 ASN A O 1
ATOM 2433 N N . PHE A 1 322 ? -14.724 3.909 3.307 1.00 98.56 322 PHE A N 1
ATOM 2434 C CA . PHE A 1 322 ? -13.328 3.598 3.612 1.00 98.56 322 PHE A CA 1
ATOM 2435 C C . PHE A 1 322 ? -13.206 2.705 4.849 1.00 98.56 322 PHE A C 1
ATOM 2437 O O . PHE A 1 322 ? -12.592 1.641 4.769 1.00 98.56 322 PHE A O 1
ATOM 2444 N N . HIS A 1 323 ? -13.841 3.070 5.967 1.00 98.75 323 HIS A N 1
ATOM 2445 C CA . HIS A 1 323 ? -13.789 2.253 7.179 1.00 98.75 323 HIS A CA 1
ATOM 2446 C C . HIS A 1 323 ? -14.458 0.885 6.985 1.00 98.75 323 HIS A C 1
ATOM 2448 O O . HIS A 1 323 ? -13.891 -0.141 7.370 1.00 98.75 323 HIS A O 1
ATOM 2454 N N . ARG A 1 324 ? -15.616 0.848 6.307 1.00 98.50 324 ARG A N 1
ATOM 2455 C CA . ARG A 1 324 ? -16.325 -0.395 5.963 1.00 98.50 324 ARG A CA 1
ATOM 2456 C C . ARG A 1 324 ? -15.430 -1.362 5.188 1.00 98.50 324 ARG A C 1
ATOM 2458 O O . ARG A 1 324 ? -15.447 -2.552 5.492 1.00 98.50 324 ARG A O 1
ATOM 2465 N N . MET A 1 325 ? -14.635 -0.876 4.229 1.00 98.75 325 MET A N 1
ATOM 2466 C CA . MET A 1 325 ? -13.698 -1.723 3.479 1.00 98.75 325 MET A CA 1
ATOM 2467 C C . MET A 1 325 ? -12.696 -2.424 4.411 1.00 98.75 325 MET A C 1
ATOM 2469 O O . MET A 1 325 ? -12.444 -3.623 4.267 1.00 98.75 325 MET A O 1
ATOM 2473 N N . LEU A 1 326 ? -12.160 -1.712 5.405 1.00 98.81 326 LEU A N 1
ATOM 2474 C CA . LEU A 1 326 ? -11.203 -2.273 6.362 1.00 98.81 326 LEU A CA 1
ATOM 2475 C C . LEU A 1 326 ? -11.858 -3.325 7.268 1.00 98.81 326 LEU A C 1
ATOM 2477 O O . LEU A 1 326 ? -11.339 -4.438 7.405 1.00 98.81 326 LEU A O 1
ATOM 2481 N N . GLU A 1 327 ? -13.013 -2.999 7.851 1.00 97.62 327 GLU A N 1
ATOM 2482 C CA . GLU A 1 327 ? -13.740 -3.906 8.741 1.00 97.62 327 GLU A CA 1
ATOM 2483 C C . GLU A 1 327 ? -14.208 -5.173 8.010 1.00 97.62 327 GLU A C 1
ATOM 2485 O O . GLU A 1 327 ? -13.928 -6.287 8.460 1.00 97.62 327 GLU A O 1
ATOM 2490 N N . VAL A 1 328 ? -14.853 -5.028 6.848 1.00 97.12 328 VAL A N 1
ATOM 2491 C CA . VAL A 1 328 ? -15.402 -6.158 6.087 1.00 97.12 328 VAL A CA 1
ATOM 2492 C C . VAL A 1 328 ? -14.290 -7.061 5.563 1.00 97.12 328 VAL A C 1
ATOM 2494 O O . VAL A 1 328 ? -14.339 -8.273 5.784 1.00 97.12 328 VAL A O 1
ATOM 2497 N N . HIS A 1 329 ? -13.281 -6.512 4.882 1.00 98.38 329 HIS A N 1
ATOM 2498 C CA . HIS A 1 329 ? -12.315 -7.340 4.155 1.00 98.38 329 HIS A CA 1
ATOM 2499 C C . HIS A 1 329 ? -11.100 -7.708 5.001 1.00 98.38 329 HIS A C 1
ATOM 2501 O O . HIS A 1 329 ? -10.803 -8.893 5.149 1.00 98.38 329 HIS A O 1
ATOM 2507 N N . ILE A 1 330 ? -10.413 -6.734 5.606 1.00 98.44 330 ILE A N 1
ATOM 2508 C CA . ILE A 1 330 ? -9.171 -7.015 6.342 1.00 98.44 330 ILE A CA 1
ATOM 2509 C C . ILE A 1 330 ? -9.472 -7.742 7.648 1.00 98.44 330 ILE A C 1
ATOM 2511 O O . ILE A 1 330 ? -8.795 -8.717 7.982 1.00 98.44 330 ILE A O 1
ATOM 2515 N N . ARG A 1 331 ? -10.478 -7.293 8.401 1.00 96.19 331 ARG A N 1
ATOM 2516 C CA . ARG A 1 331 ? -10.833 -7.930 9.672 1.00 96.19 331 ARG A CA 1
ATOM 2517 C C . ARG A 1 331 ? -11.788 -9.106 9.479 1.00 96.19 331 ARG A C 1
ATOM 2519 O O . ARG A 1 331 ? -11.458 -10.205 9.918 1.00 96.19 331 ARG A O 1
ATOM 2526 N N . GLY A 1 332 ? -12.914 -8.898 8.797 1.00 94.81 332 GLY A N 1
ATOM 2527 C CA . GLY A 1 332 ? -13.953 -9.911 8.598 1.00 94.81 332 GLY A CA 1
ATOM 2528 C C . GLY A 1 332 ? -13.520 -11.069 7.696 1.00 94.81 332 GLY A C 1
ATOM 2529 O O . GLY A 1 332 ? -13.566 -12.225 8.111 1.00 94.81 332 GLY A O 1
ATOM 2530 N N . ARG A 1 333 ? -13.059 -10.775 6.473 1.00 96.56 333 ARG A N 1
ATOM 2531 C CA . ARG A 1 333 ? -12.640 -11.796 5.488 1.00 96.56 333 ARG A CA 1
ATOM 2532 C C . ARG A 1 333 ? -11.162 -12.189 5.589 1.00 96.56 333 ARG A C 1
ATOM 2534 O O . ARG A 1 333 ? -10.740 -13.129 4.919 1.00 96.56 333 ARG A O 1
ATOM 2541 N N . ARG A 1 334 ? -10.366 -11.505 6.424 1.00 97.56 334 ARG A N 1
ATOM 2542 C CA . ARG A 1 334 ? -8.904 -11.699 6.536 1.00 97.56 334 ARG A CA 1
ATOM 2543 C C . ARG A 1 334 ? -8.214 -11.562 5.168 1.00 97.56 334 ARG A C 1
ATOM 2545 O O . ARG A 1 334 ? -7.286 -12.310 4.858 1.00 97.56 334 ARG A O 1
ATOM 2552 N N . GLN A 1 335 ? -8.648 -10.594 4.367 1.00 98.38 335 GLN A N 1
ATOM 2553 C CA . GLN A 1 335 ? -8.216 -10.357 2.991 1.00 98.38 335 GLN A CA 1
ATOM 2554 C C . GLN A 1 335 ? -7.519 -8.998 2.874 1.00 98.38 335 GLN A C 1
ATOM 2556 O O . GLN A 1 335 ? -8.016 -7.999 3.386 1.00 98.38 335 GLN A O 1
ATOM 2561 N N . ALA A 1 336 ? -6.359 -8.966 2.217 1.00 98.69 336 ALA A N 1
ATOM 2562 C CA . ALA A 1 336 ? -5.666 -7.717 1.918 1.00 98.69 336 ALA A CA 1
ATOM 2563 C C . ALA A 1 336 ? -6.363 -6.966 0.770 1.00 98.69 336 ALA A C 1
ATOM 2565 O O . ALA A 1 336 ? -7.010 -7.581 -0.078 1.00 98.69 336 ALA A O 1
ATOM 2566 N N . LEU A 1 337 ? -6.217 -5.645 0.749 1.00 98.81 337 LEU A N 1
ATOM 2567 C CA . LEU A 1 337 ? -6.851 -4.746 -0.216 1.00 98.81 337 LEU A CA 1
ATOM 2568 C C . LEU A 1 337 ? -5.795 -4.047 -1.071 1.00 98.81 337 LEU A C 1
ATOM 2570 O O . LEU A 1 337 ? -4.683 -3.806 -0.607 1.00 98.81 337 LEU A O 1
ATOM 2574 N N . LEU A 1 338 ? -6.154 -3.696 -2.302 1.00 98.75 338 LEU A N 1
ATOM 2575 C CA . LEU A 1 338 ? -5.390 -2.761 -3.124 1.00 98.75 338 LEU A CA 1
ATOM 2576 C C . LEU A 1 338 ? -5.783 -1.341 -2.720 1.00 98.75 338 LEU A C 1
ATOM 2578 O O . LEU A 1 338 ? -6.968 -1.056 -2.570 1.00 98.75 338 LEU A O 1
ATOM 2582 N N . ALA A 1 339 ? -4.820 -0.444 -2.560 1.00 98.50 339 ALA A N 1
ATOM 2583 C CA . ALA A 1 339 ? -5.109 0.962 -2.318 1.00 98.50 339 ALA A CA 1
ATOM 2584 C C . ALA A 1 339 ? -4.138 1.854 -3.079 1.00 98.50 339 ALA A C 1
ATOM 2586 O O . ALA A 1 339 ? -2.927 1.666 -2.980 1.00 98.50 339 ALA A O 1
ATOM 2587 N N . ASN A 1 340 ? -4.658 2.867 -3.766 1.00 97.62 340 ASN A N 1
ATOM 2588 C CA . ASN A 1 340 ? -3.847 4.012 -4.145 1.00 97.62 340 ASN A CA 1
ATOM 2589 C C . ASN A 1 340 ? -3.788 4.982 -2.958 1.00 97.62 340 ASN A C 1
ATOM 2591 O O . ASN A 1 340 ? -4.759 5.680 -2.663 1.00 97.62 340 ASN A O 1
ATOM 2595 N N . LEU A 1 341 ? -2.641 5.024 -2.283 1.00 96.69 341 LEU A N 1
ATOM 2596 C CA . LEU A 1 341 ? -2.428 5.843 -1.088 1.00 96.69 341 LEU A CA 1
ATOM 2597 C C . LEU A 1 341 ? -1.978 7.278 -1.402 1.00 96.69 341 LEU A C 1
ATOM 2599 O O . LEU A 1 341 ? -1.795 8.055 -0.465 1.00 96.69 341 LEU A O 1
ATOM 2603 N N . ARG A 1 342 ? -1.849 7.620 -2.696 1.00 93.69 342 ARG A N 1
ATOM 2604 C CA . ARG A 1 342 ? -1.285 8.866 -3.243 1.00 93.69 342 ARG A CA 1
ATOM 2605 C C . ARG A 1 342 ? 0.139 9.142 -2.748 1.00 93.69 342 ARG A C 1
ATOM 2607 O O . ARG A 1 342 ? 0.602 8.508 -1.802 1.00 93.69 342 ARG A O 1
ATOM 2614 N N . ALA A 1 343 ? 0.797 10.089 -3.418 1.00 90.06 343 ALA A N 1
ATOM 2615 C CA . ALA A 1 343 ? 2.010 10.809 -3.015 1.00 90.06 343 ALA A CA 1
ATOM 2616 C C . ALA A 1 343 ? 3.135 10.003 -2.335 1.00 90.06 343 ALA A C 1
ATOM 2618 O O . ALA A 1 343 ? 2.969 9.455 -1.241 1.00 90.06 343 ALA A O 1
ATOM 2619 N N . PHE A 1 344 ? 4.336 10.040 -2.910 1.00 86.31 344 PHE A N 1
ATOM 2620 C CA . PHE A 1 344 ? 5.517 9.574 -2.187 1.00 86.31 344 PHE A CA 1
ATOM 2621 C C . PHE A 1 344 ? 5.963 10.638 -1.165 1.00 86.31 344 PHE A C 1
ATOM 2623 O O . PHE A 1 344 ? 6.291 11.763 -1.555 1.00 86.31 344 PHE A O 1
ATOM 2630 N N . PRO A 1 345 ? 5.963 10.348 0.148 1.00 84.25 345 PRO A N 1
ATOM 2631 C CA . PRO A 1 345 ? 6.359 11.331 1.149 1.00 84.25 345 PRO A CA 1
ATOM 2632 C C . PRO A 1 345 ? 7.853 11.691 1.025 1.00 84.25 345 PRO A C 1
ATOM 2634 O O . PRO A 1 345 ? 8.654 10.858 0.602 1.00 84.25 345 PRO A O 1
ATOM 2637 N N . PRO A 1 346 ? 8.269 12.902 1.441 1.00 85.50 346 PRO A N 1
ATOM 2638 C CA . PRO A 1 346 ? 7.453 13.960 2.043 1.00 85.50 346 PRO A CA 1
ATOM 2639 C C . PRO A 1 346 ? 6.964 15.030 1.047 1.00 85.50 346 PRO A C 1
ATOM 2641 O O . PRO A 1 346 ? 6.341 15.999 1.475 1.00 85.50 346 PRO A O 1
ATOM 2644 N N . THR A 1 347 ? 7.265 14.905 -0.249 1.00 87.12 347 THR A N 1
ATOM 2645 C CA . THR A 1 347 ? 7.043 15.971 -1.250 1.00 87.12 347 THR A CA 1
ATOM 2646 C C . THR A 1 347 ? 6.074 15.597 -2.369 1.00 87.12 347 THR A C 1
ATOM 2648 O O . THR A 1 347 ? 5.954 16.347 -3.336 1.00 87.12 347 THR A O 1
ATOM 2651 N N . GLY A 1 348 ? 5.408 14.446 -2.274 1.00 88.62 348 GLY A N 1
ATOM 2652 C CA . GLY A 1 348 ? 4.525 13.967 -3.327 1.00 88.62 348 GLY A CA 1
ATOM 2653 C C . GLY A 1 348 ? 3.287 14.845 -3.528 1.00 88.62 348 GLY A C 1
ATOM 2654 O O . GLY A 1 348 ? 2.794 15.508 -2.611 1.00 88.62 348 GLY A O 1
ATOM 2655 N N . THR A 1 349 ? 2.766 14.841 -4.749 1.00 91.69 349 THR A N 1
ATOM 2656 C CA . THR A 1 349 ? 1.581 15.619 -5.128 1.00 91.69 349 THR A CA 1
ATOM 2657 C C . THR A 1 349 ? 0.304 14.776 -5.059 1.00 91.69 349 THR A C 1
ATOM 2659 O O . THR A 1 349 ? 0.357 13.545 -5.156 1.00 91.69 349 THR A O 1
ATOM 2662 N N . PRO A 1 350 ? -0.882 15.402 -4.949 1.00 90.38 350 PRO A N 1
ATOM 2663 C CA . PRO A 1 350 ? -2.125 14.644 -4.934 1.00 90.38 350 PRO A CA 1
ATOM 2664 C C . PRO A 1 350 ? -2.443 13.944 -6.264 1.00 90.38 350 PRO A C 1
ATOM 2666 O O . PRO A 1 350 ? -3.266 13.029 -6.271 1.00 90.38 350 PRO A O 1
ATOM 2669 N N . GLY A 1 351 ? -1.814 14.355 -7.372 1.00 90.81 351 GLY A N 1
ATOM 2670 C CA . GLY A 1 351 ? -1.973 13.730 -8.688 1.00 90.81 351 GLY A CA 1
ATOM 2671 C C . GLY A 1 351 ? -1.206 12.415 -8.854 1.00 90.81 351 GLY A C 1
ATOM 2672 O O . GLY A 1 351 ? -1.472 11.679 -9.800 1.00 90.81 351 GLY A O 1
ATOM 2673 N N . GLU A 1 352 ? -0.286 12.098 -7.941 1.00 92.94 352 GLU A N 1
ATOM 2674 C CA . GLU A 1 352 ? 0.493 10.862 -8.006 1.00 92.94 352 GLU A CA 1
ATOM 2675 C C . GLU A 1 352 ? -0.358 9.628 -7.704 1.00 92.94 352 GLU A C 1
ATOM 2677 O O . GLU A 1 352 ? -1.193 9.611 -6.791 1.00 92.94 352 GLU A O 1
ATOM 2682 N N . VAL A 1 353 ? -0.076 8.554 -8.438 1.00 93.25 353 VAL A N 1
ATOM 2683 C CA . VAL A 1 353 ? -0.702 7.246 -8.260 1.00 93.25 353 VAL A CA 1
ATOM 2684 C C . VAL A 1 353 ? 0.316 6.304 -7.630 1.00 93.25 353 VAL A C 1
ATOM 2686 O O . VAL A 1 353 ? 1.242 5.856 -8.295 1.00 93.25 353 VAL A O 1
ATOM 2689 N N . TRP A 1 354 ? 0.120 5.984 -6.349 1.00 96.19 354 TRP A N 1
ATOM 2690 C CA . TRP A 1 354 ? 0.970 5.053 -5.602 1.00 96.19 354 TRP A CA 1
ATOM 2691 C C . TRP A 1 354 ? 0.133 3.899 -5.074 1.00 96.19 354 TRP A C 1
ATOM 2693 O O . TRP A 1 354 ? -0.554 4.028 -4.057 1.00 96.19 354 TRP A O 1
ATOM 2703 N N . ASN A 1 355 ? 0.166 2.779 -5.792 1.00 97.94 355 ASN A N 1
ATOM 2704 C CA . ASN A 1 355 ? -0.583 1.578 -5.443 1.00 97.94 355 ASN A CA 1
ATOM 2705 C C . ASN A 1 355 ? 0.175 0.735 -4.415 1.00 97.94 355 ASN A C 1
ATOM 2707 O O . ASN A 1 355 ? 1.370 0.492 -4.552 1.00 97.94 355 ASN A O 1
ATOM 2711 N N . HIS A 1 356 ? -0.543 0.254 -3.404 1.00 98.38 356 HIS A N 1
ATOM 2712 C CA . HIS A 1 356 ? -0.017 -0.581 -2.332 1.00 98.38 356 HIS A CA 1
ATOM 2713 C C . HIS A 1 356 ? -0.986 -1.709 -1.982 1.00 98.38 356 HIS A C 1
ATOM 2715 O O . HIS A 1 356 ? -2.205 -1.586 -2.121 1.00 98.38 356 HIS A O 1
ATOM 2721 N N . GLY A 1 357 ? -0.435 -2.801 -1.459 1.00 98.50 357 GLY A N 1
ATOM 2722 C CA . GLY A 1 357 ? -1.191 -3.819 -0.748 1.00 98.50 357 GLY A CA 1
ATOM 2723 C C . GLY A 1 357 ? -1.359 -3.433 0.720 1.00 98.50 357 GLY A C 1
ATOM 2724 O O . GLY A 1 357 ? -0.384 -3.342 1.464 1.00 98.50 357 GLY A O 1
ATOM 2725 N N . VAL A 1 358 ? -2.603 -3.263 1.160 1.00 98.75 358 VAL A N 1
ATOM 2726 C CA . VAL A 1 358 ? -2.979 -2.941 2.540 1.00 98.75 358 VAL A CA 1
ATOM 2727 C C . VAL A 1 358 ? -3.439 -4.208 3.248 1.00 98.75 358 VAL A C 1
ATOM 2729 O O . VAL A 1 358 ? -4.426 -4.833 2.861 1.00 98.75 358 VAL A O 1
ATOM 2732 N N . GLY A 1 359 ? -2.718 -4.602 4.298 1.00 98.31 359 GLY A N 1
ATOM 2733 C CA . GLY A 1 359 ? -2.932 -5.890 4.965 1.00 98.31 359 GLY A CA 1
ATOM 2734 C C . GLY A 1 359 ? -3.298 -5.804 6.441 1.00 98.31 359 GLY A C 1
ATOM 2735 O O . GLY A 1 359 ? -3.678 -6.822 7.017 1.00 98.31 359 GLY A O 1
ATOM 2736 N N . LYS A 1 360 ? -3.167 -4.641 7.084 1.00 98.75 360 LYS A N 1
ATOM 2737 C CA . LYS A 1 360 ? -3.413 -4.492 8.522 1.00 98.75 360 LYS A CA 1
ATOM 2738 C C . LYS A 1 360 ? -3.871 -3.081 8.863 1.00 98.75 360 LYS A C 1
ATOM 2740 O O . LYS A 1 360 ? -3.440 -2.117 8.238 1.00 98.75 360 LYS A O 1
ATOM 2745 N N . TYR A 1 361 ? -4.701 -2.975 9.893 1.00 98.81 361 TYR A N 1
ATOM 2746 C CA . TYR A 1 361 ? -4.999 -1.704 10.534 1.00 98.81 361 TYR A CA 1
ATOM 2747 C C . TYR A 1 361 ? -5.175 -1.856 12.047 1.00 98.81 361 TYR A C 1
ATOM 2749 O O . TYR A 1 361 ? -5.522 -2.933 12.542 1.00 98.81 361 TYR A O 1
ATOM 2757 N N . THR A 1 362 ? -4.977 -0.753 12.763 1.00 98.81 362 THR A N 1
ATOM 2758 C CA . THR A 1 362 ? -5.293 -0.597 14.185 1.00 98.81 362 THR A CA 1
ATOM 2759 C C . THR A 1 362 ? -6.183 0.631 14.347 1.00 98.81 362 THR A C 1
ATOM 2761 O O . THR A 1 362 ? -5.759 1.734 14.022 1.00 98.81 362 THR A O 1
ATOM 2764 N N . ALA A 1 363 ? -7.401 0.462 14.852 1.00 98.75 363 ALA A N 1
ATOM 2765 C CA . ALA A 1 363 ? -8.354 1.543 15.091 1.00 98.75 363 ALA A CA 1
ATOM 2766 C C . ALA A 1 363 ? -8.620 1.704 16.593 1.00 98.75 363 ALA A C 1
ATOM 2768 O O . ALA A 1 363 ? -8.995 0.746 17.272 1.00 98.75 363 ALA A O 1
ATOM 2769 N N . LYS A 1 364 ? -8.444 2.919 17.115 1.00 98.75 364 LYS A N 1
ATOM 2770 C CA . LYS A 1 364 ? -8.834 3.301 18.480 1.00 98.75 364 LYS A CA 1
ATOM 2771 C C . LYS A 1 364 ? -10.122 4.106 18.425 1.00 98.75 364 LYS A C 1
ATOM 2773 O O . LYS A 1 364 ? -10.203 5.071 17.669 1.00 98.75 364 LYS A O 1
ATOM 2778 N N . PHE A 1 365 ? -11.100 3.700 19.223 1.00 98.62 365 PHE A N 1
ATOM 2779 C CA . PHE A 1 365 ? -12.426 4.306 19.240 1.00 98.62 365 PHE A CA 1
ATOM 2780 C C . PHE A 1 365 ? -12.524 5.275 20.413 1.00 98.62 365 PHE A C 1
ATOM 2782 O O . PHE A 1 365 ? -12.095 4.952 21.520 1.00 98.62 365 PHE A O 1
ATOM 2789 N N . HIS A 1 366 ? -13.103 6.442 20.159 1.00 98.56 366 HIS A N 1
ATOM 2790 C CA . HIS A 1 366 ? -13.344 7.503 21.129 1.00 98.56 366 HIS A CA 1
ATOM 2791 C C . HIS A 1 366 ? -14.791 7.991 20.999 1.00 98.56 366 HIS A C 1
ATOM 2793 O O . HIS A 1 366 ? -15.366 7.903 19.909 1.00 98.56 366 HIS A O 1
ATOM 2799 N N . PRO A 1 367 ? -1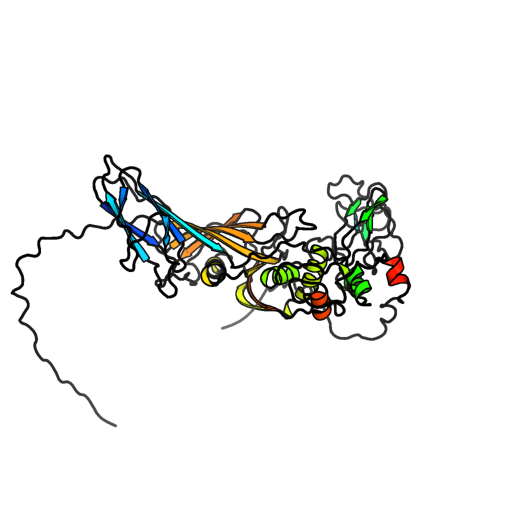5.402 8.529 22.065 1.00 97.75 367 PRO A N 1
ATOM 2800 C CA . PRO A 1 367 ? -16.768 9.015 21.974 1.00 97.75 367 PRO A CA 1
ATOM 2801 C C . PRO A 1 367 ? -16.815 10.343 21.213 1.00 97.75 367 PRO A C 1
ATOM 2803 O O . PRO A 1 367 ? -15.887 11.148 21.305 1.00 97.75 367 PRO A O 1
ATOM 2806 N N . VAL A 1 368 ? -17.931 10.614 20.534 1.00 97.69 368 VAL A N 1
ATOM 2807 C CA . VAL A 1 368 ? -18.232 11.950 19.998 1.00 97.69 368 VAL A CA 1
ATOM 2808 C C . VAL A 1 368 ? -19.249 12.636 20.920 1.00 97.69 368 VAL A C 1
ATOM 2810 O O . VAL A 1 368 ? -20.415 12.225 20.956 1.00 97.69 368 VAL A O 1
ATOM 2813 N N . PRO A 1 369 ? -18.851 13.662 21.699 1.00 95.38 369 PRO A N 1
ATOM 2814 C CA . PRO A 1 369 ? -19.741 14.304 22.663 1.00 95.38 369 PRO A CA 1
ATOM 2815 C C . PRO A 1 369 ? -21.059 14.778 22.035 1.00 95.38 369 PRO A C 1
ATOM 2817 O O . PRO A 1 369 ? -21.071 15.446 21.005 1.00 95.38 369 PRO A O 1
ATOM 2820 N N . GLY A 1 370 ? -22.184 14.427 22.666 1.00 95.75 370 GLY A N 1
ATOM 2821 C CA . GLY A 1 370 ? -23.521 14.854 22.237 1.00 95.75 370 GLY A CA 1
ATOM 2822 C C . GLY A 1 370 ? -24.096 14.139 21.006 1.00 95.75 370 GLY A C 1
ATOM 2823 O O . GLY A 1 370 ? -25.194 14.491 20.585 1.00 95.75 370 GLY A O 1
ATOM 2824 N N . LYS A 1 371 ? -23.407 13.139 20.435 1.00 96.25 371 LYS A N 1
ATOM 2825 C CA . LYS A 1 371 ? -23.860 12.406 19.232 1.00 96.25 371 LYS A CA 1
ATOM 2826 C C . LYS A 1 371 ? -24.384 10.986 19.507 1.00 96.25 371 LYS A C 1
ATOM 2828 O O . LYS A 1 371 ? -24.779 10.289 18.576 1.00 96.25 371 LYS A O 1
ATOM 2833 N N . GLY A 1 372 ? -24.443 10.583 20.777 1.00 96.69 372 GLY A N 1
ATOM 2834 C CA . GLY A 1 372 ? -24.879 9.248 21.199 1.00 96.69 372 GLY A CA 1
ATOM 2835 C C . GLY A 1 372 ? -23.782 8.187 21.079 1.00 96.69 372 GLY A C 1
ATOM 2836 O O . GLY A 1 372 ? -22.688 8.441 20.586 1.00 96.69 372 GLY A O 1
ATOM 2837 N N . GLU A 1 373 ? -24.076 6.980 21.549 1.00 97.25 373 GLU A N 1
ATOM 2838 C CA . GLU A 1 373 ? -23.092 5.914 21.764 1.00 97.25 373 GLU A CA 1
ATOM 2839 C C . GLU A 1 373 ? -22.654 5.192 20.480 1.00 97.25 373 GLU A C 1
ATOM 2841 O O . GLU A 1 373 ? -21.637 4.501 20.470 1.00 97.25 373 GLU A O 1
ATOM 2846 N N . ARG A 1 374 ? -23.414 5.353 19.389 1.00 97.69 374 ARG A N 1
ATOM 2847 C CA . ARG A 1 374 ? -23.090 4.801 18.062 1.00 97.69 374 ARG A CA 1
ATOM 2848 C C . ARG A 1 374 ? -22.153 5.692 17.248 1.00 97.69 374 ARG A C 1
ATOM 2850 O O . ARG A 1 374 ? -21.611 5.227 16.250 1.00 97.69 374 ARG A O 1
ATOM 2857 N N . ALA A 1 375 ? -21.998 6.954 17.645 1.00 98.31 375 ALA A N 1
ATOM 2858 C CA . ALA A 1 375 ? -21.120 7.908 16.987 1.00 98.31 375 ALA A CA 1
ATOM 2859 C C . ALA A 1 375 ? -19.734 7.861 17.631 1.00 98.31 375 ALA A C 1
ATOM 2861 O O . ALA A 1 375 ? -19.582 8.121 18.829 1.00 98.31 375 ALA A O 1
ATOM 2862 N N . VAL A 1 376 ? -18.721 7.544 16.831 1.00 98.50 376 VAL A N 1
ATOM 2863 C CA . VAL A 1 376 ? -17.349 7.378 17.311 1.00 98.50 376 VAL A CA 1
ATOM 2864 C C . VAL A 1 376 ? -16.370 8.192 16.491 1.00 98.50 376 VAL A C 1
ATOM 2866 O O . VAL A 1 376 ? -16.513 8.334 15.281 1.00 98.50 376 VAL A O 1
ATOM 2869 N N . LEU A 1 377 ? -15.361 8.709 17.180 1.00 98.69 377 LEU A N 1
ATOM 2870 C CA . LEU A 1 377 ? -14.139 9.224 16.593 1.00 98.69 377 LEU A CA 1
ATOM 2871 C C . LEU A 1 377 ? -13.137 8.071 16.525 1.00 98.69 377 LEU A C 1
ATOM 2873 O O . LEU A 1 377 ? -12.816 7.456 17.543 1.00 98.69 377 LEU A O 1
ATOM 2877 N N . ILE A 1 378 ? -12.635 7.792 15.332 1.00 98.75 378 ILE A N 1
ATOM 2878 C CA . ILE A 1 378 ? -11.665 6.735 15.075 1.00 98.75 378 ILE A CA 1
ATOM 2879 C C . ILE A 1 378 ? -10.302 7.367 14.833 1.00 98.75 378 ILE A C 1
ATOM 2881 O O . ILE A 1 378 ? -10.152 8.218 13.961 1.00 98.75 378 ILE A O 1
ATOM 2885 N N . SER A 1 379 ? -9.304 6.906 15.585 1.00 98.75 379 SER A N 1
ATOM 2886 C CA . SER A 1 379 ? -7.889 7.121 15.273 1.00 98.75 379 SER A CA 1
ATOM 2887 C C . SER A 1 379 ? -7.330 5.833 14.667 1.00 98.75 379 SER A C 1
ATOM 2889 O O . SER A 1 379 ? -7.207 4.825 15.368 1.00 98.75 379 SER A O 1
ATOM 2891 N N . LEU A 1 380 ? -7.034 5.855 13.370 1.00 98.81 380 LEU A N 1
ATOM 2892 C CA . LEU A 1 380 ? -6.628 4.701 12.571 1.00 98.81 380 LEU A CA 1
ATOM 2893 C C . LEU A 1 380 ? -5.132 4.759 12.238 1.00 98.81 380 LEU A C 1
ATOM 2895 O O . LEU A 1 380 ? -4.641 5.775 11.759 1.00 98.81 380 LEU A O 1
ATOM 2899 N N . GLU A 1 381 ? -4.440 3.639 12.406 1.00 98.81 381 GLU A N 1
ATOM 2900 C CA . GLU A 1 381 ? -3.142 3.346 11.796 1.00 98.81 381 GLU A CA 1
ATOM 2901 C C . GLU A 1 381 ? -3.343 2.269 10.723 1.00 98.81 381 GLU A C 1
ATOM 2903 O O . GLU A 1 381 ? -3.847 1.185 11.020 1.00 98.81 381 GLU A O 1
ATOM 2908 N N . LEU A 1 382 ? -2.971 2.569 9.482 1.00 98.75 382 LEU A N 1
ATOM 2909 C CA . LEU A 1 382 ? -3.071 1.699 8.316 1.00 98.75 382 LEU A CA 1
ATOM 2910 C C . LEU A 1 382 ? -1.671 1.241 7.902 1.00 98.75 382 LEU A C 1
ATOM 2912 O O . LEU A 1 382 ? -0.779 2.065 7.705 1.00 98.75 382 LEU A O 1
ATOM 2916 N N . VAL A 1 383 ? -1.494 -0.069 7.738 1.00 98.62 383 VAL A N 1
ATOM 2917 C CA . VAL A 1 383 ? -0.211 -0.678 7.378 1.00 98.62 383 VAL A CA 1
ATOM 2918 C C . VAL A 1 383 ? -0.303 -1.266 5.975 1.00 98.62 383 VAL A C 1
ATOM 2920 O O . VAL A 1 383 ? -1.087 -2.192 5.718 1.00 98.62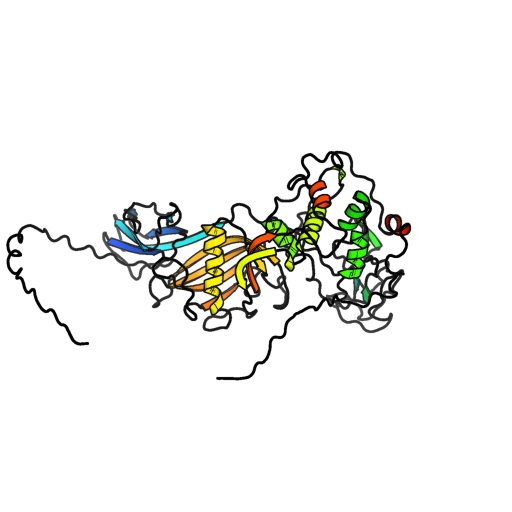 383 VAL A O 1
ATOM 2923 N N . ALA A 1 384 ? 0.535 -0.745 5.086 1.00 98.25 384 ALA A N 1
ATOM 2924 C CA . ALA A 1 384 ? 0.684 -1.211 3.718 1.00 98.25 384 ALA A CA 1
ATOM 2925 C C . ALA A 1 384 ? 2.115 -1.693 3.456 1.00 98.25 384 ALA A C 1
ATOM 2927 O O . ALA A 1 384 ? 3.042 -1.392 4.214 1.00 98.25 384 ALA A O 1
ATOM 2928 N N . ASN A 1 385 ? 2.304 -2.458 2.386 1.00 96.62 385 ASN A N 1
ATOM 2929 C CA . ASN A 1 385 ? 3.650 -2.754 1.919 1.00 96.62 385 ASN A CA 1
ATOM 2930 C C . ASN A 1 385 ? 4.359 -1.486 1.419 1.00 96.62 385 ASN A C 1
ATOM 2932 O O . ASN A 1 385 ? 3.730 -0.499 1.037 1.00 96.62 385 ASN A O 1
ATOM 2936 N N . THR A 1 386 ? 5.685 -1.506 1.440 1.00 93.88 386 THR A N 1
ATOM 2937 C CA . THR A 1 386 ? 6.500 -0.451 0.824 1.00 93.88 386 THR A CA 1
ATOM 2938 C C . THR A 1 386 ? 6.674 -0.713 -0.666 1.00 93.88 386 THR A C 1
ATOM 2940 O O . THR A 1 386 ? 6.766 -1.868 -1.094 1.00 93.88 386 THR A O 1
ATOM 2943 N N . GLY A 1 387 ? 6.690 0.386 -1.423 1.00 87.69 387 GLY A N 1
ATOM 2944 C CA . GLY A 1 387 ? 6.994 0.414 -2.849 1.00 87.69 387 GLY A CA 1
ATOM 2945 C C . GLY A 1 387 ? 8.453 0.758 -3.154 1.00 87.69 387 GLY A C 1
ATOM 2946 O O . GLY A 1 387 ? 8.804 0.810 -4.322 1.00 87.69 387 GLY A O 1
ATOM 2947 N N . SER A 1 388 ? 9.305 0.978 -2.149 1.00 88.94 388 SER A N 1
ATOM 2948 C CA . SER A 1 388 ? 10.705 1.406 -2.325 1.00 88.94 388 SER A CA 1
ATOM 2949 C C . SER A 1 388 ? 11.722 0.346 -1.897 1.00 88.94 388 SER A C 1
ATOM 2951 O O . SER A 1 388 ? 12.906 0.636 -1.747 1.00 88.94 388 SER A O 1
ATOM 2953 N N . ASN A 1 389 ? 11.288 -0.905 -1.733 1.00 89.75 389 ASN A N 1
ATOM 2954 C CA . ASN A 1 389 ? 12.136 -1.972 -1.220 1.00 89.75 389 ASN A CA 1
ATOM 2955 C C . ASN A 1 389 ? 12.894 -2.707 -2.332 1.00 89.75 389 ASN A C 1
ATOM 2957 O O . ASN A 1 389 ? 12.445 -3.755 -2.802 1.00 89.75 389 ASN A O 1
ATOM 2961 N N . LEU A 1 390 ? 14.059 -2.187 -2.717 1.00 89.75 390 LEU A N 1
ATOM 2962 C CA . LEU A 1 390 ? 14.976 -2.875 -3.627 1.00 89.75 390 LEU A CA 1
ATOM 2963 C C . LEU A 1 390 ? 16.048 -3.642 -2.846 1.00 89.75 390 LEU A C 1
ATOM 2965 O O . LEU A 1 390 ? 16.748 -3.068 -2.017 1.00 89.75 390 LEU A O 1
ATOM 2969 N N . ASN A 1 391 ? 16.205 -4.935 -3.106 1.00 87.44 391 ASN A N 1
ATOM 2970 C CA . ASN A 1 391 ? 17.163 -5.840 -2.464 1.00 87.44 391 ASN A CA 1
ATOM 2971 C C . ASN A 1 391 ? 17.086 -5.842 -0.926 1.00 87.44 391 ASN A C 1
ATOM 2973 O O . ASN A 1 391 ? 18.101 -5.977 -0.245 1.00 87.44 391 ASN A O 1
ATOM 2977 N N . ASN A 1 392 ? 15.877 -5.708 -0.370 1.00 86.75 392 ASN A N 1
ATOM 2978 C CA . ASN A 1 392 ? 15.624 -5.571 1.073 1.00 86.75 392 ASN A CA 1
ATOM 2979 C C . ASN A 1 392 ? 16.261 -4.330 1.733 1.00 86.75 392 ASN A C 1
ATOM 2981 O O . ASN A 1 392 ? 16.424 -4.314 2.955 1.00 86.75 392 ASN A O 1
ATOM 2985 N N . SER A 1 393 ? 16.630 -3.307 0.954 1.00 88.25 393 SER A N 1
ATOM 2986 C CA . SER A 1 393 ? 17.280 -2.093 1.473 1.00 88.25 393 SER A CA 1
ATOM 2987 C C . SER A 1 393 ? 16.345 -1.206 2.300 1.00 88.25 393 SER A C 1
ATOM 2989 O O . SER A 1 393 ? 16.798 -0.563 3.244 1.00 88.25 393 SER A O 1
ATOM 2991 N N . ASP A 1 394 ? 15.044 -1.228 2.006 1.00 85.31 394 ASP A N 1
ATOM 2992 C CA . ASP A 1 394 ? 14.016 -0.477 2.724 1.00 85.31 394 ASP A CA 1
ATOM 2993 C C . ASP A 1 394 ? 12.809 -1.377 2.977 1.00 85.31 394 ASP A C 1
ATOM 2995 O O . ASP A 1 394 ? 11.774 -1.269 2.336 1.00 85.31 394 ASP A O 1
ATOM 2999 N N . ASN A 1 395 ? 12.947 -2.330 3.898 1.00 90.12 395 ASN A N 1
ATOM 3000 C CA . ASN A 1 395 ? 11.884 -3.290 4.206 1.00 90.12 395 ASN A CA 1
ATOM 3001 C C . ASN A 1 395 ? 10.830 -2.734 5.191 1.00 90.12 395 ASN A C 1
ATOM 3003 O O . ASN A 1 395 ? 10.048 -3.498 5.768 1.00 90.12 395 ASN A O 1
ATOM 3007 N N . LYS A 1 396 ? 10.827 -1.419 5.447 1.00 94.06 396 LYS A N 1
ATOM 3008 C CA . LYS A 1 396 ? 9.893 -0.780 6.376 1.00 94.06 396 LYS A CA 1
ATOM 3009 C C . LYS A 1 396 ? 8.508 -0.698 5.719 1.00 94.06 396 LYS A C 1
ATOM 3011 O O . LYS A 1 396 ? 8.409 -0.206 4.603 1.00 94.06 396 LYS A O 1
ATOM 3016 N N . PRO A 1 397 ? 7.423 -1.151 6.369 1.00 95.12 397 PRO A N 1
ATOM 3017 C CA . PRO A 1 397 ? 6.084 -0.974 5.816 1.00 95.12 397 PRO A CA 1
ATOM 3018 C C . PRO A 1 397 ? 5.709 0.510 5.748 1.00 95.12 397 PRO A C 1
ATOM 3020 O O . PRO A 1 397 ? 6.142 1.298 6.594 1.00 95.12 397 PRO A O 1
ATOM 3023 N N . ARG A 1 398 ? 4.831 0.859 4.803 1.00 95.44 398 ARG A N 1
ATOM 3024 C CA . ARG A 1 398 ? 4.222 2.189 4.760 1.00 95.44 398 ARG A CA 1
ATOM 3025 C C . ARG A 1 398 ? 3.187 2.309 5.873 1.00 95.44 398 ARG A C 1
ATOM 3027 O O . ARG A 1 398 ? 2.297 1.457 5.978 1.00 95.44 398 ARG A O 1
ATOM 3034 N N . ILE A 1 399 ? 3.303 3.346 6.703 1.00 97.56 399 ILE A N 1
ATOM 3035 C CA . ILE A 1 399 ? 2.392 3.579 7.836 1.00 97.56 399 ILE A CA 1
ATOM 3036 C C . ILE A 1 399 ? 1.669 4.907 7.648 1.00 97.56 399 ILE A C 1
ATOM 3038 O O . ILE A 1 399 ? 2.235 5.980 7.852 1.00 97.56 399 ILE A O 1
ATOM 3042 N N . ASN A 1 400 ? 0.382 4.819 7.330 1.00 97.69 400 ASN A N 1
ATOM 3043 C CA . ASN A 1 400 ? -0.495 5.974 7.193 1.00 97.69 400 ASN A CA 1
ATOM 3044 C C . ASN A 1 400 ? -1.406 6.068 8.417 1.00 97.69 400 ASN A C 1
ATOM 3046 O O . ASN A 1 400 ? -1.956 5.058 8.854 1.00 97.69 400 ASN A O 1
ATOM 3050 N N . THR A 1 401 ? -1.615 7.265 8.956 1.00 98.25 401 THR A N 1
ATOM 3051 C CA . THR A 1 401 ? -2.620 7.487 9.999 1.00 98.25 401 THR A CA 1
ATOM 3052 C C . THR A 1 401 ? -3.772 8.326 9.472 1.00 98.25 401 THR A C 1
ATOM 3054 O O . THR A 1 401 ? -3.588 9.204 8.632 1.00 98.25 401 THR A O 1
ATOM 3057 N N . TYR A 1 402 ? -4.974 8.035 9.960 1.00 98.25 402 TYR A N 1
ATOM 3058 C CA . TYR A 1 402 ? -6.198 8.740 9.595 1.00 98.25 402 TYR A CA 1
ATOM 3059 C C . TYR A 1 402 ? -7.036 8.988 10.844 1.00 98.25 402 TYR A C 1
ATOM 3061 O O . TYR A 1 402 ? -7.043 8.169 11.767 1.00 98.25 402 TYR A O 1
ATOM 3069 N N . GLN A 1 403 ? -7.769 10.093 10.861 1.00 98.50 403 GLN A N 1
ATOM 3070 C CA . GLN A 1 403 ? -8.741 10.388 11.903 1.00 98.50 403 GLN A CA 1
ATOM 3071 C C . GLN A 1 403 ? -10.064 10.804 11.274 1.00 98.50 403 GLN A C 1
ATOM 3073 O O . GLN A 1 403 ? -10.070 11.642 10.378 1.00 98.50 403 GLN A O 1
ATOM 3078 N N . TYR A 1 404 ? -11.170 10.222 11.732 1.00 98.50 404 TYR A N 1
ATOM 3079 C CA . TYR A 1 404 ? -12.510 10.549 11.243 1.00 98.50 404 TYR A CA 1
ATOM 3080 C C . TYR A 1 404 ? -13.589 10.178 12.257 1.00 98.50 404 TYR A C 1
ATOM 3082 O O . TYR A 1 404 ? -13.391 9.297 13.096 1.00 98.50 404 TYR A O 1
ATOM 3090 N N . THR A 1 405 ? -14.746 10.829 12.169 1.00 98.50 405 THR A N 1
ATOM 3091 C CA . THR A 1 405 ? -15.966 10.391 12.850 1.00 98.50 405 THR A CA 1
ATOM 3092 C C . THR A 1 405 ? -16.862 9.601 11.910 1.00 98.50 405 THR A C 1
ATOM 3094 O O . THR A 1 405 ? -16.904 9.862 10.709 1.00 98.50 405 THR A O 1
ATOM 3097 N N . LEU A 1 406 ? -17.582 8.627 12.459 1.00 97.75 406 LEU A N 1
ATOM 3098 C CA . LEU A 1 406 ? -18.663 7.931 11.768 1.00 97.75 406 LEU A CA 1
ATOM 3099 C C . LEU A 1 406 ? -19.705 7.430 12.767 1.00 97.75 406 LEU A C 1
ATOM 3101 O O . LEU A 1 406 ? -19.486 7.420 13.983 1.00 97.75 406 LEU A O 1
ATOM 3105 N N . VAL A 1 407 ? -20.849 7.012 12.238 1.00 98.38 407 VAL A N 1
ATOM 3106 C CA . VAL A 1 407 ? -21.957 6.438 13.000 1.00 98.38 407 VAL A CA 1
ATOM 3107 C C . VAL A 1 407 ? -22.120 4.979 12.594 1.00 98.38 407 VAL A C 1
ATOM 3109 O O . VAL A 1 407 ? -21.977 4.644 11.423 1.00 98.38 407 VAL A O 1
ATOM 3112 N N . TYR A 1 408 ? -22.421 4.109 13.554 1.00 98.12 408 TYR A N 1
ATOM 3113 C CA . TYR A 1 408 ? -22.845 2.736 13.277 1.00 98.12 408 TYR A CA 1
ATOM 3114 C C . TYR A 1 408 ? -24.373 2.620 13.268 1.00 98.12 408 TYR A C 1
ATOM 3116 O O . TYR A 1 408 ? -25.066 3.280 14.048 1.00 98.12 408 TYR A O 1
ATOM 3124 N N . ASP A 1 409 ? -24.916 1.760 12.411 1.00 97.25 409 ASP A N 1
ATOM 3125 C CA . ASP A 1 409 ? -26.332 1.407 12.369 1.00 97.25 409 ASP A CA 1
ATOM 3126 C C . ASP A 1 409 ? -26.741 0.525 13.572 1.00 97.25 409 ASP A C 1
ATOM 3128 O O . ASP A 1 409 ? -25.950 0.211 14.464 1.00 97.25 409 ASP A O 1
ATOM 3132 N N . MET A 1 410 ? -28.016 0.135 13.635 1.00 95.00 410 MET A N 1
ATOM 3133 C CA . MET A 1 410 ? -28.528 -0.713 14.724 1.00 95.00 410 MET A CA 1
ATOM 3134 C C . MET A 1 410 ? -28.042 -2.169 14.653 1.00 95.00 410 MET A C 1
ATOM 3136 O O . MET A 1 410 ? -28.200 -2.906 15.625 1.00 95.00 410 MET A O 1
ATOM 3140 N N . ASN A 1 411 ? -27.447 -2.578 13.534 1.00 94.06 411 ASN A N 1
ATOM 3141 C CA . ASN A 1 411 ? -26.890 -3.908 13.290 1.00 94.06 411 ASN A CA 1
ATOM 3142 C C . ASN A 1 411 ? -25.358 -3.929 13.456 1.00 94.06 411 ASN A C 1
ATOM 3144 O O . ASN A 1 411 ? -24.716 -4.930 13.140 1.00 94.06 411 ASN A O 1
ATOM 3148 N N . GLY A 1 412 ? -24.776 -2.823 13.925 1.00 95.31 412 GLY A N 1
ATOM 3149 C CA . GLY A 1 412 ? -23.348 -2.681 14.148 1.00 95.31 412 GLY A CA 1
ATOM 3150 C C . GLY A 1 412 ? -22.520 -2.609 12.868 1.00 95.31 412 GLY A C 1
ATOM 3151 O O . GLY A 1 412 ? -21.316 -2.863 12.916 1.00 95.31 412 GLY A O 1
ATOM 3152 N N . ASN A 1 413 ? -23.143 -2.277 11.733 1.00 96.44 413 ASN A N 1
ATOM 3153 C CA . ASN A 1 413 ? -22.441 -1.912 10.504 1.00 96.44 413 ASN A CA 1
ATOM 3154 C C . ASN A 1 413 ? -22.192 -0.403 10.480 1.00 96.44 413 ASN A C 1
ATOM 3156 O O . ASN A 1 413 ? -22.917 0.360 11.111 1.00 96.44 413 ASN A O 1
ATOM 3160 N N . VAL A 1 414 ? -21.208 0.044 9.707 1.00 97.88 414 VAL A N 1
ATOM 3161 C CA . VAL A 1 414 ? -21.020 1.474 9.440 1.00 97.88 414 VAL A CA 1
ATOM 3162 C C . VAL A 1 414 ? -22.249 2.036 8.708 1.00 97.88 414 VAL A C 1
ATOM 3164 O O . VAL A 1 414 ? -22.669 1.480 7.693 1.00 97.88 414 VAL A O 1
ATOM 3167 N N . ASP A 1 415 ? -22.814 3.135 9.210 1.00 97.94 415 ASP A N 1
ATOM 3168 C CA . ASP A 1 415 ? -23.886 3.884 8.553 1.00 97.94 415 ASP A CA 1
ATOM 3169 C C . ASP A 1 415 ? -23.314 4.646 7.351 1.00 97.94 415 ASP A C 1
ATOM 3171 O O . ASP A 1 415 ? -22.403 5.462 7.489 1.00 97.94 415 ASP A O 1
ATOM 3175 N N . LEU A 1 416 ? -23.832 4.345 6.159 1.00 96.75 416 LEU A N 1
ATOM 3176 C CA . LEU A 1 416 ? -23.377 4.924 4.893 1.00 96.75 416 LEU A CA 1
ATOM 3177 C C . LEU A 1 416 ? -24.198 6.151 4.470 1.00 96.75 416 LEU A C 1
ATOM 3179 O O . LEU A 1 416 ? -24.044 6.635 3.348 1.00 96.75 416 LEU A O 1
ATOM 3183 N N . THR A 1 417 ? -25.095 6.636 5.331 1.00 95.94 417 THR A N 1
ATOM 3184 C CA . THR A 1 417 ? -25.899 7.829 5.056 1.00 95.94 417 THR A CA 1
ATOM 3185 C C . THR A 1 417 ? -24.990 9.062 4.929 1.00 95.94 417 THR A C 1
ATOM 3187 O O . THR A 1 417 ? -24.202 9.333 5.832 1.00 95.94 417 THR A O 1
ATOM 3190 N N . PRO A 1 418 ? -25.077 9.857 3.845 1.00 89.94 418 PRO A N 1
ATOM 3191 C CA . PRO A 1 418 ? -24.255 11.057 3.701 1.00 89.94 418 PRO A CA 1
ATOM 3192 C C . PRO A 1 418 ? -24.431 12.048 4.863 1.00 89.94 418 PRO A C 1
ATOM 3194 O O . PRO A 1 418 ? -25.546 12.278 5.332 1.00 89.94 418 PRO A O 1
ATOM 3197 N N . GLY A 1 419 ? -23.332 12.673 5.296 1.00 91.19 419 GLY A N 1
ATOM 3198 C CA . GLY A 1 419 ? -23.336 13.704 6.343 1.00 91.19 419 GLY A CA 1
ATOM 3199 C C . GLY A 1 419 ? -23.308 13.181 7.786 1.00 91.19 419 GLY A C 1
ATOM 3200 O O . GLY A 1 419 ? -23.420 13.974 8.720 1.00 91.19 419 GLY A O 1
ATOM 3201 N N . THR A 1 420 ? -23.151 11.870 7.997 1.00 92.75 420 THR A N 1
ATOM 3202 C CA . THR A 1 420 ? -22.968 11.272 9.336 1.00 92.75 420 THR A CA 1
ATOM 3203 C C . THR A 1 420 ? -21.501 11.112 9.741 1.00 92.75 420 THR A C 1
ATOM 3205 O O . THR A 1 420 ? -21.217 10.555 10.801 1.00 92.75 420 THR A O 1
ATOM 3208 N N . SER A 1 421 ? -20.575 11.573 8.906 1.00 96.88 421 SER A N 1
ATOM 3209 C CA . SER A 1 421 ? -19.129 11.440 9.072 1.00 96.88 421 SER A CA 1
ATOM 3210 C C . SER A 1 421 ? -18.411 12.762 8.836 1.00 96.88 421 SER A C 1
ATOM 3212 O O . SER A 1 421 ? -18.957 13.670 8.216 1.00 96.88 421 SER A O 1
ATOM 3214 N N . ASP A 1 422 ? -17.192 12.836 9.358 1.00 97.38 422 ASP A N 1
ATOM 3215 C CA . ASP A 1 422 ? -16.263 13.967 9.245 1.00 97.38 422 ASP A CA 1
ATOM 3216 C C . ASP A 1 422 ? -14.856 13.365 9.176 1.00 97.38 422 ASP A C 1
ATOM 3218 O O . ASP A 1 422 ? -14.450 12.684 10.127 1.00 97.38 422 ASP A O 1
ATOM 3222 N N . TRP A 1 423 ? -14.156 13.509 8.052 1.00 97.38 423 TRP A N 1
ATOM 3223 C CA . TRP A 1 423 ? -12.764 13.107 7.917 1.00 97.38 423 TRP A CA 1
ATOM 3224 C C . TRP A 1 423 ? -11.885 14.262 8.386 1.00 97.38 423 TRP A C 1
ATOM 3226 O O . TRP A 1 42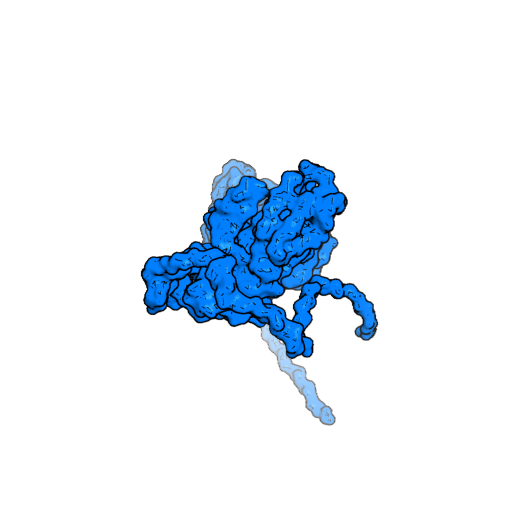3 ? -11.798 15.311 7.770 1.00 97.38 423 TRP A O 1
ATOM 3236 N N . ILE A 1 424 ? -11.189 14.048 9.499 1.00 97.69 424 ILE A N 1
ATOM 3237 C CA . ILE A 1 424 ? -10.584 15.125 10.285 1.00 97.69 424 ILE A CA 1
ATOM 3238 C C . ILE A 1 424 ? -9.120 15.360 9.921 1.00 97.69 424 ILE A C 1
ATOM 3240 O O . ILE A 1 424 ? -8.666 16.503 9.906 1.00 97.69 424 ILE A O 1
ATOM 3244 N N . ALA A 1 425 ? -8.349 14.283 9.731 1.00 97.38 425 ALA A N 1
ATOM 3245 C CA . ALA A 1 425 ? -6.905 14.388 9.536 1.00 97.38 425 ALA A CA 1
ATOM 3246 C C . ALA A 1 425 ? -6.283 13.166 8.843 1.00 97.38 425 ALA A C 1
ATOM 3248 O O . ALA A 1 425 ? -6.798 12.043 8.912 1.00 97.38 425 ALA A O 1
ATOM 3249 N N . VAL A 1 426 ? -5.113 13.405 8.248 1.00 96.50 426 VAL A N 1
ATOM 3250 C CA . VAL A 1 426 ? -4.139 12.397 7.807 1.00 96.50 426 VAL A CA 1
ATOM 3251 C C . VAL A 1 426 ? -2.794 12.623 8.502 1.00 96.50 426 VAL A C 1
ATOM 3253 O O . VAL A 1 426 ? -2.496 13.732 8.944 1.00 96.50 426 VAL A O 1
ATOM 3256 N N . GLY A 1 427 ? -1.975 11.580 8.605 1.00 96.06 427 GLY A N 1
ATOM 3257 C CA . GLY A 1 427 ? -0.621 11.671 9.144 1.00 96.06 427 GLY A CA 1
ATOM 3258 C C . GLY A 1 427 ? 0.212 10.412 8.904 1.00 96.06 427 GLY A C 1
ATOM 3259 O O . GLY A 1 427 ? -0.112 9.569 8.062 1.00 96.06 427 GLY A O 1
ATOM 3260 N N . GLY A 1 428 ? 1.312 10.280 9.649 1.00 95.81 428 GLY A N 1
ATOM 3261 C CA . GLY A 1 428 ? 2.325 9.263 9.361 1.00 95.81 428 GLY A CA 1
ATOM 3262 C C . GLY A 1 428 ? 2.993 9.571 8.022 1.00 95.81 428 GLY A C 1
ATOM 3263 O O . GLY A 1 428 ? 3.566 10.643 7.856 1.00 95.81 428 GLY A O 1
ATOM 3264 N N . GLU A 1 429 ? 2.888 8.648 7.072 1.00 95.31 429 GLU A N 1
ATOM 3265 C CA . GLU A 1 429 ? 3.350 8.800 5.686 1.00 95.31 429 GLU A CA 1
ATOM 3266 C C . GLU A 1 429 ? 2.220 9.181 4.707 1.00 95.31 429 GLU A C 1
ATOM 3268 O O . GLU A 1 429 ? 2.449 9.303 3.500 1.00 95.31 429 GLU A O 1
ATOM 3273 N N . ALA A 1 430 ? 0.990 9.379 5.197 1.00 95.38 430 ALA A N 1
ATOM 3274 C CA . ALA A 1 430 ? -0.091 9.937 4.391 1.00 95.38 430 ALA A CA 1
ATOM 3275 C C . ALA A 1 430 ? 0.027 11.461 4.317 1.00 95.38 430 ALA A C 1
ATOM 3277 O O . ALA A 1 430 ? 0.057 12.142 5.340 1.00 95.38 430 ALA A O 1
ATOM 3278 N N . MET A 1 431 ? 0.015 11.989 3.094 1.00 93.69 431 MET A N 1
ATOM 3279 C CA . MET A 1 431 ? -0.125 13.426 2.824 1.00 93.69 431 MET A CA 1
ATOM 3280 C C . MET A 1 431 ? -1.569 13.805 2.459 1.00 93.69 431 MET A C 1
ATOM 3282 O O . MET A 1 431 ? -1.958 14.960 2.597 1.00 93.69 431 MET A O 1
ATOM 3286 N N . PHE A 1 432 ? -2.366 12.824 2.021 1.00 95.75 432 PHE A N 1
ATOM 3287 C CA . PHE A 1 432 ? -3.728 12.985 1.512 1.00 95.75 432 PHE A CA 1
ATOM 3288 C C . PHE A 1 432 ? -4.599 11.785 1.910 1.00 95.75 432 PHE A C 1
ATOM 3290 O O . PHE A 1 432 ? -4.089 10.733 2.319 1.00 95.75 432 PHE A O 1
ATOM 3297 N N . CYS A 1 433 ? -5.914 11.908 1.730 1.00 96.06 433 CYS A N 1
ATOM 3298 C CA . CYS A 1 433 ? -6.794 10.743 1.686 1.00 96.06 433 CYS A CA 1
ATOM 3299 C C . CYS A 1 433 ? -6.379 9.800 0.536 1.00 96.06 433 CYS A C 1
ATOM 3301 O O . CYS A 1 433 ? -5.932 10.272 -0.518 1.00 96.06 433 CYS A O 1
ATOM 3303 N N . PRO A 1 434 ? -6.507 8.468 0.701 1.00 96.88 434 PRO A N 1
ATOM 3304 C CA . PRO A 1 434 ? -6.226 7.538 -0.391 1.00 96.88 434 PRO A CA 1
ATOM 3305 C C . PRO A 1 434 ? -7.169 7.831 -1.560 1.00 96.88 434 PRO A C 1
ATOM 3307 O O . PRO A 1 434 ? -8.314 8.176 -1.323 1.00 96.88 434 PRO A O 1
ATOM 3310 N N . LEU A 1 435 ? -6.740 7.676 -2.815 1.00 97.38 435 LEU A N 1
ATOM 3311 C CA . LEU A 1 435 ? -7.646 7.820 -3.966 1.00 97.38 435 LEU A CA 1
ATOM 3312 C C . LEU A 1 435 ? -8.720 6.722 -3.958 1.00 97.38 435 LEU A C 1
ATOM 3314 O O . LEU A 1 435 ? -9.869 6.960 -4.339 1.00 97.38 435 LEU A O 1
ATOM 3318 N N . ASN A 1 436 ? -8.331 5.505 -3.576 1.00 98.12 436 ASN A N 1
ATOM 3319 C CA . AS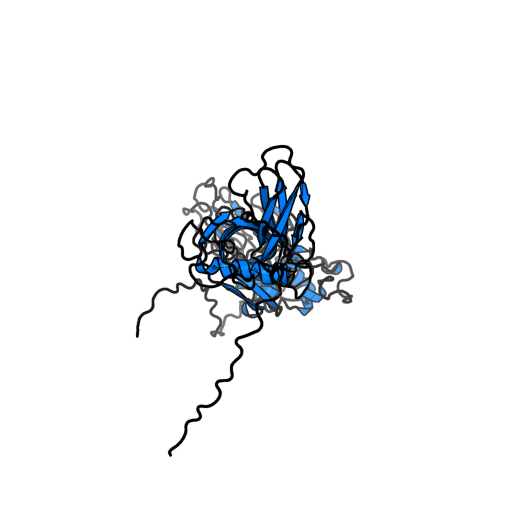N A 1 436 ? -9.210 4.346 -3.545 1.00 98.12 436 ASN A CA 1
ATOM 3320 C C . ASN A 1 436 ? -8.712 3.269 -2.571 1.00 98.12 436 ASN A C 1
ATOM 3322 O O . ASN A 1 436 ? -7.533 3.219 -2.216 1.00 98.12 436 ASN A O 1
ATOM 3326 N N . VAL A 1 437 ? -9.635 2.394 -2.175 1.00 98.62 437 VAL A N 1
ATOM 3327 C CA . VAL A 1 437 ? -9.371 1.116 -1.507 1.00 98.62 437 VAL A CA 1
ATOM 3328 C C . VAL A 1 437 ? -10.300 0.075 -2.126 1.00 98.62 437 VAL A C 1
ATOM 3330 O O . VAL A 1 437 ? -11.514 0.276 -2.184 1.00 98.62 437 VAL A O 1
ATOM 3333 N N . MET A 1 438 ? -9.733 -1.022 -2.615 1.00 98.69 438 MET A N 1
ATOM 3334 C CA . MET A 1 438 ? -10.390 -1.943 -3.538 1.00 98.69 438 MET A CA 1
ATOM 3335 C C . MET A 1 438 ? -10.118 -3.402 -3.174 1.00 98.69 438 MET A C 1
ATOM 3337 O O . MET A 1 438 ? -8.989 -3.796 -2.872 1.00 98.69 438 MET A O 1
ATOM 3341 N N . GLU A 1 439 ? -11.158 -4.226 -3.249 1.00 98.62 439 GLU A N 1
ATOM 3342 C CA . GLU A 1 439 ? -11.038 -5.678 -3.239 1.00 98.62 439 GLU A CA 1
ATOM 3343 C C . GLU A 1 439 ? -10.540 -6.171 -4.602 1.00 98.62 439 GLU A C 1
ATOM 3345 O O . GLU A 1 439 ? -11.188 -5.949 -5.626 1.00 98.62 439 GLU A O 1
ATOM 3350 N N . VAL A 1 440 ? -9.424 -6.902 -4.611 1.00 98.00 440 VAL A N 1
ATOM 3351 C CA . VAL A 1 440 ? -8.976 -7.647 -5.794 1.00 98.00 440 VAL A CA 1
ATOM 3352 C C . VAL A 1 440 ? -9.518 -9.070 -5.691 1.00 98.00 440 VAL A C 1
ATOM 3354 O O . VAL A 1 440 ? -9.080 -9.841 -4.836 1.00 98.00 440 VAL A O 1
ATOM 3357 N N . VAL A 1 441 ? -10.489 -9.410 -6.540 1.00 97.38 441 VAL A N 1
ATOM 3358 C CA . VAL A 1 441 ? -11.151 -10.726 -6.537 1.00 97.38 441 VAL A CA 1
ATOM 3359 C C . VAL A 1 441 ? -10.294 -11.753 -7.270 1.00 97.38 441 VAL A C 1
ATOM 3361 O O . VAL A 1 441 ? -10.051 -12.849 -6.770 1.00 97.38 441 VAL A O 1
ATOM 3364 N N . MET A 1 442 ? -9.824 -11.388 -8.460 1.00 96.31 442 MET A N 1
ATOM 3365 C CA . MET A 1 442 ? -8.915 -12.191 -9.272 1.00 96.31 442 MET A CA 1
ATOM 3366 C C . MET A 1 442 ? -8.191 -11.310 -10.291 1.00 96.31 442 MET A C 1
ATOM 3368 O O . MET A 1 442 ? -8.605 -10.182 -10.558 1.00 96.31 442 MET A O 1
ATOM 3372 N N . SER A 1 443 ? -7.127 -11.848 -10.878 1.00 97.00 443 SER A N 1
ATOM 3373 C CA . SER A 1 443 ? -6.321 -11.183 -11.899 1.00 97.00 443 SER A CA 1
ATOM 3374 C C . SER A 1 443 ? -6.031 -12.139 -13.054 1.00 97.00 443 SER A C 1
ATOM 3376 O O . SER A 1 443 ? -5.905 -13.351 -12.845 1.00 97.00 443 SER A O 1
ATOM 3378 N N . ARG A 1 444 ? -5.936 -11.595 -14.268 1.00 97.25 444 ARG A N 1
ATOM 3379 C CA . ARG A 1 444 ? -5.311 -12.253 -15.420 1.00 97.25 444 ARG A CA 1
ATOM 3380 C C . ARG A 1 444 ? -3.886 -11.718 -15.562 1.00 97.25 444 ARG A C 1
ATOM 3382 O O . ARG A 1 444 ? -3.687 -10.515 -15.673 1.00 97.25 444 ARG A O 1
ATOM 3389 N N . TRP A 1 445 ? -2.898 -12.605 -15.588 1.00 97.56 445 TRP A N 1
ATOM 3390 C CA . TRP A 1 445 ? -1.488 -12.215 -15.640 1.00 97.56 445 TRP A CA 1
ATOM 3391 C C . TRP A 1 445 ? -1.044 -11.991 -17.085 1.00 97.56 445 TRP A C 1
ATOM 3393 O O . TRP A 1 445 ? -0.489 -12.875 -17.737 1.00 97.56 445 TRP A O 1
ATOM 3403 N N . GLN A 1 446 ? -1.339 -10.799 -17.592 1.00 96.69 446 GLN A N 1
ATOM 3404 C CA . GLN A 1 446 ? -0.986 -10.368 -18.937 1.00 96.69 446 GLN A CA 1
ATOM 3405 C C . GLN A 1 446 ? -0.639 -8.875 -18.907 1.00 96.69 446 GLN A C 1
ATOM 3407 O O . GLN A 1 446 ? -1.525 -8.025 -18.834 1.00 96.69 446 GLN A O 1
ATOM 3412 N N . GLY A 1 447 ? 0.655 -8.568 -18.958 1.00 95.19 447 GLY A N 1
ATOM 3413 C CA . GLY A 1 447 ? 1.158 -7.196 -18.954 1.00 95.19 447 GLY A CA 1
ATOM 3414 C C . GLY A 1 447 ? 0.863 -6.446 -20.249 1.00 95.19 447 GLY A C 1
ATOM 3415 O O . GLY A 1 447 ? 0.178 -6.949 -21.150 1.00 95.19 447 GLY A O 1
ATOM 3416 N N . HIS A 1 448 ? 1.398 -5.232 -20.348 1.00 95.50 448 HIS A N 1
ATOM 3417 C CA . HIS A 1 448 ? 1.404 -4.506 -21.617 1.00 95.50 448 HIS A CA 1
ATOM 3418 C C . HIS A 1 448 ? 2.465 -5.076 -22.560 1.00 95.50 448 HIS A C 1
ATOM 3420 O O . HIS A 1 448 ? 2.225 -5.141 -23.768 1.00 95.50 448 HIS A O 1
ATOM 3426 N N . ASN A 1 449 ? 3.579 -5.563 -22.007 1.00 97.31 449 ASN A N 1
ATOM 3427 C CA . ASN A 1 449 ? 4.651 -6.190 -22.754 1.00 97.31 449 ASN A CA 1
ATOM 3428 C C . ASN A 1 449 ? 4.237 -7.576 -23.281 1.00 97.31 449 ASN A C 1
ATOM 3430 O O . ASN A 1 449 ? 4.122 -8.531 -22.506 1.00 97.31 449 ASN A O 1
ATOM 3434 N N . PRO A 1 450 ? 4.034 -7.747 -24.603 1.00 96.81 450 PRO A N 1
ATOM 3435 C CA . PRO A 1 450 ? 3.496 -8.987 -25.161 1.00 96.81 450 PRO A CA 1
ATOM 3436 C C . PRO A 1 450 ? 4.495 -10.151 -25.110 1.00 96.81 450 PRO A C 1
ATOM 3438 O O . PRO A 1 450 ? 4.117 -11.299 -25.351 1.00 96.81 450 PRO A O 1
ATOM 3441 N N . PHE A 1 451 ? 5.771 -9.867 -24.838 1.00 98.12 451 PHE A N 1
ATOM 3442 C CA . PHE A 1 451 ? 6.819 -10.877 -24.753 1.00 98.12 451 PHE A CA 1
ATOM 3443 C C . PHE A 1 451 ? 6.908 -11.501 -23.358 1.00 98.12 451 PHE A C 1
ATOM 3445 O O . PHE A 1 451 ? 7.326 -12.656 -23.240 1.00 98.12 451 PHE A O 1
ATOM 3452 N N . VAL A 1 452 ? 6.461 -10.785 -22.321 1.00 98.25 452 VAL A N 1
ATOM 3453 C CA . VAL A 1 452 ? 6.368 -11.316 -20.961 1.00 98.25 452 VAL A CA 1
ATOM 3454 C C . VAL A 1 452 ? 5.046 -12.061 -20.810 1.00 98.25 452 VAL A C 1
ATOM 3456 O O . VAL A 1 452 ? 3.966 -11.480 -20.843 1.00 98.25 452 VAL A O 1
ATOM 3459 N N . ASN A 1 453 ? 5.120 -13.378 -20.632 1.00 97.62 453 ASN A N 1
ATOM 3460 C CA . ASN A 1 453 ? 3.943 -14.217 -20.409 1.00 97.62 453 ASN A CA 1
ATOM 3461 C C . ASN A 1 453 ? 4.007 -14.981 -19.081 1.00 97.62 453 ASN A C 1
ATOM 3463 O O . ASN A 1 453 ? 5.080 -15.341 -18.589 1.00 97.62 453 ASN A O 1
ATOM 3467 N N . GLU A 1 454 ? 2.824 -15.276 -18.540 1.00 97.62 454 GLU A N 1
ATOM 3468 C CA . GLU A 1 454 ? 2.642 -15.957 -17.258 1.00 97.62 454 GLU A CA 1
ATOM 3469 C C . GLU A 1 454 ? 3.338 -17.321 -17.192 1.00 97.62 454 GLU A C 1
ATOM 3471 O O . GLU A 1 454 ? 3.956 -17.643 -16.180 1.00 97.62 454 GLU A O 1
ATOM 3476 N N . ALA A 1 455 ? 3.277 -18.124 -18.259 1.00 97.25 455 ALA A N 1
ATOM 3477 C CA . ALA A 1 455 ? 3.858 -19.467 -18.262 1.00 97.25 455 ALA A CA 1
ATOM 3478 C C . ALA A 1 455 ? 5.378 -19.431 -18.036 1.00 97.25 455 ALA A C 1
ATOM 3480 O O . ALA A 1 455 ? 5.911 -20.200 -17.231 1.00 97.25 455 ALA A O 1
ATOM 3481 N N . ASN A 1 456 ? 6.066 -18.500 -18.696 1.00 97.94 456 ASN A N 1
ATOM 3482 C CA . ASN A 1 456 ? 7.494 -18.276 -18.515 1.00 97.94 456 ASN A CA 1
ATOM 3483 C C . ASN A 1 456 ? 7.817 -17.756 -17.107 1.00 97.94 456 ASN A C 1
ATOM 3485 O O . ASN A 1 456 ? 8.738 -18.269 -16.480 1.00 97.94 456 ASN A O 1
ATOM 3489 N N . VAL A 1 457 ? 7.059 -16.789 -16.574 1.00 98.19 457 VAL A N 1
ATOM 3490 C CA . VAL A 1 457 ? 7.311 -16.267 -15.215 1.00 98.19 457 VAL A CA 1
ATOM 3491 C C . VAL A 1 457 ? 7.069 -17.347 -14.154 1.00 98.19 457 VAL A C 1
ATOM 3493 O O . VAL A 1 457 ? 7.906 -17.540 -13.275 1.00 98.19 457 VAL A O 1
ATOM 3496 N N . ARG A 1 458 ? 6.005 -18.154 -14.279 1.00 97.75 458 ARG A N 1
ATOM 3497 C CA . ARG A 1 458 ? 5.765 -19.307 -13.390 1.00 97.75 458 ARG A CA 1
ATOM 3498 C C . ARG A 1 458 ? 6.875 -20.348 -13.463 1.00 97.75 458 ARG A C 1
ATOM 3500 O O . ARG A 1 458 ? 7.227 -20.922 -12.439 1.00 97.75 458 ARG A O 1
ATOM 3507 N N . ALA A 1 459 ? 7.457 -20.579 -14.640 1.00 97.44 459 ALA A N 1
ATOM 3508 C CA . ALA A 1 459 ? 8.596 -21.483 -14.784 1.00 97.44 459 ALA A CA 1
ATOM 3509 C C . ALA A 1 459 ? 9.836 -21.025 -13.993 1.00 97.44 459 ALA A C 1
ATOM 3511 O O . ALA A 1 459 ? 10.654 -21.868 -13.627 1.00 97.44 459 ALA A O 1
ATOM 3512 N N . LEU A 1 460 ? 9.965 -19.723 -13.724 1.00 98.00 460 LEU A N 1
ATOM 3513 C CA . LEU A 1 460 ? 11.055 -19.132 -12.946 1.00 98.00 460 LEU A CA 1
ATOM 3514 C C . LEU A 1 460 ? 10.755 -19.058 -11.440 1.00 98.00 460 LEU A C 1
ATOM 3516 O O . LEU A 1 460 ? 11.682 -18.849 -10.662 1.00 98.00 460 LEU A O 1
ATOM 3520 N N . ASP A 1 461 ? 9.496 -19.225 -11.021 1.00 98.19 461 ASP A N 1
ATOM 3521 C CA . ASP A 1 461 ? 9.047 -18.992 -9.646 1.00 98.19 461 ASP A CA 1
ATOM 3522 C C . ASP A 1 461 ? 8.645 -20.281 -8.922 1.00 98.19 461 ASP A C 1
ATOM 3524 O O . ASP A 1 461 ? 7.540 -20.804 -9.089 1.00 98.19 461 ASP A O 1
ATOM 3528 N N . LEU A 1 462 ? 9.511 -20.764 -8.033 1.00 97.50 462 LEU A N 1
ATOM 3529 C CA . LEU A 1 462 ? 9.253 -21.954 -7.227 1.00 97.50 462 LEU A CA 1
ATOM 3530 C C . LEU A 1 462 ? 8.047 -21.783 -6.288 1.00 97.50 462 LEU A C 1
ATOM 3532 O O . LEU A 1 462 ? 7.356 -22.757 -6.006 1.00 97.50 462 LEU A O 1
ATOM 3536 N N . ALA A 1 463 ? 7.737 -20.570 -5.826 1.00 97.56 463 ALA A N 1
ATOM 3537 C CA . ALA A 1 463 ? 6.613 -20.353 -4.915 1.00 97.56 463 ALA A CA 1
ATOM 3538 C C . ALA A 1 463 ? 5.253 -20.374 -5.634 1.00 97.56 463 ALA A C 1
ATOM 3540 O O . ALA A 1 463 ? 4.239 -20.709 -5.022 1.00 97.56 463 ALA A O 1
ATOM 3541 N N . ASN A 1 464 ? 5.228 -20.047 -6.931 1.00 96.81 464 ASN A N 1
ATOM 3542 C CA . ASN A 1 464 ? 3.998 -19.821 -7.693 1.00 96.81 464 ASN A CA 1
ATOM 3543 C C . ASN A 1 464 ? 3.893 -20.694 -8.965 1.00 96.81 464 ASN A C 1
ATOM 3545 O O . ASN A 1 464 ? 3.286 -20.282 -9.953 1.00 96.81 464 ASN A O 1
ATOM 3549 N N . GLY A 1 465 ? 4.430 -21.920 -8.951 1.00 88.81 465 GLY A N 1
ATOM 3550 C CA . GLY A 1 465 ? 4.171 -22.934 -9.992 1.00 88.81 465 GLY A CA 1
ATOM 3551 C C . GLY A 1 465 ? 5.402 -23.554 -10.661 1.00 88.81 465 GLY A C 1
ATOM 3552 O O . GLY A 1 465 ? 5.250 -24.480 -11.452 1.00 88.81 465 GLY A O 1
ATOM 3553 N N . GLY A 1 466 ? 6.610 -23.098 -10.331 1.00 84.69 466 GLY A N 1
ATOM 3554 C CA . GLY A 1 466 ? 7.870 -23.614 -10.875 1.00 84.69 466 GLY A CA 1
ATOM 3555 C C . GLY A 1 466 ? 8.357 -24.920 -10.237 1.00 84.69 466 GLY A C 1
ATOM 3556 O O . GLY A 1 466 ? 9.259 -25.563 -10.778 1.00 84.69 466 GLY A O 1
ATOM 3557 N N . LEU A 1 467 ? 7.767 -25.349 -9.112 1.00 78.31 467 LEU A N 1
ATOM 3558 C CA . LEU A 1 467 ? 8.083 -26.625 -8.456 1.00 78.31 467 LEU A CA 1
ATOM 3559 C C . LEU A 1 467 ? 7.717 -27.800 -9.375 1.00 78.31 467 LEU A C 1
ATOM 3561 O O . LEU A 1 467 ? 6.566 -28.217 -9.448 1.00 78.31 467 LEU A O 1
ATOM 3565 N N . GLY A 1 468 ? 8.712 -28.323 -10.090 1.00 79.62 468 GLY A N 1
ATOM 3566 C CA . GLY A 1 468 ? 8.557 -29.420 -11.050 1.00 79.62 468 GLY A CA 1
ATOM 3567 C C . GLY A 1 468 ? 9.117 -29.109 -12.437 1.00 79.62 468 GLY A C 1
ATOM 3568 O O . GLY A 1 468 ? 9.333 -30.030 -13.224 1.00 79.62 468 GLY A O 1
ATOM 3569 N N . ASN A 1 469 ? 9.428 -27.844 -12.733 1.00 82.88 469 ASN A N 1
ATOM 3570 C CA . ASN A 1 469 ? 10.118 -27.499 -13.966 1.00 82.88 469 ASN A CA 1
ATOM 3571 C C . ASN A 1 469 ? 11.637 -27.677 -13.810 1.00 82.88 469 ASN A C 1
ATOM 3573 O O . ASN A 1 469 ? 12.341 -26.802 -13.311 1.00 82.88 469 ASN A O 1
ATOM 3577 N N . GLY A 1 470 ? 12.157 -28.816 -14.273 1.00 88.56 470 GLY A N 1
ATOM 3578 C CA . GLY A 1 470 ? 13.591 -29.123 -14.225 1.00 88.56 470 GLY A CA 1
ATOM 3579 C C . GLY A 1 470 ? 14.478 -28.196 -15.069 1.00 88.56 470 GLY A C 1
ATOM 3580 O O . GLY A 1 470 ? 15.694 -28.207 -14.881 1.00 88.56 470 GLY A O 1
ATOM 3581 N N . ARG A 1 471 ? 13.904 -27.371 -15.963 1.00 93.50 471 ARG A N 1
ATOM 3582 C CA . ARG A 1 471 ? 14.655 -26.479 -16.870 1.00 93.50 471 ARG A CA 1
ATOM 3583 C C . ARG A 1 471 ? 15.604 -25.535 -16.130 1.00 93.50 471 ARG A C 1
ATOM 3585 O O . ARG A 1 471 ? 16.692 -25.273 -16.628 1.00 93.50 471 ARG A O 1
ATOM 3592 N N . PHE A 1 472 ? 15.205 -25.049 -14.955 1.00 96.00 472 PHE A N 1
ATOM 3593 C CA . PHE A 1 472 ? 15.952 -24.048 -14.186 1.00 96.00 472 PHE A CA 1
ATOM 3594 C C . PHE A 1 472 ? 16.431 -24.574 -12.824 1.00 96.00 472 PHE A C 1
ATOM 3596 O O . PHE A 1 472 ? 16.633 -23.803 -11.890 1.00 96.00 472 PHE A O 1
ATOM 3603 N N . ALA A 1 473 ? 16.626 -25.890 -12.694 1.00 93.81 473 ALA A N 1
ATOM 3604 C CA . ALA A 1 473 ? 17.166 -26.494 -11.472 1.00 93.81 473 ALA A CA 1
ATOM 3605 C C . ALA A 1 473 ? 18.704 -26.393 -11.360 1.00 93.81 473 ALA A C 1
ATOM 3607 O O . ALA A 1 473 ? 19.250 -26.599 -10.279 1.00 93.81 473 ALA A O 1
ATOM 3608 N N . GLY A 1 474 ? 19.397 -26.123 -12.474 1.00 93.81 474 GLY A N 1
ATOM 3609 C CA . GLY A 1 474 ? 20.862 -26.102 -12.564 1.00 93.81 474 GLY A CA 1
ATOM 3610 C C . GLY A 1 474 ? 21.514 -24.767 -12.194 1.00 93.81 474 GLY A C 1
ATOM 3611 O O . GLY A 1 474 ? 20.916 -23.920 -11.537 1.00 93.81 474 GLY A O 1
ATOM 3612 N N . ALA A 1 475 ? 22.764 -24.586 -12.629 1.00 96.25 475 ALA A N 1
ATOM 3613 C CA . ALA A 1 475 ? 23.475 -23.315 -12.507 1.00 96.25 475 ALA A CA 1
ATOM 3614 C C . ALA A 1 475 ? 22.910 -22.272 -13.490 1.00 96.25 475 ALA A C 1
ATOM 3616 O O . ALA A 1 475 ? 22.492 -22.649 -14.591 1.00 96.25 475 ALA A O 1
ATOM 3617 N N . PRO A 1 476 ? 22.904 -20.979 -13.123 1.00 96.69 476 PRO A N 1
ATOM 3618 C CA . PRO A 1 476 ? 22.461 -19.927 -14.025 1.00 96.69 476 PRO A CA 1
ATOM 3619 C C . PRO A 1 476 ? 23.388 -19.803 -15.244 1.00 96.69 476 PRO A C 1
ATOM 3621 O O . PRO A 1 476 ? 24.592 -20.064 -15.130 1.00 96.69 476 PRO A O 1
ATOM 3624 N N . PRO A 1 477 ? 22.858 -19.398 -16.413 1.00 96.06 477 PRO A N 1
ATOM 3625 C CA . PRO A 1 477 ? 23.692 -19.101 -17.568 1.00 96.06 477 PRO A CA 1
ATOM 3626 C C . PRO A 1 477 ? 24.564 -17.863 -17.311 1.00 96.06 477 PRO A C 1
ATOM 3628 O O . PRO A 1 477 ? 24.292 -17.047 -16.431 1.00 96.06 477 PRO A O 1
ATOM 3631 N N . GLN A 1 478 ? 25.615 -17.707 -18.115 1.00 96.56 478 GLN A N 1
ATOM 3632 C CA . GLN A 1 478 ? 26.382 -16.463 -18.166 1.00 96.56 478 GLN A CA 1
ATOM 3633 C C . GLN A 1 478 ? 25.585 -15.430 -18.965 1.00 96.56 478 GLN A C 1
ATOM 3635 O O . GLN A 1 478 ? 25.441 -15.565 -20.182 1.00 96.56 478 GLN A O 1
ATOM 3640 N N . PHE A 1 479 ? 25.052 -14.425 -18.274 1.00 96.81 479 PHE A N 1
ATOM 3641 C CA . PHE A 1 479 ? 24.312 -13.341 -18.909 1.00 96.81 479 PHE A CA 1
ATOM 3642 C C . PHE A 1 479 ? 25.254 -12.380 -19.627 1.00 96.81 479 PHE A C 1
ATOM 3644 O O . PHE A 1 479 ? 26.318 -12.018 -19.125 1.00 96.81 479 PHE A O 1
ATOM 3651 N N . ARG A 1 480 ? 24.844 -11.973 -20.822 1.00 95.81 480 ARG A N 1
ATOM 3652 C CA . ARG A 1 480 ? 25.525 -10.991 -21.662 1.00 95.81 480 ARG A CA 1
ATOM 3653 C C . ARG A 1 480 ? 24.928 -9.602 -21.430 1.00 95.81 480 ARG A C 1
ATOM 3655 O O . ARG A 1 480 ? 23.716 -9.526 -21.217 1.00 95.81 480 ARG A O 1
ATOM 3662 N N . PRO A 1 481 ? 25.738 -8.532 -21.507 1.00 94.62 481 PRO A N 1
ATOM 3663 C CA . PRO A 1 481 ? 25.219 -7.172 -21.498 1.00 94.62 481 PRO A CA 1
ATOM 3664 C C . PRO A 1 481 ? 24.401 -6.893 -22.761 1.00 94.62 481 PRO A C 1
ATOM 3666 O O . PRO A 1 481 ? 24.541 -7.600 -23.766 1.00 94.62 481 PRO A O 1
ATOM 3669 N N . VAL A 1 482 ? 23.595 -5.839 -22.724 1.00 92.38 482 VAL A N 1
ATOM 3670 C CA . VAL A 1 482 ? 22.678 -5.424 -23.800 1.00 92.38 482 VAL A CA 1
ATOM 3671 C C . VAL A 1 482 ? 23.382 -5.354 -25.140 1.00 92.38 482 VAL A C 1
ATOM 3673 O O . VAL A 1 482 ? 22.998 -6.068 -26.060 1.00 92.38 482 VAL A O 1
ATOM 3676 N N . GLY A 1 483 ? 24.481 -4.600 -25.234 1.00 89.50 483 GLY A N 1
ATOM 3677 C CA . GLY A 1 483 ? 25.209 -4.441 -26.496 1.00 89.50 483 GLY A CA 1
ATOM 3678 C C . GLY A 1 483 ? 25.691 -5.769 -27.101 1.00 89.50 483 GLY A C 1
ATOM 3679 O O . GLY A 1 483 ? 25.747 -5.913 -28.320 1.00 89.50 483 GLY A O 1
ATOM 3680 N N . ALA A 1 484 ? 25.983 -6.777 -26.269 1.00 92.12 484 ALA A N 1
ATOM 3681 C CA . ALA A 1 484 ? 26.411 -8.102 -26.723 1.00 92.12 484 ALA A CA 1
ATOM 3682 C C . ALA A 1 484 ? 25.245 -9.073 -26.981 1.00 92.12 484 ALA A C 1
ATOM 3684 O O . ALA A 1 484 ? 25.389 -10.012 -27.770 1.00 92.12 484 ALA A O 1
ATOM 3685 N N . TYR A 1 485 ? 24.119 -8.904 -26.286 1.00 92.38 485 TYR A N 1
ATOM 3686 C CA . TYR A 1 485 ? 22.919 -9.707 -26.492 1.00 92.38 485 TYR A CA 1
ATOM 3687 C C . TYR A 1 485 ? 22.135 -9.210 -27.709 1.00 92.38 485 TYR A C 1
ATOM 3689 O O . TYR A 1 485 ? 21.896 -9.984 -28.634 1.00 92.38 485 TYR A O 1
ATOM 3697 N N . GLU A 1 486 ? 21.810 -7.919 -27.735 1.00 89.69 486 GLU A N 1
ATOM 3698 C CA . GLU A 1 486 ? 20.959 -7.271 -28.732 1.00 89.69 486 GLU A CA 1
ATOM 3699 C C . GLU A 1 486 ? 21.695 -6.929 -30.029 1.00 89.69 486 GLU A C 1
ATOM 3701 O O . GLU A 1 486 ? 21.069 -6.897 -31.080 1.00 89.69 486 GLU A O 1
ATOM 3706 N N . GLY A 1 487 ? 23.027 -6.780 -30.015 1.00 83.12 487 GLY A N 1
ATOM 3707 C CA . GLY A 1 487 ? 23.814 -6.465 -31.218 1.00 83.12 487 GLY A CA 1
ATOM 3708 C C . GLY A 1 487 ? 23.712 -7.497 -32.358 1.00 83.12 487 GLY A C 1
ATOM 3709 O O . GLY A 1 487 ? 24.119 -7.214 -33.484 1.00 83.12 487 GLY A O 1
ATOM 3710 N N . GLY A 1 488 ? 23.167 -8.691 -32.091 1.00 71.44 488 GLY A N 1
ATOM 3711 C CA . GLY A 1 488 ? 22.843 -9.705 -33.104 1.00 71.44 488 GLY A CA 1
ATOM 3712 C C . GLY A 1 488 ? 21.408 -9.644 -33.646 1.00 71.44 488 GLY A C 1
ATOM 3713 O O . GLY A 1 488 ? 21.096 -10.329 -34.622 1.00 71.44 488 GLY A O 1
ATOM 3714 N N . PHE A 1 489 ? 20.534 -8.848 -33.033 1.00 69.31 489 PHE A N 1
ATOM 3715 C CA . PHE A 1 489 ? 19.145 -8.664 -33.431 1.00 69.31 489 PHE A CA 1
ATOM 3716 C C . PHE A 1 489 ? 19.043 -7.358 -34.228 1.00 69.31 489 PHE A C 1
ATOM 3718 O O . PHE A 1 489 ? 19.432 -6.292 -33.762 1.00 69.31 489 PHE A O 1
ATOM 3725 N N . GLY A 1 490 ? 18.561 -7.424 -35.472 1.00 59.12 490 GLY A N 1
ATOM 3726 C CA . GLY A 1 490 ? 18.321 -6.205 -36.253 1.00 59.12 490 GLY A CA 1
ATOM 3727 C C . GLY A 1 490 ? 17.334 -5.273 -35.529 1.00 59.12 490 GLY A C 1
ATOM 3728 O O . GLY A 1 490 ? 16.474 -5.769 -34.797 1.00 59.12 490 GLY A O 1
ATOM 3729 N N . PRO A 1 491 ? 17.408 -3.944 -35.735 1.00 59.84 491 PRO A N 1
ATOM 3730 C CA . PRO A 1 491 ? 16.545 -2.994 -35.039 1.00 59.84 491 PRO A CA 1
ATOM 3731 C C . PRO A 1 491 ? 15.068 -3.332 -35.281 1.00 59.84 491 PRO A C 1
ATOM 3733 O O . PRO A 1 491 ? 14.596 -3.307 -36.421 1.00 59.84 491 PRO A O 1
ATOM 3736 N N . LEU A 1 492 ? 14.324 -3.611 -34.203 1.00 59.94 492 LEU A N 1
ATOM 3737 C CA . LEU A 1 492 ? 12.887 -3.931 -34.239 1.00 59.94 492 LEU A CA 1
ATOM 3738 C C . LEU A 1 492 ? 12.055 -2.841 -34.941 1.00 59.94 492 LEU A C 1
ATOM 3740 O O . LEU A 1 492 ? 10.992 -3.124 -35.495 1.00 59.94 492 LEU A O 1
ATOM 3744 N N . PHE A 1 493 ? 12.561 -1.605 -34.977 1.00 55.84 493 PHE A N 1
ATOM 3745 C CA . PHE A 1 493 ? 11.817 -0.420 -35.400 1.00 55.84 493 PHE A CA 1
ATOM 3746 C C . PHE A 1 493 ? 12.138 0.108 -36.805 1.00 55.84 493 PHE A C 1
ATOM 3748 O O . PHE A 1 493 ? 11.475 1.039 -37.262 1.00 55.84 493 PHE A O 1
ATOM 3755 N N . ALA A 1 494 ? 13.018 -0.543 -37.579 1.00 45.56 494 ALA A N 1
ATOM 3756 C CA . ALA A 1 494 ? 13.197 -0.199 -38.999 1.00 45.56 494 ALA A CA 1
ATOM 3757 C C . ALA A 1 494 ? 11.971 -0.550 -39.880 1.00 45.56 494 ALA A C 1
ATOM 3759 O O . ALA A 1 494 ? 11.980 -0.332 -41.091 1.00 45.56 494 ALA A O 1
ATOM 3760 N N . ARG A 1 495 ? 10.889 -1.078 -39.288 1.00 40.88 495 ARG A N 1
ATOM 3761 C CA . ARG A 1 495 ? 9.646 -1.456 -39.975 1.00 40.88 495 ARG A CA 1
ATOM 3762 C C . ARG A 1 495 ? 8.442 -0.573 -39.626 1.00 40.88 495 ARG A C 1
ATOM 3764 O O . ARG A 1 495 ? 7.304 -1.015 -39.754 1.00 40.88 495 ARG A O 1
ATOM 3771 N N . ARG A 1 496 ? 8.653 0.691 -39.238 1.00 42.19 496 ARG A N 1
ATOM 3772 C CA . ARG A 1 496 ? 7.571 1.685 -39.081 1.00 42.19 496 ARG A CA 1
ATOM 3773 C C . ARG A 1 496 ? 7.161 2.285 -40.437 1.00 42.19 496 ARG A C 1
ATOM 3775 O O . ARG A 1 496 ? 7.207 3.487 -40.655 1.00 42.19 496 ARG A O 1
ATOM 3782 N N . GLY A 1 497 ? 6.764 1.416 -41.364 1.00 40.03 497 GLY A N 1
ATOM 3783 C CA . GLY A 1 497 ? 6.124 1.770 -42.628 1.00 40.03 497 GLY A CA 1
ATOM 3784 C C . GLY A 1 497 ? 4.774 1.067 -42.718 1.00 40.03 497 GLY A C 1
ATOM 3785 O O . GLY A 1 497 ? 4.695 -0.028 -43.258 1.00 40.03 497 GLY A O 1
ATOM 3786 N N . GLY A 1 498 ? 3.724 1.685 -42.169 1.00 38.44 498 GLY A N 1
ATOM 3787 C CA . GLY A 1 498 ? 2.337 1.292 -42.441 1.00 38.44 498 GLY A CA 1
ATOM 3788 C C . GLY A 1 498 ? 1.675 0.342 -41.440 1.00 38.44 498 GLY A C 1
ATOM 3789 O O . GLY A 1 498 ? 1.289 -0.755 -41.809 1.00 38.44 498 GLY A O 1
ATOM 3790 N N . PHE A 1 499 ? 1.448 0.790 -40.205 1.00 39.09 499 PHE A N 1
ATOM 3791 C CA . PHE A 1 499 ? 0.282 0.365 -39.414 1.00 39.09 499 PHE A CA 1
ATOM 3792 C C . PHE A 1 499 ? -0.207 1.568 -38.600 1.00 39.09 499 PHE A C 1
ATOM 3794 O O . PHE A 1 499 ? 0.038 1.709 -37.407 1.00 39.09 499 PHE A O 1
ATOM 3801 N N . GLY A 1 500 ? -0.843 2.508 -39.303 1.00 40.56 500 GLY A N 1
ATOM 3802 C CA . GLY A 1 500 ? -1.670 3.529 -38.674 1.00 40.56 500 GLY A CA 1
ATOM 3803 C C . GLY A 1 500 ? -3.000 2.893 -38.295 1.00 40.56 500 GLY A C 1
ATOM 3804 O O . GLY A 1 500 ? -3.808 2.602 -39.173 1.00 40.56 500 GLY A O 1
ATOM 3805 N N . GLY A 1 501 ? -3.211 2.640 -37.007 1.00 37.72 501 GLY A N 1
ATOM 3806 C CA . GLY A 1 501 ? -4.491 2.153 -36.514 1.00 37.72 501 GLY A CA 1
ATOM 3807 C C . GLY A 1 501 ? -4.443 1.650 -35.077 1.00 37.72 501 GLY A C 1
ATOM 3808 O O . GLY A 1 501 ? -4.067 0.512 -34.835 1.00 37.72 501 GLY A O 1
ATOM 3809 N N . LEU A 1 502 ? -4.971 2.477 -34.173 1.00 36.16 502 LEU A N 1
ATOM 3810 C CA . LEU A 1 502 ? -5.774 2.034 -33.029 1.00 36.16 502 LEU A CA 1
ATOM 3811 C C . LEU A 1 502 ? -5.095 1.604 -31.711 1.00 36.16 502 LEU A C 1
ATOM 3813 O O . LEU A 1 502 ? -5.599 0.695 -31.072 1.00 36.16 502 LEU A O 1
ATOM 3817 N N . PHE A 1 503 ? -4.072 2.304 -31.211 1.00 35.28 503 PHE A N 1
ATOM 3818 C CA . PHE A 1 503 ? -3.801 2.322 -29.758 1.00 35.28 503 PHE A CA 1
ATOM 3819 C C . PHE A 1 503 ? -3.349 3.717 -29.320 1.00 35.28 503 PHE A C 1
ATOM 3821 O O . PHE A 1 503 ? -2.167 4.044 -29.316 1.00 35.28 503 PHE A O 1
ATOM 3828 N N . GLY A 1 504 ? -4.324 4.574 -29.012 1.00 29.00 504 GLY A N 1
ATOM 3829 C CA . GLY A 1 504 ? -4.074 5.826 -28.310 1.00 29.00 504 GLY A CA 1
ATOM 3830 C C . GLY A 1 504 ? -3.931 5.537 -26.822 1.00 29.00 504 GLY A C 1
ATOM 3831 O O . GLY A 1 504 ? -4.933 5.310 -26.148 1.00 29.00 504 GLY A O 1
ATOM 3832 N N . PHE A 1 505 ? -2.701 5.546 -26.315 1.00 37.75 505 PHE A N 1
ATOM 3833 C CA . PHE A 1 505 ? -2.441 5.673 -24.886 1.00 37.75 505 PHE A CA 1
ATOM 3834 C C . PHE A 1 505 ? -2.760 7.115 -24.486 1.00 37.75 505 PHE A C 1
ATOM 3836 O O . PHE A 1 505 ? -1.936 8.017 -24.599 1.00 37.75 505 PHE A O 1
ATOM 3843 N N . GLY A 1 506 ? -4.013 7.352 -24.104 1.00 30.44 506 GLY A N 1
ATOM 3844 C CA . GLY A 1 506 ? -4.380 8.568 -23.401 1.00 30.44 506 GLY A CA 1
ATOM 3845 C C . GLY A 1 506 ? -3.932 8.435 -21.953 1.00 30.44 506 GLY A C 1
ATOM 3846 O O . GLY A 1 506 ? -4.514 7.644 -21.214 1.00 30.44 506 GLY A O 1
ATOM 3847 N N . ASN A 1 507 ? -2.939 9.226 -21.542 1.00 36.81 507 ASN A N 1
ATOM 3848 C CA . ASN A 1 507 ? -2.754 9.584 -20.138 1.00 36.81 507 ASN A CA 1
ATOM 3849 C C . ASN A 1 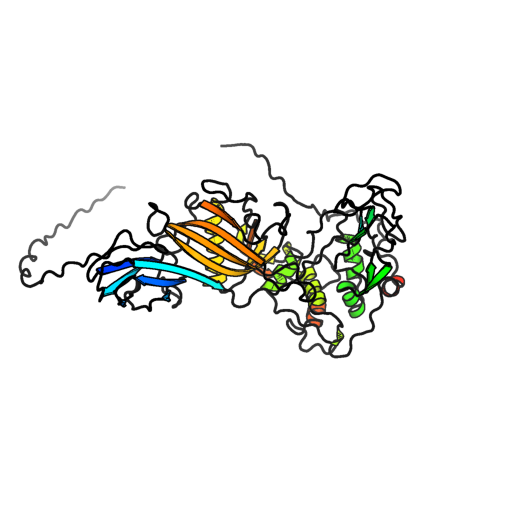507 ? -4.009 10.340 -19.683 1.00 36.81 507 ASN A C 1
ATOM 3851 O O . ASN A 1 507 ? -4.093 11.563 -19.761 1.00 36.81 507 ASN A O 1
ATOM 3855 N N . GLY A 1 508 ? -5.029 9.587 -19.280 1.00 32.38 508 GLY A N 1
ATOM 3856 C CA . GLY A 1 508 ? -6.288 10.097 -18.765 1.00 32.38 508 GLY A CA 1
ATOM 3857 C C . GLY A 1 508 ? -6.144 10.556 -17.321 1.00 32.38 508 GLY A C 1
ATOM 3858 O O . GLY A 1 508 ? -6.762 9.979 -16.432 1.00 32.38 508 GLY A O 1
ATOM 3859 N N . ALA A 1 509 ? -5.375 11.618 -17.084 1.00 37.56 509 ALA A N 1
ATOM 3860 C CA . ALA A 1 509 ? -5.675 12.520 -15.978 1.00 37.56 509 ALA A CA 1
ATOM 3861 C C . ALA A 1 509 ? -6.944 13.290 -16.380 1.00 37.56 509 ALA A C 1
ATOM 3863 O O . ALA A 1 509 ? -6.886 14.345 -17.006 1.00 37.56 509 ALA A O 1
ATOM 3864 N N . GLY A 1 510 ? -8.104 12.673 -16.147 1.00 31.28 510 GLY A N 1
ATOM 3865 C CA . GLY A 1 510 ? -9.398 13.209 -16.547 1.00 31.28 510 GLY A CA 1
ATOM 3866 C C . GLY A 1 510 ? -9.775 14.445 -15.737 1.00 31.28 510 GLY A C 1
ATOM 3867 O O . GLY A 1 510 ? -10.268 14.331 -14.618 1.00 31.28 510 GLY A O 1
ATOM 3868 N N . GLU A 1 511 ? -9.604 15.614 -16.347 1.00 33.94 511 GLU A N 1
ATOM 3869 C CA . GLU A 1 511 ? -10.426 16.798 -16.103 1.00 33.94 511 GLU A CA 1
ATOM 3870 C C . GLU A 1 511 ? -11.893 16.432 -16.411 1.00 33.94 511 GLU A C 1
ATOM 3872 O O . GLU A 1 511 ? -12.313 16.356 -17.563 1.00 33.94 511 GLU A O 1
ATOM 3877 N N . MET A 1 512 ? -12.684 16.145 -15.377 1.00 33.84 512 MET A N 1
ATOM 3878 C CA . MET A 1 512 ? -14.147 16.087 -15.464 1.00 33.84 512 MET A CA 1
ATOM 3879 C C . MET A 1 512 ? -14.702 17.380 -14.869 1.00 33.84 512 MET A C 1
ATOM 3881 O O . MET A 1 512 ? -15.092 17.431 -13.704 1.00 33.84 512 MET A O 1
ATOM 3885 N N . ALA A 1 513 ? -14.715 18.440 -15.675 1.00 33.50 513 ALA A N 1
ATOM 3886 C CA . ALA A 1 513 ? -15.406 19.683 -15.365 1.00 33.50 513 ALA A CA 1
ATOM 3887 C C . ALA A 1 513 ? -16.536 19.923 -16.378 1.00 33.50 513 ALA A C 1
ATOM 3889 O O . ALA A 1 513 ? -16.298 20.002 -17.579 1.00 33.50 513 ALA A O 1
ATOM 3890 N N . GLY A 1 514 ? -17.754 20.106 -15.857 1.00 29.55 514 GLY A N 1
ATOM 3891 C CA . GLY A 1 514 ? -18.809 20.888 -16.509 1.00 29.55 514 GLY A CA 1
ATOM 3892 C C . GLY A 1 514 ? -19.909 20.105 -17.229 1.00 29.55 514 GLY A C 1
ATOM 3893 O O . GLY A 1 514 ? -19.776 19.746 -18.393 1.00 29.55 514 GLY A O 1
ATOM 3894 N N . GLY A 1 515 ? -21.061 19.958 -16.561 1.00 31.08 515 GLY A N 1
ATOM 3895 C CA . GLY A 1 515 ? -22.357 19.783 -17.237 1.00 31.08 515 GLY A CA 1
ATOM 3896 C C . GLY A 1 515 ? -22.746 21.013 -18.080 1.00 31.08 515 GLY A C 1
ATOM 3897 O O . GLY A 1 515 ? -22.033 22.020 -18.064 1.00 31.08 515 GLY A O 1
ATOM 3898 N N . PRO A 1 516 ? -23.905 20.989 -18.772 1.00 40.50 516 PRO A N 1
ATOM 3899 C CA . PRO A 1 516 ? -25.131 21.395 -18.067 1.00 40.50 516 PRO A CA 1
ATOM 3900 C C . PRO A 1 516 ? -26.456 20.731 -18.524 1.00 40.50 516 PRO A C 1
ATOM 3902 O O . PRO A 1 516 ? -26.569 20.212 -19.630 1.00 40.50 516 PRO A O 1
ATOM 3905 N N . SER A 1 517 ? -27.493 20.936 -17.689 1.00 32.81 517 SER A N 1
ATOM 3906 C CA . SER A 1 517 ? -28.957 20.887 -17.952 1.00 32.81 517 SER A CA 1
ATOM 3907 C C . SER A 1 517 ? -29.610 19.509 -18.187 1.00 32.81 517 SER A C 1
ATOM 3909 O O . SER A 1 517 ? -29.041 18.662 -18.852 1.00 32.81 517 SER A O 1
ATOM 3911 N N . GLY A 1 518 ? -30.817 19.198 -17.703 1.00 31.39 518 GLY A N 1
ATOM 3912 C CA . GLY A 1 518 ? -31.821 19.953 -16.953 1.00 31.39 518 GLY A CA 1
ATOM 3913 C C . GLY A 1 518 ? -33.056 19.075 -16.659 1.00 31.39 518 GLY A C 1
ATOM 3914 O O . GLY A 1 518 ? -33.214 18.026 -17.284 1.00 31.39 518 GLY A O 1
ATOM 3915 N N . LEU A 1 519 ? -33.910 19.596 -15.763 1.00 38.00 519 LEU A N 1
ATOM 3916 C CA . LEU A 1 519 ? -35.145 19.051 -15.157 1.00 38.00 519 LEU A CA 1
ATOM 3917 C C . LEU A 1 519 ? -34.978 18.072 -13.988 1.00 38.00 519 LEU A C 1
ATOM 3919 O O . LEU A 1 519 ? -34.460 16.955 -14.187 1.00 38.00 519 LEU A O 1
#

Mean predicted aligned error: 8.35 Å

Radius of gyration: 31.45 Å; Cα contacts (8 Å, |Δi|>4): 1225; chains: 1; bounding box: 105×57×92 Å

Secondary structure (DSSP, 8-state):
-----------------SS--S---------PEE--TTSBPSS-B-SSEEEEEEE--TT-EEEEEEESSSEEEEEE-TTS-B--TTSEES-SSTT----EEEEEEEE--SS-B-EEEEEEEEEE-SSPPPP-B--BSBPPEEE--TTS-S-SB------TT-EESS-TTSB--TT-EEEE--TTS---PPPPBTBEEE----TT--SEEE-TTS-EEE---HHHHHHHHHT--HHHHHHHHH-B-SS----BSHHHHHHHHHHSPPP-B-GGG---HHHHHHHHHHHH--GGGEEEEEEE-----SPP-SSS-TTGGGHHHHHHHIIIIIIIS---EEEE--S-TTT--TT---EEEEEEEEEEEEE-TTS-TTEEEEEEEEEE--SB-STTTT-PPEEEEEEEEEEB-TTSSBP--TTS-EEEEEEET-SS--SEEEEEEEE----S-TT--HHHHHHHBGGGTTTT-GGGSSPPP-PPPHHHHHTTSPPTTTT-SS---S-----------------

pLDDT: mean 88.38, std 18.5, range [29.0, 98.81]